Protein AF-A0AAD7UHH5-F1 (afdb_monomer_lite)

pLDDT: mean 80.46, std 16.99, range [34.72, 98.5]

Foldseek 3Di:
DPQLQWDQDPNDTDRKDWAWQWLQQAHADAQDDFRWTDICIPPNVCLVFWWKWKDKPPDPVQIDTDSDTDGGDHDDDFAKIWMDIWTAGPVRDTSDNVPSFQRIRIHGYDDDDVVVVVVVVVCVVVADQEAEEEEDACVLLLLLLQALVLCCVAPVRHAYEYEYPHHDPVSLVVQCPRRRDVHHHHDDLVVFPAPLSVPVLLVLCVLVRLLVCCVVPVGKYKYAYSQKHFQHHCPVVSVLCVVQQKAWEFQPFFPDDQLEADPLQLVLLVQPDPHRNATQTDPRIMIGHRPHCCNPQQSVSSSVLSSPCCNQPNPPHDRSRRYVRSSSNNVSSCRSVVHHHSHSDPLAYEDPVPPVDDDDPDSNDRSSRGMYGPPDPPDRDDDD

InterPro domains:
  IPR029044 Nucleotide-diphospho-sugar transferases [SSF53448] (130-337)

Organism: NCBI:txid2483200

Radius of gyration: 21.92 Å; chains: 1; bounding box: 59×40×62 Å

Sequence (384 aa):
MLAPCVVEVAGLLISTQVDIVSPAHGSRWDGTPPLVLEALVMPPWLVSVAVVCVAVDDDASTIRCTPDPLALPEGLAAGVHRLEAYAAFPNGTRLDCHLREHDAVRFRIGPRNDDDEEKKKKRRRRGPPATIVTAADAPYFPRLSNLVGSLQTWEPELPVVVFDLGLDAAEAETASRWRNVRRVTPFFFEWTTTTTTTDVGLVGWKAWVILQILREEERSVLWLDANTEVRSPLDEVLAAIDETGYFLTVAGHRFPTAKTVRPATLAFFGCEAPFASLPECTSAFVGVKPKSRFHLDVLPKVAACSANRTCLYPPDSVGNTNQRRDQSALNAALCQFAIECTTADRRFWMWHGQKSFLPTEDPFSQNGMVLFSRRGNAQVYTPS

Structure (mmCIF, N/CA/C/O backbone):
data_AF-A0AAD7UHH5-F1
#
_entry.id   AF-A0AAD7UHH5-F1
#
loop_
_atom_site.group_PDB
_atom_site.id
_atom_site.type_symbol
_atom_site.label_atom_id
_atom_site.label_alt_id
_atom_site.label_comp_id
_atom_site.label_asym_id
_atom_site.label_entity_id
_atom_site.label_seq_id
_atom_site.pdbx_PDB_ins_code
_atom_site.Cartn_x
_atom_site.Cartn_y
_atom_site.Cartn_z
_atom_site.occupancy
_atom_site.B_iso_or_equiv
_atom_site.auth_seq_id
_atom_site.auth_comp_id
_atom_site.auth_asym_id
_atom_site.auth_atom_id
_atom_site.pdbx_PDB_model_num
ATOM 1 N N . MET A 1 1 ? 3.557 -6.259 -32.015 1.00 37.66 1 MET A N 1
ATOM 2 C CA . MET A 1 1 ? 2.262 -5.709 -31.566 1.00 37.66 1 MET A CA 1
ATOM 3 C C . MET A 1 1 ? 2.559 -4.572 -30.609 1.00 37.66 1 MET A C 1
ATOM 5 O O . MET A 1 1 ? 3.336 -4.786 -29.687 1.00 37.66 1 MET A O 1
ATOM 9 N N . LEU A 1 2 ? 2.042 -3.370 -30.876 1.00 36.66 2 LEU A N 1
ATOM 10 C CA . LEU A 1 2 ? 2.120 -2.251 -29.931 1.00 36.66 2 LEU A CA 1
ATOM 11 C C . LEU A 1 2 ? 1.349 -2.626 -28.657 1.00 36.66 2 LEU A C 1
ATOM 13 O O . LEU A 1 2 ? 0.381 -3.383 -28.727 1.00 36.66 2 LEU A O 1
ATOM 17 N N . ALA A 1 3 ? 1.792 -2.132 -27.500 1.00 42.28 3 ALA A N 1
ATOM 18 C CA . ALA A 1 3 ? 1.018 -2.280 -26.273 1.00 42.28 3 ALA A CA 1
ATOM 19 C C . ALA A 1 3 ? -0.375 -1.646 -26.479 1.00 42.28 3 ALA A C 1
ATOM 21 O O . ALA A 1 3 ? -0.452 -0.586 -27.102 1.00 42.28 3 ALA A O 1
ATOM 22 N N . PRO A 1 4 ? -1.462 -2.237 -25.950 1.00 49.47 4 PRO A N 1
ATOM 23 C CA . PRO A 1 4 ? -2.842 -1.797 -26.203 1.00 49.47 4 PRO A CA 1
ATOM 24 C C . PRO A 1 4 ? -3.158 -0.363 -25.736 1.00 49.47 4 PRO A C 1
ATOM 26 O O . PRO A 1 4 ? -4.240 0.142 -26.003 1.00 49.47 4 PRO A O 1
ATOM 29 N N . CYS A 1 5 ? -2.222 0.305 -25.056 1.00 56.34 5 CYS A N 1
ATOM 30 C CA . CYS A 1 5 ? -2.371 1.675 -24.569 1.00 56.34 5 CYS A CA 1
ATOM 31 C C . CYS A 1 5 ? -1.664 2.722 -25.436 1.00 56.34 5 CYS A C 1
ATOM 33 O O . CYS A 1 5 ? -1.578 3.870 -25.019 1.00 56.34 5 CYS A O 1
ATOM 35 N N . VAL A 1 6 ? -1.114 2.337 -26.591 1.00 50.72 6 VAL A N 1
ATOM 36 C CA . VAL A 1 6 ? -0.398 3.249 -27.485 1.00 50.72 6 VAL A CA 1
ATOM 37 C C . VAL A 1 6 ? -1.161 3.357 -28.797 1.00 50.72 6 VAL A C 1
ATOM 39 O O . VAL A 1 6 ? -1.187 2.409 -29.580 1.00 50.72 6 VAL A O 1
ATOM 42 N N . VAL A 1 7 ? -1.768 4.516 -29.037 1.00 58.19 7 VAL A N 1
ATOM 43 C CA . VAL A 1 7 ? -2.425 4.840 -30.308 1.00 58.19 7 VAL A CA 1
ATOM 44 C C . VAL A 1 7 ? -1.559 5.758 -31.142 1.00 58.19 7 VAL A C 1
ATOM 46 O O . VAL A 1 7 ? -0.924 6.674 -30.626 1.00 58.19 7 VAL A O 1
ATOM 49 N N . GLU A 1 8 ? -1.554 5.517 -32.447 1.00 57.34 8 GLU A N 1
ATOM 50 C CA . GLU A 1 8 ? -0.950 6.427 -33.405 1.00 57.34 8 GLU A CA 1
ATOM 51 C C . GLU A 1 8 ? -1.981 7.480 -33.821 1.00 57.34 8 GLU A C 1
ATOM 53 O O . GLU A 1 8 ? -2.972 7.168 -34.481 1.00 57.34 8 GLU A O 1
ATOM 58 N N . VAL A 1 9 ? -1.760 8.733 -33.425 1.00 60.12 9 VAL A N 1
ATOM 59 C CA . VAL A 1 9 ? -2.579 9.874 -33.851 1.00 60.12 9 VAL A CA 1
ATOM 60 C C . VAL A 1 9 ? -1.694 10.786 -34.689 1.00 60.12 9 VAL A C 1
ATOM 62 O O . VAL A 1 9 ? -0.691 11.299 -34.199 1.00 60.12 9 VAL A O 1
ATOM 65 N N . ALA A 1 10 ? -2.045 10.958 -35.967 1.00 66.81 10 ALA A N 1
ATOM 66 C CA . ALA A 1 10 ? -1.291 11.775 -36.924 1.00 66.81 10 ALA A CA 1
ATOM 67 C C . ALA A 1 10 ? 0.215 11.425 -37.011 1.00 66.81 10 ALA A C 1
ATOM 69 O O . ALA A 1 10 ? 1.060 12.313 -37.106 1.00 66.81 10 ALA A O 1
ATOM 70 N N . GLY A 1 11 ? 0.563 10.134 -36.962 1.00 64.06 11 GLY A N 1
ATOM 71 C CA . GLY A 1 11 ? 1.955 9.672 -37.047 1.00 64.06 11 GLY A CA 1
ATOM 72 C C . GLY A 1 11 ? 2.712 9.625 -35.713 1.00 64.06 11 GLY A C 1
ATOM 73 O O . GLY A 1 11 ? 3.888 9.266 -35.694 1.00 64.06 11 GLY A O 1
ATOM 74 N N . LEU A 1 12 ? 2.076 9.992 -34.592 1.00 49.47 12 LEU A N 1
ATOM 75 C CA . LEU A 1 12 ? 2.683 9.976 -33.259 1.00 49.47 12 LEU A CA 1
ATOM 76 C C . LEU A 1 12 ? 2.078 8.877 -32.388 1.00 49.47 12 LEU A C 1
ATOM 78 O O . LEU A 1 12 ? 0.870 8.854 -32.166 1.00 49.47 12 LEU A O 1
ATOM 82 N N . LEU A 1 13 ? 2.934 8.014 -31.837 1.00 50.25 13 LEU A N 1
ATOM 83 C CA . LEU A 1 13 ? 2.567 7.028 -30.820 1.00 50.25 13 LEU A CA 1
ATOM 84 C C . LEU A 1 13 ? 2.354 7.721 -29.470 1.00 50.25 13 LEU A C 1
ATOM 86 O O . LEU A 1 13 ? 3.294 8.257 -28.882 1.00 50.25 13 LEU A O 1
ATOM 90 N N . ILE A 1 14 ? 1.124 7.699 -28.969 1.00 55.97 14 ILE A N 1
ATOM 91 C CA . ILE A 1 14 ? 0.724 8.389 -27.743 1.00 55.97 14 ILE A CA 1
ATOM 92 C C . ILE A 1 14 ? 0.143 7.373 -26.767 1.00 55.97 14 ILE A C 1
ATOM 94 O O . ILE A 1 14 ? -0.731 6.586 -27.125 1.00 55.97 14 ILE A O 1
ATOM 98 N N . SER A 1 15 ? 0.627 7.416 -25.523 1.00 48.75 15 SER A N 1
ATOM 99 C CA . SER A 1 15 ? -0.024 6.736 -24.406 1.00 48.75 15 SER A CA 1
ATOM 100 C C . SER A 1 15 ? -1.143 7.614 -23.880 1.00 48.75 15 SER A C 1
ATOM 102 O O . SER A 1 15 ? -0.902 8.761 -23.501 1.00 48.75 15 SER A O 1
ATOM 104 N N . THR A 1 16 ? -2.345 7.065 -23.838 1.00 53.75 16 THR A N 1
ATOM 105 C CA . THR A 1 16 ? -3.557 7.803 -23.489 1.00 53.75 16 THR A CA 1
ATOM 106 C C . THR A 1 16 ? -4.233 7.211 -22.263 1.00 53.75 16 THR A C 1
ATOM 108 O O . THR A 1 16 ? -4.143 6.006 -22.047 1.00 53.75 16 THR A O 1
ATOM 111 N N . GLN A 1 17 ? -4.906 8.036 -21.464 1.00 57.34 17 GLN A N 1
ATOM 112 C CA . GLN A 1 17 ? -5.683 7.593 -20.300 1.00 57.34 17 GLN A CA 1
ATOM 113 C C . GLN A 1 17 ? -6.985 8.396 -20.241 1.00 57.34 17 GLN A C 1
ATOM 115 O O . GLN A 1 17 ? -6.945 9.606 -20.467 1.00 57.34 17 GLN A O 1
ATOM 120 N N . VAL A 1 18 ? -8.114 7.728 -19.989 1.00 54.88 18 VAL A N 1
ATOM 121 C CA . VAL A 1 18 ? -9.425 8.355 -19.771 1.00 54.88 18 VAL A CA 1
ATOM 122 C C . VAL A 1 18 ? -9.851 8.011 -18.356 1.00 54.88 18 VAL A C 1
ATOM 124 O O . VAL A 1 18 ? -10.164 6.865 -18.064 1.00 54.88 18 VAL A O 1
ATOM 127 N N . ASP A 1 19 ? -9.827 9.004 -17.481 1.00 55.16 19 ASP A N 1
ATOM 128 C CA . ASP A 1 19 ? -10.173 8.828 -16.075 1.00 55.16 19 ASP A CA 1
ATOM 129 C C . ASP A 1 19 ? -11.612 9.246 -15.828 1.00 55.16 19 ASP A C 1
ATOM 131 O O . ASP A 1 19 ? -12.012 10.277 -16.353 1.00 55.16 19 ASP A O 1
ATOM 135 N N . ILE A 1 20 ? -12.340 8.551 -14.955 1.00 55.38 20 ILE A N 1
ATOM 136 C CA . ILE A 1 20 ? -13.592 9.061 -14.387 1.00 55.38 20 ILE A CA 1
ATOM 137 C C . ILE A 1 20 ? -13.344 9.429 -12.932 1.00 55.38 20 ILE A C 1
ATOM 139 O O . ILE A 1 20 ? -13.015 8.578 -12.105 1.00 55.38 20 ILE A O 1
ATOM 143 N N . VAL A 1 21 ? -13.547 10.696 -12.599 1.00 52.69 21 VAL A N 1
ATOM 144 C CA . VAL A 1 21 ? -13.593 11.163 -11.217 1.00 52.69 21 VAL A CA 1
ATOM 145 C C . VAL A 1 21 ? -15.061 11.307 -10.835 1.00 52.69 21 VAL A C 1
ATOM 147 O O . VAL A 1 21 ? -15.799 12.098 -11.422 1.00 52.69 21 VAL A O 1
ATOM 150 N N . SER A 1 22 ? -15.498 10.505 -9.863 1.00 54.09 22 SER A N 1
ATOM 151 C CA . SER A 1 22 ? -16.845 10.581 -9.303 1.00 54.09 22 SER A CA 1
ATOM 152 C C . SER A 1 22 ? -16.777 10.669 -7.780 1.00 54.09 22 SER A C 1
ATOM 154 O O . SER A 1 22 ? -16.177 9.786 -7.160 1.00 54.09 22 SER A O 1
ATOM 156 N N . PRO A 1 23 ? -17.450 11.646 -7.144 1.00 48.50 23 PRO A N 1
ATOM 157 C CA . PRO A 1 23 ? -17.626 11.653 -5.690 1.00 48.50 23 PRO A CA 1
ATOM 158 C C . PRO A 1 23 ? -18.461 10.457 -5.191 1.00 48.50 23 PRO A C 1
ATOM 160 O O . PRO A 1 23 ? -18.515 10.199 -3.988 1.00 48.50 23 PRO A O 1
ATOM 163 N N . ALA A 1 24 ? -19.103 9.707 -6.099 1.00 50.34 24 ALA A N 1
ATOM 164 C CA . ALA A 1 24 ? -19.885 8.522 -5.773 1.00 50.34 24 ALA A CA 1
ATOM 165 C C . ALA A 1 24 ? -19.134 7.187 -5.934 1.00 50.34 24 ALA A C 1
ATOM 167 O O . ALA A 1 24 ? -19.760 6.133 -5.813 1.00 50.34 24 ALA A O 1
ATOM 168 N N . HIS A 1 25 ? -17.826 7.183 -6.222 1.00 50.00 25 HIS A N 1
ATOM 169 C CA . HIS A 1 25 ? -17.098 5.920 -6.355 1.00 50.00 25 HIS A CA 1
ATOM 170 C C . HIS A 1 25 ? -17.095 5.146 -5.027 1.00 50.00 25 HIS A C 1
ATOM 172 O O . HIS A 1 25 ? -16.667 5.662 -3.999 1.00 50.00 25 HIS A O 1
ATOM 178 N N . GLY A 1 26 ? -17.651 3.932 -5.028 1.00 51.81 26 GLY A N 1
ATOM 179 C CA . GLY A 1 26 ? -17.905 3.144 -3.815 1.00 51.81 26 GLY A CA 1
ATOM 180 C C . GLY A 1 26 ? -18.995 3.713 -2.892 1.00 51.81 26 GLY A C 1
ATOM 181 O O . GLY A 1 26 ? -19.409 3.048 -1.942 1.00 51.81 26 GLY A O 1
ATOM 182 N N . SER A 1 27 ? -19.509 4.908 -3.181 1.00 54.84 27 SER A N 1
ATOM 183 C CA . SER A 1 27 ? -20.584 5.559 -2.441 1.00 54.84 27 SER A CA 1
ATOM 184 C C . SER A 1 27 ? -21.945 4.994 -2.848 1.00 54.84 27 SER A C 1
ATOM 186 O O . SER A 1 27 ? -22.162 4.506 -3.963 1.00 54.84 27 SER A O 1
ATOM 188 N N . ARG A 1 28 ? -22.906 5.088 -1.929 1.00 60.56 28 ARG A N 1
ATOM 189 C CA . ARG A 1 28 ? -24.315 4.833 -2.232 1.00 60.56 28 ARG A CA 1
ATOM 190 C C . ARG A 1 28 ? -24.904 6.098 -2.852 1.00 60.56 28 ARG A C 1
ATOM 192 O O . ARG A 1 28 ? -24.826 7.155 -2.233 1.00 60.56 28 ARG A O 1
ATOM 199 N N . TRP A 1 29 ? -25.473 5.987 -4.045 1.00 67.75 29 TRP A N 1
ATOM 200 C CA . TRP A 1 29 ? -26.207 7.071 -4.689 1.00 67.75 29 TRP A CA 1
ATOM 201 C C . TRP A 1 29 ? -27.701 6.874 -4.418 1.00 67.75 29 TRP A C 1
ATOM 203 O O . TRP A 1 29 ? -28.236 5.776 -4.580 1.00 67.75 29 TRP A O 1
ATOM 213 N N . ASP A 1 30 ? -28.365 7.923 -3.947 1.00 66.88 30 ASP A N 1
ATOM 214 C CA . ASP A 1 30 ? -29.790 7.912 -3.592 1.00 66.88 30 ASP A CA 1
ATOM 215 C C . ASP A 1 30 ? -30.714 8.119 -4.804 1.00 66.88 30 ASP A C 1
ATOM 217 O O . ASP A 1 30 ? -31.934 8.083 -4.664 1.00 66.88 30 ASP A O 1
ATOM 221 N N . GLY A 1 31 ? -30.131 8.281 -5.996 1.00 63.16 31 GLY A N 1
ATOM 222 C CA . GLY A 1 31 ? -30.857 8.503 -7.240 1.00 63.16 31 GLY A CA 1
ATOM 223 C C . GLY A 1 31 ? -31.189 9.970 -7.507 1.00 63.16 31 GLY A C 1
ATOM 224 O O . GLY A 1 31 ? -31.866 10.246 -8.495 1.00 63.16 31 GLY A O 1
ATOM 225 N N . THR A 1 32 ? -30.726 10.913 -6.675 1.00 60.31 32 THR A N 1
ATOM 226 C CA . THR A 1 32 ? -30.974 12.345 -6.896 1.00 60.31 32 THR A CA 1
ATOM 227 C C . THR A 1 32 ? -29.997 12.904 -7.945 1.00 60.31 32 THR A C 1
ATOM 229 O O . THR A 1 32 ? -28.780 12.830 -7.741 1.00 60.31 32 THR A O 1
ATOM 232 N N . PRO A 1 33 ? -30.474 13.448 -9.084 1.00 57.69 33 PRO A N 1
ATOM 233 C CA . PRO A 1 33 ? -29.605 14.019 -10.113 1.00 57.69 33 PRO A CA 1
ATOM 234 C C . PRO A 1 33 ? -28.949 15.350 -9.692 1.00 57.69 33 PRO A C 1
ATOM 236 O O . PRO A 1 33 ? -29.531 16.077 -8.884 1.00 57.69 33 PRO A O 1
ATOM 239 N N . PRO A 1 34 ? -27.820 15.742 -10.322 1.00 56.97 34 PRO A N 1
ATOM 240 C CA . PRO A 1 34 ? -26.984 14.944 -11.219 1.00 56.97 34 PRO A CA 1
ATOM 241 C C . PRO A 1 34 ? -25.758 14.360 -10.498 1.00 56.97 34 PRO A C 1
ATOM 243 O O . PRO A 1 34 ? -25.028 15.073 -9.806 1.00 56.97 34 PRO A O 1
ATOM 246 N N . LEU A 1 35 ? -25.465 13.076 -10.735 1.00 60.31 35 LEU A N 1
ATOM 247 C CA . LEU A 1 35 ? -24.112 12.576 -10.507 1.00 60.31 35 LEU A CA 1
ATOM 248 C C . LEU A 1 35 ? -23.222 13.119 -11.625 1.00 60.31 35 LEU A C 1
ATOM 250 O O . LEU A 1 35 ? -23.283 12.635 -12.753 1.00 60.31 35 LEU A O 1
ATOM 254 N N . VAL A 1 36 ? -22.432 14.143 -11.314 1.00 61.34 36 VAL A N 1
ATOM 255 C CA . VAL A 1 36 ? -21.488 14.728 -12.267 1.00 61.34 36 VAL A CA 1
ATOM 256 C C . VAL A 1 36 ? -20.246 13.846 -12.325 1.00 61.34 36 VAL A C 1
ATOM 258 O O . VAL A 1 36 ? -19.585 13.621 -11.309 1.00 61.34 36 VAL A O 1
ATOM 261 N N . LEU A 1 37 ? -19.951 13.335 -13.517 1.00 62.62 37 LEU A N 1
ATOM 262 C CA . LEU A 1 37 ? -18.730 12.593 -13.804 1.00 62.62 37 LEU A CA 1
ATOM 263 C C . LEU A 1 37 ? -17.762 13.522 -14.528 1.00 62.62 37 LEU A C 1
ATOM 265 O O . LEU A 1 37 ? -18.076 14.044 -15.601 1.00 62.62 37 LEU A O 1
ATOM 269 N N . GLU A 1 38 ? -16.586 13.728 -13.944 1.00 62.22 38 GLU A N 1
ATOM 270 C CA . GLU A 1 38 ? -15.509 14.447 -14.615 1.00 62.22 38 GLU A CA 1
ATOM 271 C C . GLU A 1 38 ? -14.616 13.434 -15.324 1.00 62.22 38 GLU A C 1
ATOM 273 O O . GLU A 1 38 ? -14.059 12.536 -14.687 1.00 62.22 38 GLU A O 1
ATOM 278 N N . ALA A 1 39 ? -14.502 13.570 -16.645 1.00 62.44 39 ALA A N 1
ATOM 279 C CA . ALA A 1 39 ? -13.638 12.721 -17.442 1.00 62.44 39 ALA A CA 1
ATOM 280 C C . ALA A 1 39 ? -12.340 13.443 -17.813 1.00 62.44 39 ALA A C 1
ATOM 282 O O . ALA A 1 39 ? -12.380 14.480 -18.475 1.00 62.44 39 ALA A O 1
ATOM 283 N N . LEU A 1 40 ? -11.185 12.899 -17.424 1.00 60.66 40 LEU A N 1
ATOM 284 C CA . LEU A 1 40 ? -9.884 13.484 -17.770 1.00 60.66 40 LEU A CA 1
ATOM 285 C C . LEU A 1 40 ? -9.225 12.654 -18.868 1.00 60.66 40 LEU A C 1
ATOM 287 O O . LEU A 1 40 ? -8.865 11.501 -18.641 1.00 60.66 40 LEU A O 1
ATOM 291 N N . VAL A 1 41 ? -9.040 13.250 -20.049 1.00 63.47 41 VAL A N 1
ATOM 292 C CA . VAL A 1 41 ? -8.283 12.632 -21.147 1.00 63.47 41 VAL A CA 1
ATOM 293 C C . VAL A 1 41 ? -6.846 13.135 -21.111 1.00 63.47 41 VAL A C 1
ATOM 295 O O . VAL A 1 41 ? -6.587 14.334 -21.213 1.00 63.47 41 VAL A O 1
ATOM 298 N N . MET A 1 42 ? -5.897 12.213 -20.993 1.00 58.09 42 MET A N 1
ATOM 299 C CA . MET A 1 42 ? -4.469 12.510 -21.034 1.00 58.09 42 MET A CA 1
ATOM 300 C C . MET A 1 42 ? -3.847 12.015 -22.347 1.00 58.09 42 MET A C 1
ATOM 302 O O . MET A 1 42 ? -4.106 10.874 -22.728 1.00 58.09 42 MET A O 1
ATOM 306 N N . PRO A 1 43 ? -2.977 12.811 -23.002 1.00 61.28 43 PRO A N 1
ATOM 307 C CA . PRO A 1 43 ? -2.679 14.219 -22.706 1.00 61.28 43 PRO A CA 1
ATOM 308 C C . PRO A 1 43 ? -3.867 15.176 -22.987 1.00 61.28 43 PRO A C 1
ATOM 310 O O . PRO A 1 43 ? -4.638 14.913 -23.907 1.00 61.28 43 PRO A O 1
ATOM 313 N N . PRO A 1 44 ? -3.980 16.327 -22.281 1.00 68.81 44 PRO A N 1
ATOM 314 C CA . PRO A 1 44 ? -5.165 17.204 -22.328 1.00 68.81 44 PRO A CA 1
ATOM 315 C C . PRO A 1 44 ? -5.538 17.751 -23.709 1.00 68.81 44 PRO A C 1
ATOM 317 O O . PRO A 1 44 ? -6.683 18.113 -23.952 1.00 68.81 44 PRO A O 1
ATOM 320 N N . TRP A 1 45 ? -4.584 17.819 -24.640 1.00 75.69 45 TRP A N 1
ATOM 321 C CA . TRP A 1 45 ? -4.871 18.274 -25.999 1.00 75.69 45 TRP A CA 1
ATOM 322 C C . TRP A 1 45 ? -5.749 17.281 -26.779 1.00 75.69 45 TRP A C 1
ATOM 324 O O . TRP A 1 45 ? -6.418 17.692 -27.725 1.00 75.69 45 TRP A O 1
ATOM 334 N N . LEU A 1 46 ? -5.818 16.005 -26.376 1.00 71.62 46 LEU A N 1
ATOM 335 C CA . LEU A 1 46 ? -6.675 15.005 -27.023 1.00 71.62 46 LEU A CA 1
ATOM 336 C C . LEU A 1 46 ? -8.168 15.290 -26.872 1.00 71.62 46 LEU A C 1
ATOM 338 O O . LEU A 1 46 ? -8.946 14.867 -27.722 1.00 71.62 46 LEU A O 1
ATOM 342 N N . VAL A 1 47 ? -8.566 16.051 -25.850 1.00 68.38 47 VAL A N 1
ATOM 343 C CA . VAL A 1 47 ? -9.964 16.460 -25.641 1.00 68.38 47 VAL A CA 1
ATOM 344 C C . VAL A 1 47 ? -10.481 17.300 -26.824 1.00 68.38 47 VAL A C 1
ATOM 346 O O . VAL A 1 47 ? -11.677 17.366 -27.069 1.00 68.38 47 VAL A O 1
ATOM 349 N N . SER A 1 48 ? -9.584 17.909 -27.613 1.00 76.88 48 SER A N 1
ATOM 350 C CA . SER A 1 48 ? -9.954 18.663 -28.822 1.00 76.88 48 SER A CA 1
ATOM 351 C C . SER A 1 48 ? -10.259 17.794 -30.049 1.00 76.88 48 SER A C 1
ATOM 353 O O . SER A 1 48 ? -10.808 18.295 -31.028 1.00 76.88 48 SER A O 1
ATOM 355 N N . VAL A 1 49 ? -9.896 16.507 -30.020 1.00 76.12 49 VAL A N 1
ATOM 356 C CA . VAL A 1 49 ? -9.993 15.592 -31.174 1.00 76.12 49 VAL A CA 1
ATOM 357 C C . VAL A 1 49 ? -10.746 14.294 -30.872 1.00 76.12 49 VAL A C 1
ATOM 359 O O . VAL A 1 49 ? -10.940 13.481 -31.776 1.00 76.12 49 VAL A O 1
ATOM 362 N N . ALA A 1 50 ? -11.191 14.100 -29.631 1.00 74.81 50 ALA A N 1
ATOM 363 C CA . ALA A 1 50 ? -11.987 12.957 -29.205 1.00 74.81 50 ALA A CA 1
ATOM 364 C C . ALA A 1 50 ? -13.159 13.408 -28.325 1.00 74.81 50 ALA A C 1
ATOM 366 O O . ALA A 1 50 ? -13.040 14.368 -27.568 1.00 74.81 50 ALA A O 1
ATOM 367 N N . VAL A 1 51 ? -14.279 12.689 -28.403 1.00 80.38 51 VAL A N 1
ATOM 368 C CA . VAL A 1 51 ? -15.397 12.827 -27.460 1.00 80.38 51 VAL A CA 1
ATOM 369 C C . VAL A 1 51 ? -15.266 11.779 -26.365 1.00 80.38 51 VAL A C 1
ATOM 371 O O . VAL A 1 51 ? -14.888 10.639 -26.639 1.00 80.38 51 VAL A O 1
ATOM 374 N N . VAL A 1 52 ? -15.584 12.146 -25.125 1.00 77.69 52 VAL A N 1
ATOM 375 C CA . VAL A 1 52 ? -15.677 11.161 -24.048 1.00 77.69 52 VAL A CA 1
ATOM 376 C C . VAL A 1 52 ? -17.043 10.503 -24.123 1.00 77.69 52 VAL A C 1
ATOM 378 O O . VAL A 1 52 ? -18.073 11.176 -24.156 1.00 77.69 52 VAL A O 1
ATOM 381 N N . CYS A 1 53 ? -17.035 9.180 -24.145 1.00 79.62 53 CYS A N 1
ATOM 382 C CA . CYS A 1 53 ? -18.214 8.348 -24.058 1.00 79.62 53 CYS A CA 1
ATOM 383 C C . CYS A 1 53 ? -18.227 7.609 -22.727 1.00 79.62 53 CYS A C 1
ATOM 385 O O . CYS A 1 53 ? -17.173 7.209 -22.240 1.00 79.62 53 CYS A O 1
ATOM 387 N N . VAL A 1 54 ? -19.417 7.386 -22.181 1.00 76.06 54 VAL A N 1
ATOM 388 C CA . VAL A 1 54 ? -19.636 6.555 -20.998 1.00 76.06 54 VAL A CA 1
ATOM 389 C C . VAL A 1 54 ? -20.629 5.455 -21.306 1.00 76.06 54 VAL A C 1
ATOM 391 O O . VAL A 1 54 ? -21.641 5.732 -21.944 1.00 76.06 54 VAL A O 1
ATOM 394 N N . ALA A 1 55 ? -20.364 4.246 -20.817 1.00 80.25 55 ALA A N 1
ATOM 395 C CA . ALA A 1 55 ? -21.293 3.121 -20.805 1.00 80.25 55 ALA A CA 1
ATOM 396 C C . ALA A 1 55 ? -21.520 2.636 -19.365 1.00 80.25 55 ALA A C 1
ATOM 398 O O . ALA A 1 55 ? -20.591 2.616 -18.557 1.00 80.25 55 ALA A O 1
ATOM 399 N N . VAL A 1 56 ? -22.749 2.235 -19.052 1.00 81.56 56 VAL A N 1
ATOM 400 C CA . VAL A 1 56 ? -23.122 1.600 -17.784 1.00 81.56 56 VAL A CA 1
ATOM 401 C C . VAL A 1 56 ? -23.294 0.101 -18.023 1.00 81.56 56 VAL A C 1
ATOM 403 O O . VAL A 1 56 ? -23.975 -0.296 -18.963 1.00 81.56 56 VAL A O 1
ATOM 406 N N . ASP A 1 57 ? -22.668 -0.722 -17.184 1.00 81.88 57 ASP A N 1
ATOM 407 C CA . ASP A 1 57 ? -22.749 -2.189 -17.183 1.00 81.88 57 ASP A CA 1
ATOM 408 C C . ASP A 1 57 ? -22.477 -2.841 -18.550 1.00 81.88 57 ASP A C 1
ATOM 410 O O . ASP A 1 57 ? -23.099 -3.839 -18.910 1.00 81.88 57 ASP A O 1
ATOM 414 N N . ASP A 1 58 ? -21.556 -2.263 -19.328 1.00 74.12 58 ASP A N 1
ATOM 415 C CA . ASP A 1 58 ? -21.237 -2.672 -20.703 1.00 74.12 58 ASP A CA 1
ATOM 416 C C . ASP A 1 58 ? -22.442 -2.647 -21.670 1.00 74.12 58 ASP A C 1
ATOM 418 O O . ASP A 1 58 ? -22.374 -3.178 -22.783 1.00 74.12 58 ASP A O 1
ATOM 422 N N . ASP A 1 59 ? -23.548 -2.001 -21.288 1.00 79.00 59 ASP A N 1
ATOM 423 C CA . ASP A 1 59 ? -24.747 -1.904 -22.108 1.00 79.00 59 ASP A CA 1
ATOM 424 C C . ASP A 1 59 ? -24.577 -0.806 -23.161 1.00 79.00 59 ASP A C 1
ATOM 426 O O . ASP A 1 59 ? -24.611 0.393 -22.874 1.00 79.00 59 ASP A O 1
ATOM 430 N N . ALA A 1 60 ? -24.448 -1.221 -24.421 1.00 78.81 60 ALA A N 1
ATOM 431 C CA . ALA A 1 60 ? -24.316 -0.317 -25.555 1.00 78.81 60 ALA A CA 1
ATOM 432 C C . ALA A 1 60 ? -25.480 0.689 -25.680 1.00 78.81 60 ALA A C 1
ATOM 434 O O . ALA A 1 60 ? -25.288 1.781 -26.214 1.00 78.81 60 ALA A O 1
ATOM 435 N N . SER A 1 61 ? -26.674 0.365 -25.173 1.00 79.00 61 SER A N 1
ATOM 436 C CA . SER A 1 61 ? -27.832 1.270 -25.188 1.00 79.00 61 SER A CA 1
ATOM 437 C C . SER A 1 61 ? -27.683 2.457 -24.222 1.00 79.00 61 SER A C 1
ATOM 439 O O . SER A 1 61 ? -28.272 3.530 -24.419 1.00 79.00 61 SER A O 1
ATOM 441 N N . THR A 1 62 ? -26.828 2.300 -23.210 1.00 77.81 62 THR A N 1
ATOM 442 C CA . THR A 1 62 ? -26.522 3.331 -22.212 1.00 77.81 62 THR A CA 1
ATOM 443 C C . THR A 1 62 ? -25.398 4.264 -22.650 1.00 77.81 62 THR A C 1
ATOM 445 O O . THR A 1 62 ? -25.140 5.245 -21.955 1.00 77.81 62 THR A O 1
ATOM 448 N N . ILE A 1 63 ? -24.767 4.014 -23.809 1.00 80.88 63 ILE A N 1
ATOM 449 C CA . ILE A 1 63 ? -23.663 4.841 -24.300 1.00 80.88 63 ILE A CA 1
ATOM 450 C C . ILE A 1 63 ? -24.124 6.290 -24.461 1.00 80.88 63 ILE A C 1
ATOM 452 O O . ILE A 1 63 ? -25.085 6.588 -25.180 1.00 80.88 63 ILE A O 1
ATOM 456 N N . ARG A 1 64 ? -23.419 7.210 -23.806 1.00 80.31 64 ARG A N 1
ATOM 457 C CA . ARG A 1 64 ? -23.586 8.657 -23.974 1.00 80.31 64 ARG A CA 1
ATOM 458 C C . ARG A 1 64 ? -22.227 9.272 -24.253 1.00 80.31 64 ARG A C 1
ATOM 460 O O . ARG A 1 64 ? -21.319 9.120 -23.447 1.00 80.31 64 ARG A O 1
ATOM 467 N N . CYS A 1 65 ? -22.099 9.946 -25.392 1.00 81.88 65 CYS A N 1
ATOM 468 C CA . CYS A 1 65 ? -20.893 10.676 -25.769 1.00 81.88 65 CYS A CA 1
ATOM 469 C C . CYS A 1 65 ? -21.195 12.170 -25.746 1.00 81.88 65 CYS A C 1
ATOM 471 O O . CYS A 1 65 ? -22.139 12.609 -26.403 1.00 81.88 65 CYS A O 1
ATOM 473 N N . THR A 1 66 ? -20.425 12.944 -24.991 1.00 74.31 66 THR A N 1
ATOM 474 C CA . THR A 1 66 ? -20.654 14.385 -24.842 1.00 74.31 66 THR A CA 1
ATOM 475 C C . THR A 1 66 ? -19.325 15.131 -24.677 1.00 74.31 66 THR A C 1
ATOM 477 O O . THR A 1 66 ? -18.382 14.572 -24.113 1.00 74.31 66 THR A O 1
ATOM 480 N N . PRO A 1 67 ? -19.213 16.367 -25.200 1.00 67.94 67 PRO A N 1
ATOM 481 C CA . PRO A 1 67 ? -18.091 17.257 -24.902 1.00 67.94 67 PRO A CA 1
ATOM 482 C C . PRO A 1 67 ? -18.185 17.904 -23.503 1.00 67.94 67 PRO A C 1
ATOM 484 O O . PRO A 1 67 ? -17.184 18.413 -23.010 1.00 67.94 67 PRO A O 1
ATOM 487 N N . ASP A 1 68 ? -19.366 17.878 -22.878 1.00 68.12 68 ASP A N 1
ATOM 488 C CA . ASP A 1 68 ? -19.677 18.472 -21.569 1.00 68.12 68 ASP A CA 1
ATOM 489 C C . ASP A 1 68 ? -19.635 17.438 -20.424 1.00 68.12 68 ASP A C 1
ATOM 491 O O . ASP A 1 68 ? -19.668 16.235 -20.701 1.00 68.12 68 ASP A O 1
ATOM 495 N N . PRO A 1 69 ? -19.595 17.864 -19.139 1.00 60.28 69 PRO A N 1
ATOM 496 C CA . PRO A 1 69 ? -19.674 16.956 -17.993 1.00 60.28 69 PRO A CA 1
ATOM 497 C C . PRO A 1 69 ? -20.806 15.932 -18.135 1.00 60.28 69 PRO A C 1
ATOM 499 O O . PRO A 1 69 ? -21.940 16.252 -18.497 1.00 60.28 69 PRO A O 1
ATOM 502 N N . LEU A 1 70 ? -20.471 14.677 -17.850 1.00 67.44 70 LEU A N 1
ATOM 503 C CA . LEU A 1 70 ? -21.329 13.532 -18.114 1.00 67.44 70 LEU A CA 1
ATOM 504 C C . LEU A 1 70 ? -22.413 13.404 -17.043 1.00 67.44 70 LEU A C 1
ATOM 506 O O . LEU A 1 70 ? -22.110 13.224 -15.863 1.00 67.44 70 LEU A O 1
ATOM 510 N N . ALA A 1 71 ? -23.674 13.456 -17.476 1.00 67.44 71 ALA A N 1
ATOM 511 C CA . ALA A 1 71 ? -24.821 13.057 -16.672 1.00 67.44 71 ALA A CA 1
ATOM 512 C C . ALA A 1 71 ? -25.095 11.558 -16.867 1.00 67.44 71 ALA A C 1
ATOM 514 O O . ALA A 1 71 ? -25.106 11.059 -17.996 1.00 67.44 71 ALA A O 1
ATOM 515 N N . LEU A 1 72 ? -25.325 10.841 -15.765 1.00 68.31 72 LEU A N 1
ATOM 516 C CA . LEU A 1 72 ? -25.767 9.447 -15.804 1.00 68.31 72 LEU A CA 1
ATOM 517 C C . LEU A 1 72 ? -27.111 9.292 -16.540 1.00 68.31 72 LEU A C 1
ATOM 519 O O . LEU A 1 72 ? -27.947 10.195 -16.465 1.00 68.31 72 LEU A O 1
ATOM 523 N N . PRO A 1 73 ? -27.370 8.131 -17.175 1.00 70.25 73 PRO A N 1
ATOM 524 C CA . PRO A 1 73 ? -28.713 7.773 -17.615 1.00 70.25 73 PRO A CA 1
ATOM 525 C C . PRO A 1 73 ? -29.706 7.830 -16.445 1.00 70.25 73 PRO A C 1
ATOM 527 O O . PRO A 1 73 ? -29.433 7.313 -15.359 1.00 70.25 73 PRO A O 1
ATOM 530 N N . GLU A 1 74 ? -30.869 8.439 -16.665 1.00 77.12 74 GLU A N 1
ATOM 531 C CA . GLU A 1 74 ? -31.978 8.375 -15.711 1.00 77.12 74 GLU A CA 1
ATOM 532 C C . GLU A 1 74 ? -32.524 6.941 -15.611 1.00 77.12 74 GLU A C 1
ATOM 534 O O . GLU A 1 74 ? -32.470 6.170 -16.571 1.00 77.12 74 GLU A O 1
ATOM 539 N N . GLY A 1 75 ? -33.087 6.584 -14.452 1.00 77.38 75 GLY A N 1
ATOM 540 C CA . GLY A 1 75 ? -33.830 5.329 -14.291 1.00 77.38 75 GLY A CA 1
ATOM 541 C C . GLY A 1 75 ? -32.981 4.066 -14.113 1.00 77.38 75 GLY A C 1
ATOM 542 O O . GLY A 1 75 ? -33.486 2.968 -14.341 1.00 77.38 75 GLY A O 1
ATOM 543 N N . LEU A 1 76 ? -31.718 4.189 -13.692 1.00 78.19 76 LEU A N 1
ATOM 544 C CA . LEU A 1 76 ? -30.919 3.032 -13.280 1.00 78.19 76 LEU A CA 1
ATOM 545 C C . LEU A 1 76 ? -31.606 2.281 -12.123 1.00 78.19 76 LEU A C 1
ATOM 547 O O . LEU A 1 76 ? -32.121 2.888 -11.180 1.00 78.19 76 LEU A O 1
ATOM 551 N N . ALA A 1 77 ? -31.634 0.950 -12.212 1.00 82.50 77 ALA A N 1
ATOM 552 C CA . ALA A 1 77 ? -32.278 0.097 -11.218 1.00 82.50 77 ALA A CA 1
ATOM 553 C C . ALA A 1 77 ? -31.554 0.146 -9.858 1.00 82.50 77 ALA A C 1
ATOM 555 O O . ALA A 1 77 ? -30.411 0.570 -9.750 1.00 82.50 77 ALA A O 1
ATOM 556 N N . ALA A 1 78 ? -32.200 -0.323 -8.788 1.00 77.44 78 ALA A N 1
ATOM 557 C CA . ALA A 1 78 ? -31.485 -0.548 -7.534 1.00 77.44 78 ALA A CA 1
ATOM 558 C C . ALA A 1 78 ? -30.486 -1.704 -7.713 1.00 77.44 78 ALA A C 1
ATOM 560 O O . ALA A 1 78 ? -30.864 -2.798 -8.134 1.00 77.44 78 ALA A O 1
ATOM 561 N N . GLY A 1 79 ? -29.217 -1.482 -7.383 1.00 78.81 79 GLY A N 1
ATOM 562 C CA . GLY A 1 79 ? -28.161 -2.446 -7.673 1.00 78.81 79 GLY A CA 1
ATOM 563 C C . GLY A 1 79 ? -26.764 -1.852 -7.601 1.00 78.81 79 GLY A C 1
ATOM 564 O O . GLY A 1 79 ? -26.584 -0.688 -7.251 1.00 78.81 79 GLY A O 1
ATOM 565 N N . VAL A 1 80 ? -25.761 -2.684 -7.880 1.00 74.12 80 VAL A N 1
ATOM 566 C CA . VAL A 1 80 ? -24.385 -2.232 -8.116 1.00 74.12 80 VAL A CA 1
ATOM 567 C C . VAL A 1 80 ? -24.242 -2.029 -9.614 1.00 74.12 80 VAL A C 1
ATOM 569 O O . VAL A 1 80 ? -24.458 -2.977 -10.360 1.00 74.12 80 VAL A O 1
ATOM 572 N N . HIS A 1 81 ? -23.864 -0.823 -10.015 1.00 77.94 81 HIS A N 1
ATOM 573 C CA . HIS A 1 81 ? -23.596 -0.477 -11.404 1.00 77.94 81 HIS A CA 1
ATOM 574 C C . HIS A 1 81 ? -22.109 -0.224 -11.594 1.00 77.94 81 HIS A C 1
ATOM 576 O O . HIS A 1 81 ? -21.432 0.285 -10.693 1.00 77.94 81 HIS A O 1
ATOM 582 N N . ARG A 1 82 ? -21.609 -0.582 -12.770 1.00 78.25 82 ARG A N 1
ATOM 583 C CA . ARG A 1 82 ? -20.261 -0.304 -13.248 1.00 78.25 82 ARG A CA 1
ATOM 584 C C . ARG A 1 82 ? -20.347 0.722 -14.361 1.00 78.25 82 ARG A C 1
ATOM 586 O O . ARG A 1 82 ? -21.154 0.580 -15.267 1.00 78.25 82 ARG A O 1
ATOM 593 N N . LEU A 1 83 ? -19.493 1.729 -14.315 1.00 73.88 83 LEU A N 1
ATOM 594 C CA . LEU A 1 83 ? -19.465 2.771 -15.322 1.00 73.88 83 LEU A CA 1
ATOM 595 C C . LEU A 1 83 ? -18.089 2.870 -15.950 1.00 73.88 83 LEU A C 1
ATOM 597 O O . LEU A 1 83 ? -17.111 3.063 -15.237 1.00 73.88 83 LEU A O 1
ATOM 601 N N . GLU A 1 84 ? -18.029 2.753 -17.269 1.00 73.25 84 GLU A N 1
ATOM 602 C CA . GLU A 1 84 ? -16.800 2.830 -18.053 1.00 73.25 84 GLU A CA 1
ATOM 603 C C . GLU A 1 84 ? -16.791 4.107 -18.884 1.00 73.25 84 GLU A C 1
ATOM 605 O O . GLU A 1 84 ? -17.799 4.414 -19.518 1.00 73.25 84 GLU A O 1
ATOM 610 N N . ALA A 1 85 ? -15.665 4.822 -18.930 1.00 73.00 85 ALA A N 1
ATOM 611 C CA . ALA A 1 85 ? -15.456 5.903 -19.887 1.00 73.00 85 ALA A CA 1
ATOM 612 C C . ALA A 1 85 ? -14.377 5.525 -20.890 1.00 73.00 85 ALA A C 1
ATOM 614 O O . ALA A 1 85 ? -13.387 4.878 -20.557 1.00 73.00 85 ALA A O 1
ATOM 615 N N . TYR A 1 86 ? -14.554 5.979 -22.121 1.00 74.94 86 TYR A N 1
ATOM 616 C CA . TYR A 1 86 ? -13.572 5.829 -23.182 1.00 74.94 86 TYR A CA 1
ATOM 617 C C . TYR A 1 86 ? -13.593 7.055 -24.087 1.00 74.94 86 TYR A C 1
ATOM 619 O O . TYR A 1 86 ? -14.596 7.762 -24.184 1.00 74.94 86 TYR A O 1
ATOM 627 N N . ALA A 1 87 ? -12.483 7.308 -24.776 1.00 76.19 87 ALA A N 1
ATOM 628 C CA . ALA A 1 87 ? -12.432 8.354 -25.786 1.00 76.19 87 ALA A CA 1
ATOM 629 C C . ALA A 1 87 ? -12.806 7.744 -27.140 1.00 76.19 87 ALA A C 1
ATOM 631 O O . ALA A 1 87 ? -12.271 6.706 -27.536 1.00 76.19 87 ALA A O 1
ATOM 632 N N . ALA A 1 88 ? -13.731 8.373 -27.855 1.00 80.00 88 ALA A N 1
ATOM 633 C CA . ALA A 1 88 ? -14.094 7.998 -29.212 1.00 80.00 88 ALA A CA 1
ATOM 634 C C . ALA A 1 88 ? -13.656 9.090 -30.188 1.00 80.00 88 ALA A C 1
ATOM 636 O O . ALA A 1 88 ? -13.925 10.276 -29.991 1.00 80.00 88 ALA A O 1
ATOM 637 N N . PHE A 1 89 ? -12.979 8.679 -31.254 1.00 79.69 89 PHE A N 1
ATOM 638 C CA . PHE A 1 89 ? -12.540 9.572 -32.320 1.00 79.69 89 PHE A CA 1
ATOM 639 C C . PHE A 1 89 ? -13.575 9.620 -33.460 1.00 79.69 89 PHE A C 1
ATOM 641 O O . PHE A 1 89 ? -14.307 8.646 -33.662 1.00 79.69 89 PHE A O 1
ATOM 648 N N . PRO A 1 90 ? -13.618 10.702 -34.268 1.00 78.25 90 PRO A N 1
ATOM 649 C CA . PRO A 1 90 ? -14.566 10.839 -35.383 1.00 78.25 90 PRO A CA 1
ATOM 650 C C . PRO A 1 90 ? -14.507 9.714 -36.427 1.00 78.25 90 PRO A C 1
ATOM 652 O O . PRO A 1 90 ? -15.478 9.466 -37.133 1.00 78.25 90 PRO A O 1
ATOM 655 N N . ASN A 1 91 ? -13.371 9.022 -36.527 1.00 76.94 91 ASN A N 1
ATOM 656 C CA . ASN A 1 91 ? -13.173 7.880 -37.421 1.00 76.94 91 ASN A CA 1
ATOM 657 C C . ASN A 1 91 ? -13.721 6.551 -36.859 1.00 76.94 91 ASN A C 1
ATOM 659 O O . ASN A 1 91 ? -13.484 5.501 -37.452 1.00 76.94 91 ASN A O 1
ATOM 663 N N . GLY A 1 92 ? -14.413 6.576 -35.716 1.00 75.44 92 GLY A N 1
ATOM 664 C CA . GLY A 1 92 ? -14.945 5.386 -35.052 1.00 75.44 92 GLY A CA 1
ATOM 665 C C . GLY A 1 92 ? -13.913 4.617 -34.226 1.00 75.44 92 GLY A C 1
ATOM 666 O O . GLY A 1 92 ? -14.258 3.597 -33.629 1.00 75.44 92 GLY A O 1
ATOM 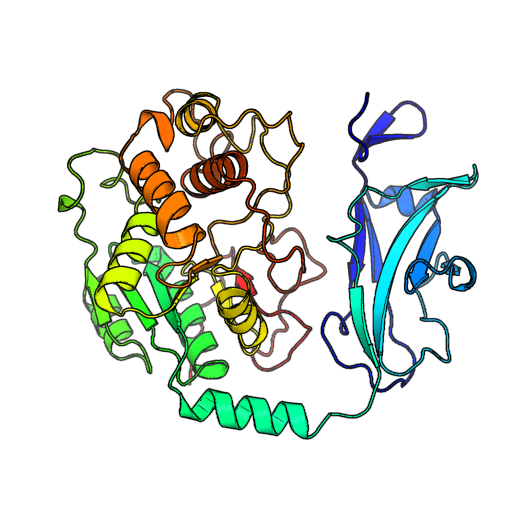667 N N . THR A 1 93 ? -12.663 5.089 -34.144 1.00 74.12 93 THR A N 1
ATOM 668 C CA . THR A 1 93 ? -11.667 4.489 -33.257 1.00 74.12 93 THR A CA 1
ATOM 669 C C . THR A 1 93 ? -12.103 4.694 -31.811 1.00 74.12 93 THR A C 1
ATOM 671 O O . THR A 1 93 ? -12.136 5.817 -31.305 1.00 74.12 93 THR A O 1
ATOM 674 N N . ARG A 1 94 ? -12.429 3.584 -31.145 1.00 71.00 94 ARG A N 1
ATOM 675 C CA . ARG A 1 94 ? -12.616 3.521 -29.697 1.00 71.00 94 ARG A CA 1
ATOM 676 C C . ARG A 1 94 ? -11.250 3.363 -29.051 1.00 71.00 94 ARG A C 1
ATOM 678 O O . ARG A 1 94 ? -10.554 2.377 -29.286 1.00 71.00 94 ARG A O 1
ATOM 685 N N . LEU A 1 95 ? -10.894 4.327 -28.222 1.00 67.75 95 LEU A N 1
ATOM 686 C CA . LEU A 1 95 ? -9.742 4.241 -27.354 1.00 67.75 95 LEU A CA 1
ATOM 687 C C . LEU A 1 95 ? -10.201 3.767 -25.979 1.00 67.75 95 LEU A C 1
ATOM 689 O O . LEU A 1 95 ? -10.555 4.554 -25.104 1.00 67.75 95 LEU A O 1
ATOM 693 N N . ASP A 1 96 ? -10.189 2.453 -25.838 1.00 59.50 96 ASP A N 1
ATOM 694 C CA . ASP A 1 96 ? -10.404 1.742 -24.591 1.00 59.50 96 ASP A CA 1
ATOM 695 C C . ASP A 1 96 ? -9.066 1.110 -24.231 1.00 59.50 96 ASP A C 1
ATOM 697 O O . ASP A 1 96 ? -8.718 0.013 -24.677 1.00 59.50 96 ASP A O 1
ATOM 701 N N . CYS A 1 97 ? -8.231 1.872 -23.527 1.00 54.19 97 CYS A N 1
ATOM 702 C CA . CYS A 1 97 ? -7.081 1.268 -22.879 1.00 54.19 97 CYS A CA 1
ATOM 703 C C . CYS A 1 97 ? -7.672 0.230 -21.935 1.00 54.19 97 CYS A C 1
ATOM 705 O O . CYS A 1 97 ? -8.347 0.655 -21.014 1.00 54.19 97 CYS A O 1
ATOM 707 N N . HIS A 1 98 ? -7.464 -1.068 -22.205 1.00 42.78 98 HIS A N 1
ATOM 708 C CA . HIS A 1 98 ? -7.966 -2.254 -21.487 1.00 42.78 98 HIS A CA 1
ATOM 709 C C . HIS A 1 98 ? -7.735 -2.192 -19.957 1.00 42.78 98 HIS A C 1
ATOM 711 O O . HIS A 1 98 ? -6.992 -2.964 -19.357 1.00 42.78 98 HIS A O 1
ATOM 717 N N . LEU A 1 99 ? -8.411 -1.251 -19.323 1.00 48.28 99 LEU A N 1
ATOM 718 C CA . LEU A 1 99 ? -8.437 -0.891 -17.920 1.00 48.28 99 LEU A CA 1
ATOM 719 C C . LEU A 1 99 ? -9.869 -1.079 -17.426 1.00 48.28 99 LEU A C 1
ATOM 721 O O . LEU A 1 99 ? -10.309 -0.391 -16.512 1.00 48.28 99 LEU A O 1
ATOM 725 N N . ARG A 1 100 ? -10.570 -2.056 -18.020 1.00 46.91 100 ARG A N 1
ATOM 726 C CA . ARG A 1 100 ? -11.893 -2.553 -17.630 1.00 46.91 100 ARG A CA 1
ATOM 727 C C . ARG A 1 100 ? -12.054 -2.603 -16.101 1.00 46.91 100 ARG A C 1
ATOM 729 O O . ARG A 1 100 ? -13.106 -2.286 -15.569 1.00 46.91 100 ARG A O 1
ATOM 736 N N . GLU A 1 101 ? -10.992 -2.913 -15.365 1.00 48.84 101 GLU A N 1
ATOM 737 C CA . GLU A 1 101 ? -11.028 -2.937 -13.900 1.00 48.84 101 GLU A CA 1
ATOM 738 C C . GLU A 1 101 ? -10.463 -1.694 -13.194 1.00 48.84 101 GLU A C 1
ATOM 740 O O . GLU A 1 101 ? -10.760 -1.504 -12.018 1.00 48.84 101 GLU A O 1
ATOM 745 N N . HIS A 1 102 ? -9.671 -0.851 -13.867 1.00 46.69 102 HIS A N 1
ATOM 746 C CA . HIS A 1 102 ? -8.914 0.231 -13.225 1.00 46.69 102 HIS A CA 1
ATOM 747 C C . HIS A 1 102 ? -9.594 1.605 -13.249 1.00 46.69 102 HIS A C 1
ATOM 749 O O . HIS A 1 102 ? -9.378 2.373 -12.316 1.00 46.69 102 HIS A O 1
ATOM 755 N N . ASP A 1 103 ? -10.436 1.892 -14.246 1.00 52.59 103 ASP A N 1
ATOM 756 C CA . ASP A 1 103 ? -11.110 3.198 -14.380 1.00 52.59 103 ASP A CA 1
ATOM 757 C C . ASP A 1 103 ? -12.642 3.090 -14.327 1.00 52.59 103 ASP A C 1
ATOM 759 O O . ASP A 1 103 ? -13.358 4.068 -14.546 1.00 52.59 103 ASP A O 1
ATOM 763 N N . ALA A 1 104 ? -13.164 1.900 -14.007 1.00 56.72 104 ALA A N 1
ATOM 764 C CA . ALA A 1 104 ? -14.595 1.700 -13.895 1.00 56.72 104 ALA A CA 1
ATOM 765 C C . ALA A 1 104 ? -15.123 2.187 -12.536 1.00 56.72 104 ALA A C 1
ATOM 767 O O . ALA A 1 104 ? -14.800 1.630 -11.481 1.00 56.72 104 ALA A O 1
ATOM 768 N N . VAL A 1 105 ? -15.994 3.197 -12.547 1.00 62.31 105 VAL A N 1
ATOM 769 C CA . VAL A 1 105 ? -16.648 3.664 -11.323 1.00 62.31 105 VAL A CA 1
ATOM 770 C C . VAL A 1 105 ? -17.752 2.686 -10.956 1.00 62.31 105 VAL A C 1
ATOM 772 O O . VAL A 1 105 ? -18.753 2.565 -11.658 1.00 62.31 105 VAL A O 1
ATOM 775 N N . ARG A 1 106 ? -17.583 1.992 -9.829 1.00 68.12 106 ARG A N 1
ATOM 776 C CA . ARG A 1 106 ? -18.666 1.236 -9.197 1.00 68.12 106 ARG A CA 1
ATOM 777 C C . ARG A 1 106 ? -19.426 2.130 -8.229 1.00 68.12 106 ARG A C 1
ATOM 779 O O . ARG A 1 106 ? -18.801 2.792 -7.401 1.00 68.12 106 ARG A O 1
ATOM 786 N N . PHE A 1 107 ? -20.748 2.114 -8.308 1.00 67.44 107 PHE A N 1
ATOM 787 C CA . PHE A 1 107 ? -21.636 2.779 -7.354 1.00 67.44 107 PHE A CA 1
ATOM 788 C C . PHE A 1 107 ? -22.855 1.897 -7.083 1.00 67.44 107 PHE A C 1
ATOM 790 O O . PHE A 1 107 ? -23.187 1.013 -7.875 1.00 67.44 107 PHE A O 1
ATOM 797 N N . ARG A 1 108 ? -23.507 2.098 -5.933 1.00 73.06 108 ARG A N 1
ATOM 798 C CA . ARG A 1 108 ? -24.712 1.344 -5.561 1.00 73.06 108 ARG A CA 1
ATOM 799 C C . ARG A 1 108 ? -25.924 2.263 -5.485 1.00 73.06 108 ARG A C 1
ATOM 801 O O . ARG A 1 108 ? -25.886 3.241 -4.746 1.00 73.06 108 ARG A O 1
ATOM 808 N N . ILE A 1 109 ? -27.007 1.891 -6.161 1.00 77.12 109 ILE A N 1
ATOM 809 C CA . ILE A 1 109 ? -28.324 2.531 -6.061 1.00 77.12 109 ILE A CA 1
ATOM 810 C C . ILE A 1 109 ? -29.213 1.716 -5.120 1.00 77.12 109 ILE A C 1
ATOM 812 O O . ILE A 1 109 ? -29.314 0.496 -5.255 1.00 77.12 109 ILE A O 1
ATOM 816 N N . GLY A 1 110 ? -29.870 2.378 -4.166 1.00 72.19 110 GLY A N 1
ATOM 817 C CA . GLY A 1 110 ? -30.920 1.776 -3.334 1.00 72.19 110 GLY A CA 1
ATOM 818 C C . GLY A 1 110 ? -30.890 2.207 -1.861 1.00 72.19 110 GLY A C 1
ATOM 819 O O . GLY A 1 110 ? -29.887 2.763 -1.409 1.00 72.19 110 GLY A O 1
ATOM 820 N N . PRO A 1 111 ? -31.956 1.930 -1.082 1.00 65.19 111 PRO A N 1
ATOM 821 C CA . PRO A 1 111 ? -32.073 2.324 0.328 1.00 65.19 111 PRO A CA 1
ATOM 822 C C . PRO A 1 111 ? -31.011 1.645 1.194 1.00 65.19 111 PRO A C 1
ATOM 824 O O . PRO A 1 111 ? -30.566 0.548 0.862 1.00 65.19 111 PRO A O 1
ATOM 827 N N . ARG A 1 112 ? -30.596 2.281 2.300 1.00 61.03 112 ARG A N 1
ATOM 828 C CA . ARG A 1 112 ? -29.632 1.709 3.257 1.00 61.03 112 ARG A CA 1
ATOM 829 C C . ARG A 1 112 ? -30.207 0.421 3.860 1.00 61.03 112 ARG A C 1
ATOM 831 O O . ARG A 1 112 ? -31.281 0.468 4.437 1.00 61.03 112 ARG A O 1
ATOM 838 N N . ASN A 1 113 ? -29.525 -0.716 3.688 1.00 62.97 113 ASN A N 1
ATOM 839 C CA . ASN A 1 113 ? -30.003 -1.997 4.219 1.00 62.97 113 ASN A CA 1
ATOM 840 C C . ASN A 1 113 ? -29.699 -2.071 5.717 1.00 62.97 113 ASN A C 1
ATOM 842 O O . ASN A 1 113 ? -28.536 -1.955 6.110 1.00 62.97 113 ASN A O 1
ATOM 846 N N . ASP A 1 114 ? -30.715 -2.338 6.536 1.00 66.56 114 ASP A N 1
ATOM 847 C CA . ASP A 1 114 ? -30.555 -2.565 7.980 1.00 66.56 114 ASP A CA 1
ATOM 848 C C . ASP A 1 114 ? -29.619 -3.756 8.285 1.00 66.56 114 ASP A C 1
ATOM 850 O O . ASP A 1 114 ? -28.914 -3.773 9.298 1.00 66.56 114 ASP A O 1
ATOM 854 N N . ASP A 1 115 ? -29.503 -4.703 7.349 1.00 67.00 115 ASP A N 1
ATOM 855 C CA . ASP A 1 115 ? -28.565 -5.829 7.421 1.00 67.00 115 ASP A CA 1
ATOM 856 C C . ASP A 1 115 ? -27.086 -5.400 7.454 1.00 67.00 115 ASP A C 1
ATOM 858 O O . ASP A 1 115 ? -26.252 -6.087 8.056 1.00 67.00 115 ASP A O 1
ATOM 862 N N . ASP A 1 116 ? -26.731 -4.274 6.821 1.00 65.38 116 ASP A N 1
ATOM 863 C CA . ASP A 1 116 ? -25.352 -3.764 6.810 1.00 65.38 116 ASP A CA 1
ATOM 864 C C . ASP A 1 116 ? -24.959 -3.250 8.209 1.00 65.38 116 ASP A C 1
ATOM 866 O O . ASP A 1 116 ? -23.857 -3.521 8.699 1.00 65.38 116 ASP A O 1
ATOM 870 N N . GLU A 1 117 ? -25.888 -2.579 8.896 1.00 67.81 117 GLU A N 1
ATOM 871 C CA . GLU A 1 117 ? -25.746 -2.144 10.292 1.00 67.81 117 GLU A CA 1
ATOM 872 C C . GLU A 1 117 ? -25.610 -3.344 11.240 1.00 67.81 117 GLU A C 1
ATOM 874 O O . GLU A 1 117 ? -24.751 -3.356 12.130 1.00 67.81 117 GLU A O 1
ATOM 879 N N . GLU A 1 118 ? -26.411 -4.394 11.042 1.00 70.44 118 GLU A N 1
ATOM 880 C CA . GLU A 1 118 ? -26.346 -5.591 11.882 1.00 70.44 118 GLU A CA 1
ATOM 881 C C . GLU A 1 118 ? -25.035 -6.372 11.681 1.00 70.44 118 GLU A C 1
ATOM 883 O O . GLU A 1 118 ? -24.410 -6.812 12.655 1.00 70.44 118 GLU A O 1
ATOM 888 N N . LYS A 1 119 ? -24.549 -6.489 10.437 1.00 67.38 119 LYS A N 1
ATOM 889 C CA . LYS A 1 119 ? -23.225 -7.063 10.136 1.00 67.38 119 LYS A CA 1
ATOM 890 C C . LYS A 1 119 ? -22.098 -6.243 10.766 1.00 67.38 119 LYS A C 1
ATOM 892 O O . LYS A 1 119 ? -21.182 -6.830 11.350 1.00 67.38 119 LYS A O 1
ATOM 897 N N . LYS A 1 120 ? -22.184 -4.907 10.730 1.00 64.00 120 LYS A N 1
ATOM 898 C CA . LYS A 1 120 ? -21.214 -4.007 11.378 1.00 64.00 120 LYS A CA 1
ATOM 899 C C . LYS A 1 120 ? -21.205 -4.191 12.901 1.00 64.00 120 LYS A C 1
ATOM 901 O O . LYS A 1 120 ? -20.138 -4.316 13.506 1.00 64.00 120 LYS A O 1
ATOM 906 N N . LYS A 1 121 ? -22.382 -4.341 13.525 1.00 64.50 121 LYS A N 1
ATOM 907 C CA . LYS A 1 121 ? -22.521 -4.682 14.956 1.00 64.50 121 LYS A CA 1
ATOM 908 C C . LYS A 1 121 ? -21.949 -6.063 15.295 1.00 64.50 121 LYS A C 1
ATOM 910 O O . LYS A 1 121 ? -21.290 -6.207 16.324 1.00 64.50 121 LYS A O 1
ATOM 915 N N . LYS A 1 122 ? -22.156 -7.078 14.446 1.00 62.28 122 LYS A N 1
ATOM 916 C CA . LYS A 1 122 ? -21.575 -8.424 14.636 1.00 62.28 122 LYS A CA 1
ATOM 917 C C . LYS A 1 122 ? -20.047 -8.413 14.527 1.00 62.28 122 LYS A C 1
ATOM 919 O O . LYS A 1 122 ? -19.397 -9.053 15.351 1.00 62.28 122 LYS A O 1
ATOM 924 N N . ARG A 1 123 ? -19.471 -7.656 13.582 1.00 61.22 123 ARG A N 1
ATOM 925 C CA . ARG A 1 123 ? -18.011 -7.477 13.449 1.00 61.22 123 ARG A CA 1
ATOM 926 C C . ARG A 1 123 ? -17.383 -6.873 14.707 1.00 61.22 123 ARG A C 1
ATOM 928 O O . ARG A 1 123 ? -16.419 -7.436 15.216 1.00 61.22 123 ARG A O 1
ATOM 935 N N . ARG A 1 124 ? -17.992 -5.829 15.282 1.00 59.97 124 ARG A N 1
ATOM 936 C CA . ARG A 1 124 ? -17.526 -5.200 16.537 1.00 59.97 124 ARG A CA 1
ATOM 937 C C . ARG A 1 124 ? -17.402 -6.170 17.722 1.00 59.97 124 ARG A C 1
ATOM 939 O O . ARG A 1 124 ? -16.577 -5.962 18.600 1.00 59.97 124 ARG A O 1
ATOM 946 N N . ARG A 1 125 ? -18.175 -7.265 17.752 1.00 53.69 125 ARG A N 1
ATOM 947 C CA . ARG A 1 125 ? -18.149 -8.245 18.857 1.00 53.69 125 ARG A CA 1
ATOM 948 C C . ARG A 1 125 ? -16.969 -9.225 18.826 1.00 53.69 125 ARG A C 1
ATOM 950 O O . ARG A 1 125 ? -16.722 -9.868 19.840 1.00 53.69 125 ARG A O 1
ATOM 957 N N . ARG A 1 126 ? -16.252 -9.374 17.703 1.00 57.97 126 ARG A N 1
ATOM 958 C CA . ARG A 1 126 ? -15.144 -10.348 17.559 1.00 57.97 126 ARG A CA 1
ATOM 959 C C . ARG A 1 126 ? -13.750 -9.770 17.855 1.00 57.97 126 ARG A C 1
ATOM 961 O O . ARG A 1 126 ? -12.762 -10.484 17.720 1.00 57.97 126 ARG A O 1
ATOM 968 N N . GLY A 1 127 ? -13.674 -8.520 18.317 1.00 55.47 127 GLY A N 1
ATOM 969 C CA . GLY A 1 127 ? -12.418 -7.780 18.431 1.00 55.47 127 GLY A CA 1
ATOM 970 C C . GLY A 1 127 ? -11.904 -7.307 17.063 1.00 55.47 127 GLY A C 1
ATOM 971 O O . GLY A 1 127 ? -12.390 -7.769 16.027 1.00 55.47 127 GLY A O 1
ATOM 972 N N . PRO A 1 128 ? -10.950 -6.358 17.037 1.00 62.31 128 PRO A N 1
ATOM 973 C CA . PRO A 1 128 ? -10.467 -5.783 15.790 1.00 62.31 128 PRO A CA 1
ATOM 974 C C . PRO A 1 128 ? -9.739 -6.853 14.955 1.00 62.31 128 PRO A C 1
ATOM 976 O O . PRO A 1 128 ? -8.864 -7.546 15.487 1.00 62.31 128 PRO A O 1
ATOM 979 N N . PRO A 1 129 ? -10.089 -7.007 13.663 1.00 82.19 129 PRO A N 1
ATOM 980 C CA . PRO A 1 129 ? -9.641 -8.125 12.831 1.00 82.19 129 PRO A CA 1
ATOM 981 C C . PRO A 1 129 ? -8.176 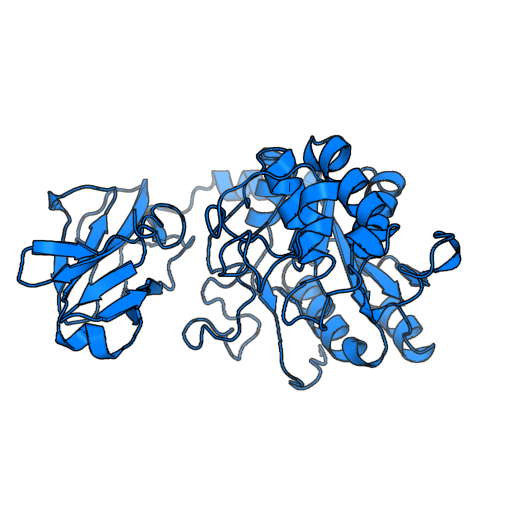-8.014 12.389 1.00 82.19 129 PRO A C 1
ATOM 983 O O . PRO A 1 129 ? -7.626 -8.988 11.874 1.00 82.19 129 PRO A O 1
ATOM 986 N N . ALA A 1 130 ? -7.548 -6.849 12.575 1.00 94.62 130 ALA A N 1
ATOM 987 C CA . ALA A 1 130 ? -6.183 -6.587 12.151 1.00 94.62 130 ALA A CA 1
ATOM 988 C C . ALA A 1 130 ? -5.426 -5.671 13.123 1.00 94.62 130 ALA A C 1
ATOM 990 O O . ALA A 1 130 ? -6.035 -4.919 13.886 1.00 94.62 130 ALA A O 1
ATOM 991 N N . THR A 1 131 ? -4.100 -5.722 13.039 1.00 97.44 131 THR A N 1
ATOM 992 C CA . THR A 1 131 ? -3.166 -4.790 13.670 1.00 97.44 131 THR A CA 1
ATOM 993 C C . THR A 1 131 ? -2.543 -3.905 12.600 1.00 97.44 131 THR A C 1
ATOM 995 O O . THR A 1 131 ? -2.025 -4.399 11.595 1.00 97.44 131 THR A O 1
ATOM 998 N N . ILE A 1 132 ? -2.610 -2.591 12.806 1.00 98.12 132 ILE A N 1
ATOM 999 C CA . ILE A 1 132 ? -1.937 -1.619 11.950 1.00 98.12 132 ILE A CA 1
ATOM 1000 C C . ILE A 1 132 ? -0.461 -1.602 12.315 1.00 98.12 132 ILE A C 1
ATOM 1002 O O . ILE A 1 132 ? -0.104 -1.528 13.493 1.00 98.12 132 ILE A O 1
ATOM 1006 N N . VAL A 1 133 ? 0.399 -1.650 11.306 1.00 98.00 133 VAL A N 1
ATOM 1007 C CA . VAL A 1 133 ? 1.848 -1.618 11.492 1.00 98.00 133 VAL A CA 1
ATOM 1008 C C . VAL A 1 133 ? 2.433 -0.506 10.637 1.00 98.00 133 VAL A C 1
ATOM 1010 O O . VAL A 1 133 ? 2.075 -0.349 9.472 1.00 98.00 133 VAL A O 1
ATOM 1013 N N . THR A 1 134 ? 3.326 0.280 11.223 1.00 97.94 134 THR A N 1
ATOM 1014 C CA . THR A 1 134 ? 4.021 1.372 10.539 1.00 97.94 134 THR A CA 1
ATOM 1015 C C . THR A 1 134 ? 5.434 1.520 11.091 1.00 97.94 134 THR A C 1
ATOM 1017 O O . THR A 1 134 ? 5.792 0.871 12.075 1.00 97.94 134 THR A O 1
ATOM 1020 N N . ALA A 1 135 ? 6.251 2.360 10.462 1.00 96.25 135 ALA A N 1
ATOM 1021 C CA . ALA A 1 135 ? 7.577 2.695 10.959 1.00 96.25 135 ALA A CA 1
ATOM 1022 C C . ALA A 1 135 ? 7.999 4.099 10.531 1.00 96.25 135 ALA A C 1
ATOM 1024 O O . ALA A 1 135 ? 7.622 4.555 9.448 1.00 96.25 135 ALA A O 1
ATOM 1025 N N . ALA A 1 136 ? 8.798 4.758 11.365 1.00 95.69 136 ALA A N 1
ATOM 1026 C CA . ALA A 1 136 ? 9.312 6.095 11.100 1.00 95.69 136 ALA A CA 1
ATOM 1027 C C . ALA A 1 136 ? 10.681 6.309 11.754 1.00 95.69 136 ALA A C 1
ATOM 1029 O O . ALA A 1 136 ? 11.002 5.685 12.763 1.00 95.69 136 ALA A O 1
ATOM 1030 N N . ASP A 1 137 ? 11.458 7.211 11.169 1.00 93.88 137 ASP A N 1
ATOM 1031 C CA . ASP A 1 137 ? 12.595 7.894 11.782 1.00 93.88 137 ASP A CA 1
ATOM 1032 C C . ASP A 1 137 ? 12.196 9.346 12.121 1.00 93.88 137 ASP A C 1
ATOM 1034 O O . ASP A 1 137 ? 11.086 9.785 11.787 1.00 93.88 137 ASP A O 1
ATOM 1038 N N . ALA A 1 138 ? 13.077 10.103 12.781 1.00 94.44 138 ALA A N 1
ATOM 1039 C CA . ALA A 1 138 ? 12.778 11.474 13.213 1.00 94.44 138 ALA A CA 1
ATOM 1040 C C . ALA A 1 138 ? 12.248 12.391 12.078 1.00 94.44 138 ALA A C 1
ATOM 1042 O O . ALA A 1 138 ? 11.210 13.036 12.248 1.00 94.44 138 ALA A O 1
ATOM 1043 N N . PRO A 1 139 ? 12.829 12.409 10.854 1.00 91.62 139 PRO A N 1
ATOM 1044 C CA . PRO A 1 139 ? 12.271 13.185 9.738 1.00 91.62 139 PRO A CA 1
ATOM 1045 C C . PRO A 1 139 ? 10.832 12.817 9.341 1.00 91.62 139 PRO A C 1
ATOM 1047 O O . PRO A 1 139 ? 10.119 13.646 8.765 1.00 91.62 139 PRO A O 1
ATOM 1050 N N . TYR A 1 140 ? 10.400 11.581 9.600 1.00 93.62 140 TYR A N 1
ATOM 1051 C CA . TYR A 1 140 ? 9.043 11.111 9.321 1.00 93.62 140 TYR A CA 1
ATOM 1052 C C . TYR A 1 140 ? 8.106 11.195 10.531 1.00 93.62 140 TYR A C 1
ATOM 1054 O O . TYR A 1 140 ? 6.906 10.979 10.346 1.00 93.62 140 TYR A O 1
ATOM 1062 N N . PHE A 1 141 ? 8.580 11.564 11.724 1.00 95.81 141 PHE A N 1
ATOM 1063 C CA . PHE A 1 141 ? 7.753 11.643 12.931 1.00 95.81 141 PHE A CA 1
ATOM 1064 C C . PHE A 1 141 ? 6.497 12.527 12.775 1.00 95.81 141 PHE A C 1
ATOM 1066 O O . PHE A 1 141 ? 5.404 12.067 13.118 1.00 95.81 141 PHE A O 1
ATOM 1073 N N . PRO A 1 142 ? 6.553 13.724 12.151 1.00 94.25 142 PRO A N 1
ATOM 1074 C CA . PRO A 1 142 ? 5.341 14.499 11.877 1.00 94.25 142 PRO A CA 1
ATOM 1075 C C . PRO A 1 142 ? 4.310 13.767 11.017 1.00 94.25 142 PRO A C 1
ATOM 1077 O O . PRO A 1 142 ? 3.104 13.910 11.204 1.00 94.25 142 PRO A O 1
ATOM 1080 N N . ARG A 1 143 ? 4.781 12.970 10.057 1.00 93.31 143 ARG A N 1
ATOM 1081 C CA . ARG A 1 143 ? 3.912 12.214 9.154 1.00 93.31 143 ARG A CA 1
ATOM 1082 C C . ARG A 1 143 ? 3.293 11.028 9.885 1.00 93.31 143 ARG A C 1
ATOM 1084 O O . ARG A 1 143 ? 2.090 10.814 9.770 1.00 93.31 143 ARG A O 1
ATOM 1091 N N . LEU A 1 144 ? 4.088 10.344 10.707 1.00 96.06 144 LEU A N 1
ATOM 1092 C CA . LEU A 1 144 ? 3.609 9.309 11.613 1.00 96.06 144 LEU A CA 1
ATOM 1093 C C . LEU A 1 144 ? 2.498 9.845 12.532 1.00 96.06 144 L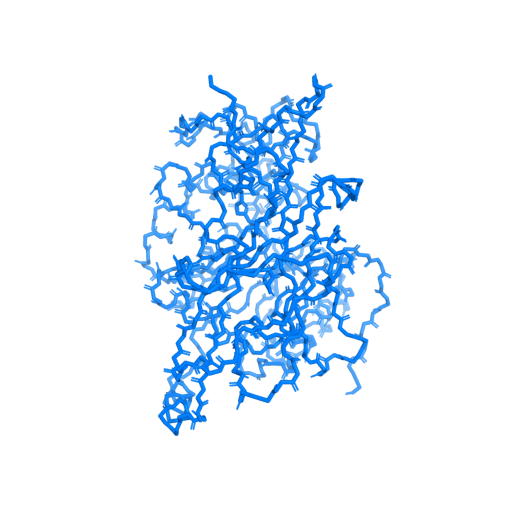EU A C 1
ATOM 1095 O O . LEU A 1 144 ? 1.467 9.192 12.671 1.00 96.06 144 LEU A O 1
ATOM 1099 N N . SER A 1 145 ? 2.671 11.042 13.104 1.00 96.06 145 SER A N 1
ATOM 1100 C CA . SER A 1 145 ? 1.634 11.707 13.908 1.00 96.06 145 SER A CA 1
ATOM 1101 C C . SER A 1 145 ? 0.338 11.903 13.111 1.00 96.06 145 SER A C 1
ATOM 1103 O O . SER A 1 145 ? -0.741 11.567 13.597 1.00 96.06 145 SER A O 1
ATOM 1105 N N . ASN A 1 146 ? 0.427 12.364 11.856 1.00 93.62 146 ASN A N 1
ATOM 1106 C CA . ASN A 1 146 ? -0.743 12.517 10.982 1.00 93.62 146 ASN A CA 1
ATOM 1107 C C . ASN A 1 146 ? -1.443 11.173 10.719 1.00 93.62 146 ASN A C 1
ATOM 1109 O O . ASN A 1 146 ? -2.670 11.092 10.813 1.00 93.62 146 ASN A O 1
ATOM 1113 N N . LEU A 1 147 ? -0.676 10.115 10.426 1.00 96.06 147 LEU A N 1
ATOM 1114 C CA . LEU A 1 147 ? -1.214 8.768 10.240 1.00 96.06 147 LEU A CA 1
ATOM 1115 C C . LEU A 1 147 ? -1.978 8.316 11.486 1.00 96.06 147 LEU A C 1
ATOM 1117 O O . LEU A 1 147 ? -3.157 7.972 11.396 1.00 96.06 147 LEU A O 1
ATOM 1121 N N . VAL A 1 148 ? -1.334 8.351 12.654 1.00 97.06 148 VAL A N 1
ATOM 1122 C CA . VAL A 1 148 ? -1.933 7.880 13.908 1.00 97.06 148 VAL A CA 1
ATOM 1123 C C . VAL A 1 148 ? -3.147 8.725 14.296 1.00 97.06 148 VAL A C 1
ATOM 1125 O O . VAL A 1 148 ? -4.169 8.159 14.677 1.00 97.06 148 VAL A O 1
ATOM 1128 N N . GLY A 1 149 ? -3.091 10.048 14.130 1.00 95.56 149 GLY A N 1
ATOM 1129 C CA . GLY A 1 149 ? -4.239 10.930 14.352 1.00 95.56 149 GLY A CA 1
ATOM 1130 C C . GLY A 1 149 ? -5.430 10.563 13.462 1.00 95.56 149 GLY A C 1
ATOM 1131 O O . GLY A 1 149 ? -6.545 10.399 13.951 1.00 95.56 149 GLY A O 1
ATOM 1132 N N . SER A 1 150 ? -5.194 10.334 12.167 1.00 95.44 150 SER A N 1
ATOM 1133 C CA . SER A 1 150 ? -6.253 9.923 11.238 1.00 95.44 150 SER A CA 1
ATOM 1134 C C . SER A 1 150 ? -6.837 8.536 11.560 1.00 95.44 150 SER A C 1
ATOM 1136 O O . SER A 1 150 ? -8.049 8.334 11.473 1.00 95.44 150 SER A O 1
ATOM 1138 N N . LEU A 1 151 ? -6.005 7.598 12.028 1.00 96.25 151 LEU A N 1
ATOM 1139 C CA . LEU A 1 151 ? -6.452 6.295 12.527 1.00 96.25 151 LEU A CA 1
ATOM 1140 C C . LEU A 1 151 ? -7.288 6.431 13.801 1.00 96.25 151 LEU A C 1
ATOM 1142 O O . LEU A 1 151 ? -8.290 5.747 13.937 1.00 96.25 151 LEU A O 1
ATOM 1146 N N . GLN A 1 152 ? -6.936 7.320 14.727 1.00 95.38 152 GLN A N 1
ATOM 1147 C CA . GLN A 1 152 ? -7.744 7.553 15.929 1.00 95.38 152 GLN A CA 1
ATOM 1148 C C . GLN A 1 152 ? -9.122 8.136 15.601 1.00 95.38 152 GLN A C 1
ATOM 1150 O O . GLN A 1 152 ? -10.077 7.868 16.329 1.00 95.38 152 GLN A O 1
ATOM 1155 N N . THR A 1 153 ? -9.234 8.893 14.508 1.00 93.81 153 THR A N 1
ATOM 1156 C CA . THR A 1 153 ? -10.512 9.409 14.008 1.00 93.81 153 THR A CA 1
ATOM 1157 C C . THR A 1 153 ? -11.370 8.309 13.385 1.00 93.81 153 THR A C 1
ATOM 1159 O O . THR A 1 153 ? -12.530 8.144 13.764 1.00 93.81 153 THR A O 1
ATOM 1162 N N . TRP A 1 154 ? -10.821 7.556 12.430 1.00 94.25 154 TRP A N 1
ATOM 1163 C CA . TRP A 1 154 ? -11.609 6.628 11.608 1.00 94.25 154 TRP A CA 1
ATOM 1164 C C . TRP A 1 154 ? -11.651 5.197 12.147 1.00 94.25 154 TRP A C 1
ATOM 1166 O O . TRP A 1 154 ? -12.621 4.481 11.916 1.00 94.25 154 TRP A O 1
ATOM 1176 N N . GLU A 1 155 ? -10.627 4.799 12.896 1.00 95.00 155 GLU A N 1
ATOM 1177 C CA . GLU A 1 155 ? -10.387 3.447 13.403 1.00 95.00 155 GLU A CA 1
ATOM 1178 C C . GLU A 1 155 ? -9.971 3.451 14.893 1.00 95.00 155 GLU A C 1
ATOM 1180 O O . GLU A 1 155 ? -8.931 2.899 15.272 1.00 95.00 155 GLU A O 1
ATOM 1185 N N . PRO A 1 156 ? -10.786 4.040 15.795 1.00 94.19 156 PRO A N 1
ATOM 1186 C CA . PRO A 1 156 ? -10.437 4.275 17.201 1.00 94.19 156 PRO A CA 1
ATOM 1187 C C . PRO A 1 156 ? -10.274 3.009 18.054 1.00 94.19 156 PRO A C 1
ATOM 1189 O O . PRO A 1 156 ? -10.021 3.129 19.255 1.00 94.19 156 PRO A O 1
ATOM 1192 N N . GLU A 1 157 ? -10.431 1.822 17.477 1.00 93.75 157 GLU A N 1
ATOM 1193 C CA . GLU A 1 157 ? -10.275 0.528 18.148 1.00 93.75 157 GLU A CA 1
ATOM 1194 C C . GLU A 1 157 ? -9.162 -0.331 17.526 1.00 93.75 157 GLU A C 1
ATOM 1196 O O . GLU A 1 157 ? -8.783 -1.350 18.113 1.00 93.75 157 GLU A O 1
ATOM 1201 N N . LEU A 1 158 ? -8.627 0.049 16.356 1.00 94.56 158 LEU A N 1
ATOM 1202 C CA . LEU A 1 158 ? -7.559 -0.718 15.724 1.00 94.56 158 LEU A CA 1
ATOM 1203 C C . LEU A 1 158 ? -6.237 -0.466 16.452 1.00 94.56 158 LEU A C 1
ATOM 1205 O O . LEU A 1 158 ? -5.834 0.684 16.631 1.00 94.56 158 LEU A O 1
ATOM 1209 N N . PRO A 1 159 ? -5.536 -1.528 16.870 1.00 96.88 159 PRO A N 1
ATOM 1210 C CA . PRO A 1 159 ? -4.248 -1.376 17.511 1.00 96.88 159 PRO A CA 1
ATOM 1211 C C . PRO A 1 159 ? -3.168 -0.996 16.506 1.00 96.88 159 PRO A C 1
ATOM 1213 O O . PRO A 1 159 ? -3.148 -1.502 15.383 1.00 96.88 159 PRO A O 1
ATOM 1216 N N . VAL A 1 160 ? -2.243 -0.154 16.952 1.00 98.06 160 VAL A N 1
ATOM 1217 C CA . VAL A 1 160 ? -1.116 0.327 16.158 1.00 98.06 160 VAL A CA 1
ATOM 1218 C C . VAL A 1 160 ? 0.193 -0.136 16.789 1.00 98.06 160 VAL A C 1
ATOM 1220 O O . VAL A 1 160 ? 0.406 0.006 17.997 1.00 98.06 160 VAL A O 1
ATOM 1223 N N . VAL A 1 161 ? 1.075 -0.681 15.959 1.00 98.00 161 VAL A N 1
ATOM 1224 C CA . VAL A 1 161 ? 2.470 -0.976 16.289 1.00 98.00 161 VAL A CA 1
ATOM 1225 C C . VAL A 1 161 ? 3.356 -0.069 15.449 1.00 98.00 161 VAL A C 1
ATOM 1227 O O . VAL A 1 161 ? 3.269 -0.072 14.220 1.00 98.00 161 VAL A O 1
ATOM 1230 N N . VAL A 1 162 ? 4.210 0.700 16.117 1.00 98.12 162 VAL A N 1
ATOM 1231 C CA . VAL A 1 162 ? 5.180 1.583 15.466 1.00 98.12 162 VAL A CA 1
ATOM 1232 C C . VAL A 1 162 ? 6.562 0.967 15.608 1.00 98.12 162 VAL A C 1
ATOM 1234 O O . VAL A 1 162 ? 6.997 0.690 16.723 1.00 98.12 162 VAL A O 1
ATOM 1237 N N . PHE A 1 163 ? 7.263 0.771 14.498 1.00 96.88 163 PHE A N 1
ATOM 1238 C CA . PHE A 1 163 ? 8.686 0.461 14.519 1.00 96.88 163 PHE A CA 1
ATOM 1239 C C . PHE A 1 163 ? 9.501 1.748 14.450 1.00 96.88 163 PHE A C 1
ATOM 1241 O O . PHE A 1 163 ? 9.333 2.573 13.553 1.00 96.88 163 PHE A O 1
ATOM 1248 N N . ASP A 1 164 ? 10.375 1.908 15.427 1.00 95.31 164 ASP A N 1
ATOM 1249 C CA . ASP A 1 164 ? 11.291 3.028 15.541 1.00 95.31 164 ASP A CA 1
ATOM 1250 C C . ASP A 1 164 ? 12.543 2.739 14.696 1.00 95.31 164 ASP A C 1
ATOM 1252 O O . ASP A 1 164 ? 13.296 1.805 14.978 1.00 95.31 164 ASP A O 1
ATOM 1256 N N . LEU A 1 165 ? 12.724 3.523 13.628 1.00 93.31 165 LEU A N 1
ATOM 1257 C CA . LEU A 1 165 ? 13.854 3.443 12.694 1.00 93.31 165 LEU A CA 1
ATOM 1258 C C . LEU A 1 165 ? 14.947 4.482 12.994 1.00 93.31 165 LEU A C 1
ATOM 1260 O O . LEU A 1 165 ? 15.858 4.650 12.182 1.00 93.31 165 LEU A O 1
ATOM 1264 N N . GLY A 1 166 ? 14.841 5.205 14.110 1.00 93.38 166 GLY A N 1
ATOM 1265 C CA . GLY A 1 166 ? 15.674 6.363 14.432 1.00 93.38 166 GLY A CA 1
ATOM 1266 C C . GLY A 1 166 ? 14.863 7.591 14.848 1.00 93.38 166 GLY A C 1
ATOM 1267 O O . GLY A 1 166 ? 15.203 8.704 14.447 1.00 93.38 166 GLY A O 1
ATOM 1268 N N . LEU A 1 167 ? 13.769 7.391 15.580 1.00 95.19 167 LEU A N 1
ATOM 1269 C CA . LEU A 1 167 ? 13.116 8.423 16.377 1.00 95.19 167 LEU A CA 1
ATOM 1270 C C . LEU A 1 167 ? 14.053 8.839 17.511 1.00 95.19 167 LEU A C 1
ATOM 1272 O O . LEU A 1 167 ? 14.825 8.029 18.033 1.00 95.19 167 LEU A O 1
ATOM 1276 N N . ASP A 1 168 ? 13.979 10.100 17.920 1.00 96.25 168 ASP A N 1
ATOM 1277 C CA . ASP A 1 168 ? 14.602 10.481 19.180 1.00 96.25 168 ASP A CA 1
ATOM 1278 C C . ASP A 1 168 ? 13.793 9.956 20.385 1.00 96.25 168 ASP A C 1
ATOM 1280 O O . ASP A 1 168 ? 12.652 9.493 20.272 1.00 96.25 168 ASP A O 1
ATOM 1284 N N . ALA A 1 169 ? 14.397 9.996 21.575 1.00 96.06 169 ALA A N 1
ATOM 1285 C CA . ALA A 1 169 ? 13.770 9.452 22.777 1.00 96.06 169 ALA A CA 1
ATOM 1286 C C . ALA A 1 169 ? 12.450 10.160 23.141 1.00 96.06 169 ALA A C 1
ATOM 1288 O O . ALA A 1 169 ? 11.528 9.507 23.631 1.00 96.06 169 ALA A O 1
ATOM 1289 N N . ALA A 1 170 ? 12.344 11.470 22.895 1.00 97.19 170 ALA A N 1
ATOM 1290 C CA . ALA A 1 170 ? 11.146 12.245 23.199 1.00 97.19 170 ALA A CA 1
ATOM 1291 C C . ALA A 1 170 ? 10.025 11.954 22.190 1.00 97.19 170 ALA A C 1
ATOM 1293 O O . ALA A 1 170 ? 8.858 11.848 22.573 1.00 97.19 170 ALA A O 1
ATOM 1294 N N . GLU A 1 171 ? 10.366 11.773 20.915 1.00 97.12 171 GLU A N 1
ATOM 1295 C CA . GLU A 1 171 ? 9.462 11.341 19.850 1.00 97.12 171 GLU A CA 1
ATOM 1296 C C . GLU A 1 171 ? 8.913 9.935 20.121 1.00 97.12 171 GLU A C 1
ATOM 1298 O O . GLU A 1 171 ? 7.697 9.732 20.104 1.00 97.12 171 GLU A O 1
ATOM 1303 N N . ALA A 1 172 ? 9.780 8.971 20.447 1.00 97.44 172 ALA A N 1
ATOM 1304 C CA . ALA A 1 172 ? 9.374 7.608 20.787 1.00 97.44 172 ALA A CA 1
ATOM 1305 C C . ALA A 1 172 ? 8.486 7.568 22.047 1.00 97.44 172 ALA A C 1
ATOM 1307 O O . ALA A 1 172 ? 7.444 6.902 22.056 1.00 97.44 172 ALA A O 1
ATOM 1308 N N . GLU A 1 173 ? 8.847 8.322 23.094 1.00 97.31 173 GLU A N 1
ATOM 1309 C CA . GLU A 1 173 ? 8.033 8.466 24.307 1.00 97.31 173 GLU A CA 1
ATOM 1310 C C . GLU A 1 173 ? 6.662 9.070 23.981 1.00 97.31 173 GLU A C 1
ATOM 1312 O O . GLU A 1 173 ? 5.634 8.550 24.420 1.00 97.31 173 GLU A O 1
ATOM 1317 N N . THR A 1 174 ? 6.629 10.121 23.161 1.00 97.94 174 THR A N 1
ATOM 1318 C CA . THR A 1 174 ? 5.387 10.759 22.711 1.00 97.94 174 THR A CA 1
ATOM 1319 C C . THR A 1 174 ? 4.508 9.775 21.942 1.00 97.94 174 THR A C 1
ATOM 1321 O O . THR A 1 174 ? 3.338 9.605 22.291 1.00 97.94 174 THR A O 1
ATOM 1324 N N . ALA A 1 175 ? 5.066 9.066 20.956 1.00 97.69 175 ALA A N 1
ATOM 1325 C CA . ALA A 1 175 ? 4.332 8.083 20.163 1.00 97.69 175 ALA A CA 1
ATOM 1326 C C . ALA A 1 175 ? 3.759 6.946 21.015 1.00 97.69 175 ALA A C 1
ATOM 1328 O O . ALA A 1 175 ? 2.630 6.511 20.790 1.00 97.69 175 ALA A O 1
ATOM 1329 N N . SER A 1 176 ? 4.501 6.494 22.031 1.00 97.56 176 SER A N 1
ATOM 1330 C CA . SER A 1 176 ? 4.064 5.416 22.926 1.00 97.56 176 SER A CA 1
ATOM 1331 C C . SER A 1 176 ? 2.825 5.767 23.757 1.00 97.56 176 SER A C 1
ATOM 1333 O O . SER A 1 176 ? 2.129 4.872 24.233 1.00 97.56 176 SER A O 1
ATOM 1335 N N . ARG A 1 177 ? 2.535 7.064 23.922 1.00 97.56 177 ARG A N 1
ATOM 1336 C CA . ARG A 1 177 ? 1.383 7.577 24.677 1.00 97.56 177 ARG A CA 1
ATOM 1337 C C . ARG A 1 177 ? 0.158 7.840 23.812 1.00 97.56 177 ARG A C 1
ATOM 1339 O O . ARG A 1 177 ? -0.911 8.120 24.354 1.00 97.56 177 ARG A O 1
ATOM 1346 N N . TRP A 1 178 ? 0.285 7.783 22.489 1.00 97.88 178 TRP A N 1
ATOM 1347 C CA . TRP A 1 178 ? -0.854 7.987 21.607 1.00 97.88 178 TRP A CA 1
ATOM 1348 C C . TRP A 1 178 ? -1.900 6.894 21.797 1.00 97.88 178 TRP A C 1
ATOM 1350 O O . TRP A 1 178 ? -1.598 5.710 21.960 1.00 97.88 178 TRP A O 1
ATOM 1360 N N . ARG A 1 179 ? -3.172 7.292 21.723 1.00 95.31 179 ARG A N 1
ATOM 1361 C CA . ARG A 1 179 ? -4.293 6.360 21.794 1.00 95.31 179 ARG A CA 1
ATOM 1362 C C . ARG A 1 179 ? -4.137 5.261 20.736 1.00 95.31 179 ARG A C 1
ATOM 1364 O O . ARG A 1 179 ? -3.848 5.540 19.573 1.00 95.31 179 ARG A O 1
ATOM 1371 N N . ASN A 1 180 ? -4.367 4.021 21.166 1.00 93.19 180 ASN A N 1
ATOM 1372 C CA . ASN A 1 180 ? -4.280 2.778 20.391 1.00 93.19 180 ASN A CA 1
ATOM 1373 C C . ASN A 1 180 ? -2.885 2.375 19.898 1.00 93.19 180 ASN A C 1
ATOM 1375 O O . ASN A 1 180 ? -2.753 1.273 19.359 1.00 93.19 180 ASN A O 1
ATOM 1379 N N . VAL A 1 181 ? -1.844 3.181 20.124 1.00 97.56 181 VAL A N 1
ATOM 1380 C CA . VAL A 1 181 ? -0.468 2.704 19.966 1.00 97.56 181 VAL A CA 1
ATOM 1381 C C . VAL A 1 181 ? -0.181 1.744 21.111 1.00 97.56 181 VAL A C 1
ATOM 1383 O O . VAL A 1 181 ? -0.131 2.128 22.274 1.00 97.56 181 VAL A O 1
ATOM 1386 N N . ARG A 1 182 ? -0.045 0.457 20.787 1.00 96.19 182 ARG A N 1
ATOM 1387 C CA . ARG A 1 182 ? 0.232 -0.584 21.786 1.00 96.19 182 ARG A CA 1
ATOM 1388 C C . ARG A 1 182 ? 1.697 -0.622 22.175 1.00 96.19 182 ARG A C 1
ATOM 1390 O O . ARG A 1 182 ? 2.020 -0.953 23.311 1.00 96.19 182 ARG A O 1
ATOM 1397 N N . ARG A 1 183 ? 2.573 -0.362 21.206 1.00 95.69 183 ARG A N 1
ATOM 1398 C CA . ARG A 1 183 ? 4.020 -0.358 21.400 1.00 95.69 183 ARG A CA 1
ATOM 1399 C C . ARG A 1 183 ? 4.715 0.465 20.326 1.00 95.69 183 ARG A C 1
ATOM 1401 O O . ARG A 1 183 ? 4.313 0.449 19.160 1.00 95.69 183 ARG A O 1
ATOM 1408 N N . VAL A 1 184 ? 5.796 1.105 20.754 1.00 96.06 184 VAL A N 1
ATOM 1409 C CA . VAL A 1 184 ? 6.869 1.601 19.897 1.00 96.06 184 VAL A CA 1
ATOM 1410 C C . VAL A 1 184 ? 8.029 0.630 20.081 1.00 96.06 184 VAL A C 1
ATOM 1412 O O . VAL A 1 184 ? 8.464 0.386 21.205 1.00 96.06 184 VAL A O 1
ATOM 1415 N N . THR A 1 185 ? 8.447 -0.029 19.009 1.00 92.00 185 THR A N 1
ATOM 1416 C CA . THR A 1 185 ? 9.453 -1.093 19.042 1.00 92.00 185 THR A CA 1
ATOM 1417 C C . THR A 1 185 ? 10.708 -0.613 18.328 1.00 92.00 185 THR A C 1
ATOM 1419 O O . THR A 1 185 ? 10.631 -0.365 17.125 1.00 92.00 185 THR A O 1
ATOM 1422 N N . PRO A 1 186 ? 11.854 -0.504 19.023 1.00 89.06 186 PRO A N 1
ATOM 1423 C CA . PRO A 1 186 ? 13.128 -0.242 18.370 1.00 89.06 186 PRO A CA 1
ATOM 1424 C C . PRO A 1 186 ? 13.382 -1.283 17.284 1.00 89.06 186 PRO A C 1
ATOM 1426 O O . PRO A 1 186 ? 13.263 -2.488 17.528 1.00 89.06 186 PRO A O 1
ATOM 1429 N N . PHE A 1 187 ? 13.708 -0.833 16.077 1.00 82.50 187 PHE A N 1
ATOM 1430 C CA . PHE A 1 187 ? 14.064 -1.743 15.005 1.00 82.50 187 PHE A CA 1
ATOM 1431 C C . PHE A 1 187 ? 15.527 -2.170 15.161 1.00 82.50 187 PHE A C 1
ATOM 1433 O O . PHE A 1 187 ? 16.458 -1.424 14.859 1.00 82.50 187 PHE A O 1
ATOM 1440 N N . PHE A 1 188 ? 15.743 -3.393 15.647 1.00 70.69 188 PHE A N 1
ATOM 1441 C CA . PHE A 1 188 ? 17.086 -3.947 15.789 1.00 70.69 188 PHE A CA 1
ATOM 1442 C C . PHE A 1 188 ? 17.563 -4.541 14.459 1.00 70.69 188 PHE A C 1
ATOM 1444 O O . PHE A 1 188 ? 17.194 -5.649 14.071 1.00 70.69 188 PHE A O 1
ATOM 1451 N N . PHE A 1 189 ? 18.445 -3.813 13.773 1.00 64.88 189 PHE A N 1
ATOM 1452 C CA . PHE A 1 189 ? 19.064 -4.243 12.513 1.00 64.88 189 PHE A CA 1
ATOM 1453 C C . PHE A 1 189 ? 19.956 -5.495 12.641 1.00 64.88 189 PHE A C 1
ATOM 1455 O O . PHE A 1 189 ? 20.313 -6.110 11.636 1.00 64.88 189 PHE A O 1
ATOM 1462 N N . GLU A 1 190 ? 20.280 -5.916 13.867 1.00 53.81 190 GLU A N 1
ATOM 1463 C CA . GLU A 1 190 ? 21.090 -7.108 14.152 1.00 53.81 190 GLU A CA 1
ATOM 1464 C C . GLU A 1 190 ? 20.417 -8.430 13.750 1.00 53.81 190 GLU A C 1
ATOM 1466 O O . GLU A 1 190 ? 21.093 -9.446 13.602 1.00 53.81 190 GLU A O 1
ATOM 1471 N N . TRP A 1 191 ? 19.105 -8.444 13.491 1.00 52.09 191 TRP A N 1
ATOM 1472 C CA . TRP A 1 191 ? 18.373 -9.650 13.065 1.00 52.09 191 TRP A CA 1
ATOM 1473 C C . TRP A 1 191 ? 18.669 -10.102 11.636 1.00 52.09 191 TRP A C 1
ATOM 1475 O O . TRP A 1 191 ? 18.079 -11.052 11.124 1.00 52.09 191 TRP A O 1
ATOM 1485 N N . THR A 1 192 ? 19.593 -9.417 10.979 1.00 52.78 192 THR A N 1
ATOM 1486 C CA . THR A 1 192 ? 19.899 -9.606 9.576 1.00 52.78 192 THR A CA 1
ATOM 1487 C C . THR A 1 192 ? 21.407 -9.509 9.410 1.00 52.78 192 THR A C 1
ATOM 1489 O O . THR A 1 192 ? 22.002 -8.449 9.560 1.00 52.78 192 THR A O 1
ATOM 1492 N N . THR A 1 193 ? 22.060 -10.630 9.122 1.00 49.12 193 THR A N 1
ATOM 1493 C CA . THR A 1 193 ? 23.527 -10.722 9.007 1.00 49.12 193 THR A CA 1
ATOM 1494 C C . THR A 1 193 ? 24.080 -10.065 7.731 1.00 49.12 193 THR A C 1
ATOM 1496 O O . THR A 1 193 ? 25.238 -10.270 7.369 1.00 49.12 193 THR A O 1
ATOM 1499 N N . THR A 1 194 ? 23.264 -9.284 7.018 1.00 54.34 194 THR A N 1
ATOM 1500 C CA . THR A 1 194 ? 23.534 -8.764 5.674 1.00 54.34 194 THR A CA 1
ATOM 1501 C C . THR A 1 194 ? 23.436 -7.241 5.637 1.00 54.34 194 THR A C 1
ATOM 1503 O O . THR A 1 194 ? 22.503 -6.656 6.163 1.00 54.34 194 THR A O 1
ATOM 1506 N N . THR A 1 195 ? 24.357 -6.578 4.940 1.00 57.06 195 THR A N 1
ATOM 1507 C CA . THR A 1 195 ? 24.486 -5.106 4.857 1.00 57.06 195 THR A CA 1
ATOM 1508 C C . THR A 1 195 ? 23.313 -4.352 4.202 1.00 57.06 195 THR A C 1
ATOM 1510 O O . THR A 1 195 ? 23.333 -3.127 4.122 1.00 57.06 195 THR A O 1
ATOM 1513 N N . THR A 1 196 ? 22.303 -5.042 3.668 1.00 56.84 196 THR A N 1
ATOM 1514 C CA . THR A 1 196 ? 21.126 -4.434 3.012 1.00 56.84 196 THR A CA 1
ATOM 1515 C C . THR A 1 196 ? 20.068 -3.936 3.961 1.00 56.84 196 THR A C 1
ATOM 1517 O O . THR A 1 196 ? 19.324 -3.017 3.644 1.00 56.84 196 THR A O 1
ATOM 1520 N N . THR A 1 197 ? 19.953 -4.599 5.090 1.00 52.72 197 THR A N 1
ATOM 1521 C CA . THR A 1 197 ? 18.887 -4.408 6.061 1.00 52.72 197 THR A CA 1
ATOM 1522 C C . THR A 1 197 ? 19.290 -3.348 7.067 1.00 52.72 197 THR A C 1
ATOM 1524 O O . THR A 1 197 ? 18.422 -2.605 7.491 1.00 52.72 197 THR A O 1
ATOM 1527 N N . THR A 1 198 ? 20.593 -3.191 7.332 1.00 55.38 198 THR A N 1
ATOM 1528 C CA . THR A 1 198 ? 21.194 -2.104 8.126 1.00 55.38 198 THR A CA 1
ATOM 1529 C C . THR A 1 198 ? 21.111 -0.727 7.457 1.00 55.38 198 THR A C 1
ATOM 1531 O O . THR A 1 198 ? 21.259 0.288 8.128 1.00 55.38 198 THR A O 1
ATOM 1534 N N . ASP A 1 199 ? 20.901 -0.668 6.138 1.00 67.12 199 ASP A N 1
ATOM 1535 C CA . ASP A 1 199 ? 20.643 0.584 5.423 1.00 67.12 199 ASP A CA 1
ATOM 1536 C C . ASP A 1 199 ? 19.130 0.835 5.397 1.00 67.12 199 ASP A C 1
ATOM 1538 O O . ASP A 1 199 ? 18.415 0.336 4.523 1.00 67.12 199 ASP A O 1
ATOM 1542 N N . VAL A 1 200 ? 18.639 1.611 6.373 1.00 59.78 200 VAL A N 1
ATOM 1543 C CA . VAL A 1 200 ? 17.219 2.001 6.502 1.00 59.78 200 VAL A CA 1
ATOM 1544 C C . VAL A 1 200 ? 16.672 2.527 5.176 1.00 59.78 200 VAL A C 1
ATOM 1546 O O . VAL A 1 200 ? 15.529 2.234 4.808 1.00 59.78 200 VAL A O 1
ATOM 1549 N N . GLY A 1 201 ? 17.515 3.246 4.427 1.00 64.06 201 GLY A N 1
ATOM 1550 C CA . GLY A 1 201 ? 17.183 3.832 3.140 1.00 64.06 201 GLY A CA 1
ATOM 1551 C C . GLY A 1 201 ? 16.820 2.791 2.087 1.00 64.06 201 GLY A C 1
ATOM 1552 O O . GLY A 1 201 ? 16.029 3.093 1.197 1.00 64.06 201 GLY A O 1
ATOM 1553 N N . LEU A 1 202 ? 17.308 1.554 2.180 1.00 69.62 202 LEU A N 1
ATOM 1554 C CA . LEU A 1 202 ? 16.946 0.489 1.242 1.00 69.62 202 LEU A CA 1
ATOM 1555 C C . LEU A 1 202 ? 15.563 -0.110 1.491 1.00 69.62 202 LEU A C 1
ATOM 1557 O O . LEU A 1 202 ? 15.091 -0.848 0.630 1.00 69.62 202 LEU A O 1
ATOM 1561 N N . VAL A 1 203 ? 14.910 0.216 2.614 1.00 79.06 203 VAL A N 1
ATOM 1562 C CA . VAL A 1 203 ? 13.534 -0.188 2.965 1.00 79.06 203 VAL A CA 1
ATOM 1563 C C . VAL A 1 203 ? 13.255 -1.700 2.909 1.00 79.06 203 VAL A C 1
ATOM 1565 O O . VAL A 1 203 ? 12.105 -2.131 2.908 1.00 79.06 203 VAL A O 1
ATOM 1568 N N . GLY A 1 204 ? 14.298 -2.540 2.933 1.00 80.94 204 GLY A N 1
ATOM 1569 C CA . GLY A 1 204 ? 14.165 -4.004 2.904 1.00 80.94 204 GLY A CA 1
ATOM 1570 C C . GLY A 1 204 ? 13.503 -4.599 4.155 1.00 80.94 204 GLY A C 1
ATOM 1571 O O . GLY A 1 204 ? 13.043 -5.740 4.153 1.00 80.94 204 GLY A O 1
ATOM 1572 N N . TRP A 1 205 ? 13.412 -3.830 5.232 1.00 87.38 205 TRP A N 1
ATOM 1573 C CA . TRP A 1 205 ? 12.941 -4.281 6.536 1.00 87.38 205 TRP A CA 1
ATOM 1574 C C . TRP A 1 205 ? 11.411 -4.478 6.627 1.00 87.38 205 TRP A C 1
ATOM 1576 O O . TRP A 1 205 ? 10.962 -5.248 7.475 1.00 87.38 205 TRP A O 1
ATOM 1586 N N . LYS A 1 206 ? 10.592 -3.879 5.744 1.00 92.38 206 LYS A N 1
ATOM 1587 C CA . LYS A 1 206 ? 9.112 -3.938 5.843 1.00 92.38 206 LYS A CA 1
ATOM 1588 C C . LYS A 1 206 ? 8.550 -5.361 5.858 1.00 92.38 206 LYS A C 1
ATOM 1590 O O . LYS A 1 206 ? 7.728 -5.699 6.705 1.00 92.38 206 LYS A O 1
ATOM 1595 N N . ALA A 1 207 ? 9.003 -6.216 4.940 1.00 94.25 207 ALA A N 1
ATOM 1596 C CA . ALA A 1 207 ? 8.512 -7.593 4.853 1.00 94.25 207 ALA A CA 1
ATOM 1597 C C . ALA A 1 207 ? 8.832 -8.402 6.123 1.00 94.25 207 ALA A C 1
ATOM 1599 O O . ALA A 1 207 ? 8.008 -9.195 6.575 1.00 94.25 207 ALA A O 1
ATOM 1600 N N . TRP A 1 208 ? 9.998 -8.157 6.728 1.00 91.50 208 TRP A N 1
ATOM 1601 C CA . TRP A 1 208 ? 10.402 -8.770 7.994 1.00 91.50 208 TRP A CA 1
ATOM 1602 C C . TRP A 1 208 ? 9.522 -8.321 9.153 1.00 91.50 208 TRP A C 1
ATOM 1604 O O . TRP A 1 208 ? 9.031 -9.165 9.900 1.00 91.50 208 TRP A O 1
ATOM 1614 N N . VAL A 1 209 ? 9.266 -7.016 9.250 1.00 93.69 209 VAL A N 1
ATOM 1615 C CA . VAL A 1 209 ? 8.354 -6.442 10.244 1.00 93.69 209 VAL A CA 1
ATOM 1616 C C . VAL A 1 209 ? 6.967 -7.080 10.150 1.00 93.69 209 VAL A C 1
ATOM 1618 O O . VAL A 1 209 ? 6.436 -7.556 11.151 1.00 93.69 209 VAL A O 1
ATOM 1621 N N . ILE A 1 210 ? 6.388 -7.158 8.949 1.00 96.56 210 ILE A N 1
ATOM 1622 C CA . ILE A 1 210 ? 5.057 -7.754 8.760 1.00 96.56 210 ILE A CA 1
ATOM 1623 C C . ILE A 1 210 ? 5.062 -9.231 9.191 1.00 96.56 210 ILE A C 1
ATOM 1625 O O . ILE A 1 210 ? 4.169 -9.653 9.925 1.00 96.56 210 ILE A O 1
ATOM 1629 N N . LEU A 1 211 ? 6.075 -10.012 8.792 1.00 95.69 211 LEU A N 1
ATOM 1630 C CA . LEU A 1 211 ? 6.210 -11.418 9.201 1.00 95.69 211 LEU A CA 1
ATOM 1631 C C . LEU A 1 211 ? 6.335 -11.581 10.716 1.00 95.69 211 LEU A C 1
ATOM 1633 O O . LEU A 1 211 ? 5.765 -12.517 11.274 1.00 95.69 211 LEU A O 1
ATOM 1637 N N . GLN A 1 212 ? 7.076 -10.696 11.378 1.00 93.75 212 GLN A N 1
ATOM 1638 C CA . GLN A 1 212 ? 7.225 -10.723 12.826 1.00 93.75 212 GLN A CA 1
ATOM 1639 C C . GLN A 1 212 ? 5.874 -10.515 13.517 1.00 93.75 212 GLN A C 1
ATOM 1641 O O . GLN A 1 212 ? 5.478 -11.341 14.336 1.00 93.75 212 GLN A O 1
ATOM 1646 N N . ILE A 1 213 ? 5.126 -9.472 13.145 1.00 96.19 213 ILE A N 1
ATOM 1647 C CA . ILE A 1 213 ? 3.829 -9.180 13.772 1.00 96.19 213 ILE A CA 1
ATOM 1648 C C . ILE A 1 213 ? 2.808 -10.290 13.496 1.00 96.19 213 ILE A C 1
ATOM 1650 O O . ILE A 1 213 ? 2.078 -10.686 14.404 1.00 96.19 213 ILE A O 1
ATOM 1654 N N . LEU A 1 214 ? 2.795 -10.859 12.284 1.00 96.00 214 LEU A N 1
ATOM 1655 C CA . LEU A 1 214 ? 1.936 -12.005 11.955 1.00 96.00 214 LEU A CA 1
ATOM 1656 C C . LEU A 1 214 ? 2.204 -13.219 12.860 1.00 96.00 214 LEU A C 1
ATOM 1658 O O . LEU A 1 214 ? 1.263 -13.939 13.198 1.00 96.00 214 LEU A O 1
ATOM 1662 N N . ARG A 1 215 ? 3.467 -13.453 13.244 1.00 94.56 215 ARG A N 1
ATOM 1663 C CA . ARG A 1 215 ? 3.859 -14.538 14.159 1.00 94.56 215 ARG A CA 1
ATOM 1664 C C . ARG A 1 215 ? 3.496 -14.238 15.609 1.00 94.56 215 ARG A C 1
ATOM 1666 O O . ARG A 1 215 ? 3.090 -15.148 16.319 1.00 94.56 215 ARG A O 1
ATOM 1673 N N . GLU A 1 216 ? 3.667 -12.993 16.044 1.00 93.81 216 GLU A N 1
ATOM 1674 C CA . GLU A 1 216 ? 3.450 -12.594 17.438 1.00 93.81 216 GLU A CA 1
ATOM 1675 C C . GLU A 1 216 ? 1.968 -12.454 17.800 1.00 93.81 216 GLU A C 1
ATOM 1677 O O . GLU A 1 216 ? 1.574 -12.818 18.906 1.00 93.81 216 GLU A O 1
ATOM 1682 N N . GLU A 1 217 ? 1.140 -11.919 16.897 1.00 92.44 217 GLU A N 1
ATOM 1683 C CA . GLU A 1 217 ? -0.246 -11.560 17.226 1.00 92.44 217 GLU A CA 1
ATOM 1684 C C . GLU A 1 217 ? -1.294 -12.550 16.699 1.00 92.44 217 GLU A C 1
ATOM 1686 O O . GLU A 1 217 ? -2.450 -12.463 17.112 1.00 92.44 217 GLU A O 1
ATOM 1691 N N . GLU A 1 218 ? -0.926 -13.465 15.789 1.00 89.50 218 GLU A N 1
ATOM 1692 C CA . GLU A 1 218 ? -1.845 -14.369 15.066 1.00 89.50 218 GLU A CA 1
ATOM 1693 C C . GLU A 1 218 ? -3.092 -13.659 14.483 1.00 89.50 218 GLU A C 1
ATOM 1695 O O . GLU A 1 218 ? -4.162 -14.248 14.313 1.00 89.50 218 GLU A O 1
ATOM 1700 N N . ARG A 1 219 ? -2.955 -12.373 14.142 1.00 94.44 219 ARG A N 1
ATOM 1701 C CA . ARG A 1 219 ? -3.995 -11.513 13.555 1.00 94.44 219 ARG A CA 1
ATOM 1702 C C . ARG A 1 219 ? -3.549 -10.989 12.205 1.00 94.44 219 ARG A C 1
ATOM 1704 O O . ARG A 1 219 ? -2.357 -10.975 11.908 1.00 94.44 219 ARG A O 1
ATOM 1711 N N . SER A 1 220 ? -4.502 -10.537 11.393 1.00 97.38 220 SER A N 1
ATOM 1712 C CA . SER A 1 220 ? -4.164 -9.836 10.157 1.00 97.38 220 SER A CA 1
ATOM 1713 C C . SER A 1 220 ? -3.314 -8.609 10.447 1.00 97.38 220 SER A C 1
ATOM 1715 O O . SER A 1 220 ? -3.483 -7.948 11.467 1.00 97.38 220 SER A O 1
ATOM 1717 N N . VAL A 1 221 ? -2.397 -8.307 9.543 1.00 98.19 221 VAL A N 1
ATOM 1718 C CA . VAL A 1 221 ? -1.554 -7.117 9.603 1.00 98.19 221 VAL A CA 1
ATOM 1719 C C . VAL A 1 221 ? -1.936 -6.214 8.449 1.00 98.19 221 VAL A C 1
ATOM 1721 O O . VAL A 1 221 ? -2.098 -6.696 7.332 1.00 98.19 221 VAL A O 1
ATOM 1724 N N . LEU A 1 222 ? -2.069 -4.917 8.706 1.00 98.00 222 LEU A N 1
ATOM 1725 C CA . LEU A 1 222 ? -2.145 -3.899 7.667 1.00 98.00 222 LEU A CA 1
ATOM 1726 C C . LEU A 1 222 ? -0.969 -2.942 7.841 1.00 98.00 222 LEU A C 1
ATOM 1728 O O . LEU A 1 222 ? -0.954 -2.107 8.743 1.00 98.00 222 LEU A O 1
ATOM 1732 N N . TRP A 1 223 ? 0.027 -3.098 6.977 1.00 98.06 223 TRP A N 1
ATOM 1733 C CA . TRP A 1 223 ? 1.132 -2.163 6.863 1.00 98.06 223 TRP A CA 1
ATOM 1734 C C . TRP A 1 223 ? 0.658 -0.866 6.209 1.00 98.06 223 TRP A C 1
ATOM 1736 O O . TRP A 1 223 ? 0.071 -0.925 5.127 1.00 98.06 223 TRP A O 1
ATOM 1746 N N . LEU A 1 224 ? 0.964 0.274 6.828 1.00 97.19 224 LEU A N 1
ATOM 1747 C CA . LEU A 1 224 ? 0.781 1.614 6.267 1.00 97.19 224 LEU A CA 1
ATOM 1748 C C . LEU A 1 224 ? 2.083 2.409 6.433 1.00 97.19 224 LEU A C 1
ATOM 1750 O O . LEU A 1 224 ? 2.581 2.56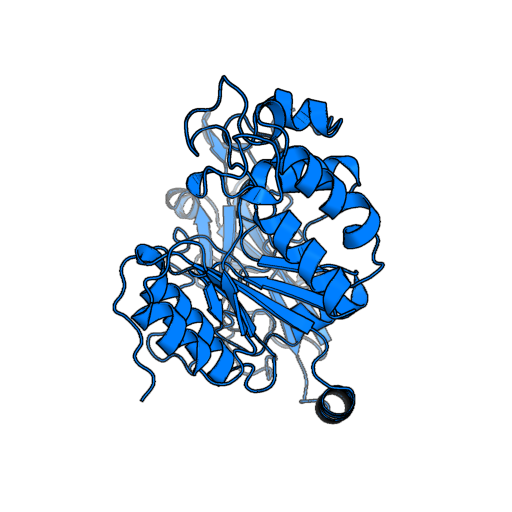4 7.551 1.00 97.19 224 LEU A O 1
ATOM 1754 N N . ASP A 1 225 ? 2.633 2.949 5.344 1.00 95.81 225 ASP A N 1
ATOM 1755 C CA . ASP A 1 225 ? 3.792 3.851 5.417 1.00 95.81 225 ASP A CA 1
ATOM 1756 C C . ASP A 1 225 ? 3.481 5.069 6.303 1.00 95.81 225 ASP A C 1
ATOM 1758 O O . ASP A 1 225 ? 2.366 5.585 6.281 1.00 95.81 225 ASP A O 1
ATOM 1762 N N . ALA A 1 226 ? 4.463 5.597 7.040 1.00 95.25 226 ALA A N 1
ATOM 1763 C CA . ALA A 1 226 ? 4.241 6.735 7.943 1.00 95.25 226 ALA A CA 1
ATOM 1764 C C . ALA A 1 226 ? 3.751 8.013 7.240 1.00 95.25 226 ALA A C 1
ATOM 1766 O O . ALA A 1 226 ? 3.259 8.918 7.894 1.00 95.25 226 ALA A O 1
ATOM 1767 N N . ASN A 1 227 ? 3.868 8.120 5.913 1.00 92.44 227 ASN A N 1
ATOM 1768 C CA . ASN A 1 227 ? 3.311 9.236 5.143 1.00 92.44 227 ASN A CA 1
ATOM 1769 C C . ASN A 1 227 ? 1.847 9.038 4.719 1.00 92.44 227 ASN A C 1
ATOM 1771 O O . ASN A 1 227 ? 1.346 9.820 3.910 1.00 92.44 227 ASN A O 1
ATOM 1775 N N . THR A 1 228 ? 1.183 8.010 5.237 1.00 93.50 228 THR A N 1
ATOM 1776 C CA . THR A 1 228 ? -0.220 7.707 4.957 1.00 93.50 228 THR A CA 1
ATOM 1777 C C . THR A 1 228 ? -1.153 8.568 5.804 1.00 93.50 228 THR A C 1
ATOM 1779 O O . THR A 1 228 ? -0.855 8.893 6.946 1.00 93.50 228 THR A O 1
ATOM 1782 N N . GLU A 1 229 ? -2.315 8.898 5.265 1.00 93.19 229 GLU A N 1
ATOM 1783 C CA . GLU A 1 229 ? -3.447 9.475 5.978 1.00 93.19 229 GLU A CA 1
ATOM 1784 C C . GLU A 1 229 ? -4.697 8.660 5.647 1.00 93.19 229 GLU A C 1
ATOM 1786 O O . GLU A 1 229 ? -4.975 8.373 4.478 1.00 93.19 229 GLU A O 1
ATOM 1791 N N . VAL A 1 230 ? -5.445 8.288 6.683 1.00 93.88 230 VAL A N 1
ATOM 1792 C CA . VAL A 1 230 ? -6.728 7.595 6.564 1.00 93.88 230 VAL A CA 1
ATOM 1793 C C . VAL A 1 230 ? -7.845 8.633 6.488 1.00 93.88 230 VAL A C 1
ATOM 1795 O O . VAL A 1 230 ? -7.929 9.534 7.318 1.00 93.88 230 VAL A O 1
ATOM 1798 N N . ARG A 1 231 ? -8.704 8.532 5.475 1.00 92.62 231 ARG A N 1
ATOM 1799 C CA . ARG A 1 231 ? -9.747 9.529 5.168 1.00 92.62 231 ARG A CA 1
ATOM 1800 C C . ARG A 1 231 ? -11.172 8.986 5.297 1.00 92.62 231 ARG A C 1
ATOM 1802 O O . ARG A 1 231 ? -12.133 9.738 5.154 1.00 92.62 231 ARG A O 1
ATOM 1809 N N . SER A 1 232 ? -11.308 7.702 5.609 1.00 91.62 232 SER A N 1
ATOM 1810 C CA . SER A 1 232 ? -12.579 7.039 5.886 1.00 91.62 232 SER A CA 1
ATOM 1811 C C . SER A 1 232 ? -12.336 5.753 6.689 1.00 91.62 232 SER A C 1
ATOM 1813 O O . SER A 1 232 ? -11.187 5.318 6.800 1.00 91.62 232 SER A O 1
ATOM 1815 N N . PRO A 1 233 ? -13.388 5.082 7.196 1.00 93.00 233 PRO A N 1
ATOM 1816 C CA . PRO A 1 233 ? -13.238 3.751 7.780 1.00 93.00 233 PRO A CA 1
ATOM 1817 C C . PRO A 1 233 ? -12.597 2.767 6.788 1.00 93.00 233 PRO A C 1
ATOM 1819 O O . PRO A 1 233 ? -12.889 2.796 5.590 1.00 93.00 233 PRO A O 1
ATOM 1822 N N . LEU A 1 234 ? -11.768 1.862 7.300 1.00 94.44 234 LEU A N 1
ATOM 1823 C CA . LEU A 1 234 ? -11.031 0.821 6.582 1.00 94.44 234 LEU A CA 1
ATOM 1824 C C . LEU A 1 234 ? -11.848 -0.471 6.411 1.00 94.44 234 LEU A C 1
ATOM 1826 O O . LEU A 1 234 ? -11.287 -1.520 6.098 1.00 94.44 234 LEU A O 1
ATOM 1830 N N . ASP A 1 235 ? -13.172 -0.412 6.589 1.00 89.88 235 ASP A N 1
ATOM 1831 C CA . ASP A 1 235 ? -14.094 -1.554 6.496 1.00 89.88 235 ASP A CA 1
ATOM 1832 C C . ASP A 1 235 ? -13.877 -2.388 5.215 1.00 89.88 235 ASP A C 1
ATOM 1834 O O . ASP A 1 235 ? -13.875 -3.623 5.276 1.00 89.88 235 ASP A O 1
ATOM 1838 N N . GLU A 1 236 ? -13.678 -1.714 4.075 1.00 89.50 236 GLU A N 1
ATOM 1839 C CA . GLU A 1 236 ? -13.432 -2.326 2.761 1.00 89.50 236 GLU A CA 1
ATOM 1840 C C . GLU A 1 236 ? -12.049 -2.985 2.677 1.00 89.50 236 GLU A C 1
ATOM 1842 O O . GLU A 1 236 ? -11.932 -4.125 2.230 1.00 89.50 236 GLU A O 1
ATOM 1847 N N . VAL A 1 237 ? -11.009 -2.307 3.176 1.00 93.88 237 VAL A N 1
ATOM 1848 C CA . VAL A 1 237 ? -9.635 -2.833 3.222 1.00 93.88 237 VAL A CA 1
ATOM 1849 C C . VAL A 1 237 ? -9.592 -4.104 4.066 1.00 93.88 237 VAL A C 1
ATOM 1851 O O . VAL A 1 237 ? -9.088 -5.138 3.635 1.00 93.88 237 VAL A O 1
ATOM 1854 N N . LEU A 1 238 ? -10.178 -4.050 5.264 1.00 94.62 238 LEU A N 1
ATOM 1855 C CA . LEU A 1 238 ? -10.216 -5.173 6.196 1.00 94.62 238 LEU A CA 1
ATOM 1856 C C . LEU A 1 238 ? -11.055 -6.340 5.661 1.00 94.62 238 LEU A C 1
ATOM 1858 O O . LEU A 1 238 ? -10.690 -7.497 5.868 1.00 94.62 238 LEU A O 1
ATOM 1862 N N . ALA A 1 239 ? -12.162 -6.056 4.967 1.00 90.06 239 ALA A N 1
ATOM 1863 C CA . ALA A 1 239 ? -12.949 -7.086 4.295 1.00 90.06 239 ALA A CA 1
ATOM 1864 C C . ALA A 1 239 ? -12.141 -7.790 3.201 1.00 90.06 239 ALA A C 1
ATOM 1866 O O . ALA A 1 239 ? -12.142 -9.017 3.153 1.00 90.06 239 ALA A O 1
ATOM 1867 N N . ALA A 1 240 ? -11.398 -7.036 2.394 1.00 92.38 240 ALA A N 1
ATOM 1868 C CA . ALA A 1 240 ? -10.594 -7.603 1.324 1.00 92.38 240 ALA A CA 1
ATOM 1869 C C . ALA A 1 240 ? -9.459 -8.501 1.854 1.00 92.38 240 ALA A C 1
ATOM 1871 O O . ALA A 1 240 ? -9.229 -9.580 1.304 1.00 92.38 240 ALA A O 1
ATOM 1872 N N . ILE A 1 241 ? -8.821 -8.123 2.973 1.00 95.69 241 ILE A N 1
ATOM 1873 C CA . ILE A 1 241 ? -7.844 -8.984 3.668 1.00 95.69 241 ILE A CA 1
ATOM 1874 C C . ILE A 1 241 ? -8.502 -10.280 4.148 1.00 95.69 241 ILE A C 1
ATOM 1876 O O . ILE A 1 241 ? -7.912 -11.354 4.029 1.00 95.69 241 ILE A O 1
ATOM 1880 N N . ASP A 1 242 ? -9.707 -10.196 4.714 1.00 93.31 242 ASP A N 1
ATOM 1881 C CA . ASP A 1 242 ? -10.410 -11.371 5.228 1.00 93.31 242 ASP A CA 1
ATOM 1882 C C . ASP A 1 242 ? -10.805 -12.347 4.109 1.00 93.31 242 ASP A C 1
ATOM 1884 O O . ASP A 1 242 ? -10.618 -13.558 4.255 1.00 93.31 242 ASP A O 1
ATOM 1888 N N . GLU A 1 243 ? -11.292 -11.812 2.990 1.00 91.06 243 GLU A N 1
ATOM 1889 C CA . GLU A 1 243 ? -11.783 -12.568 1.838 1.00 91.06 243 GLU A CA 1
ATOM 1890 C C . GLU A 1 243 ? -10.650 -13.186 1.012 1.00 91.06 243 GLU A C 1
ATOM 1892 O O . GLU A 1 243 ? -10.638 -14.392 0.769 1.00 91.06 243 GLU A O 1
ATOM 1897 N N . THR A 1 244 ? -9.672 -12.375 0.608 1.00 94.25 244 THR A N 1
ATOM 1898 C CA . THR A 1 244 ? -8.619 -12.794 -0.337 1.00 94.25 244 THR A CA 1
ATOM 1899 C C . THR A 1 244 ? -7.338 -13.253 0.360 1.00 94.25 244 THR A C 1
ATOM 1901 O O . THR A 1 244 ? -6.459 -13.867 -0.245 1.00 94.25 244 THR A O 1
ATOM 1904 N N . GLY A 1 245 ? -7.218 -12.973 1.658 1.00 96.44 245 GLY A N 1
ATOM 1905 C CA . GLY A 1 245 ? -6.021 -13.229 2.446 1.00 96.44 245 GLY A CA 1
ATOM 1906 C C . GLY A 1 245 ? -4.975 -12.112 2.386 1.00 96.44 245 GLY A C 1
ATOM 1907 O O . GLY A 1 245 ? -3.967 -12.209 3.090 1.00 96.44 245 GLY A O 1
ATOM 1908 N N . TYR A 1 246 ? -5.186 -11.062 1.589 1.00 97.44 246 TYR A N 1
ATOM 1909 C CA . TYR A 1 246 ? -4.280 -9.920 1.488 1.00 97.44 246 TYR A CA 1
ATOM 1910 C C . TYR A 1 246 ? -5.006 -8.633 1.062 1.00 97.44 246 TYR A C 1
ATOM 1912 O O . TYR A 1 246 ? -6.172 -8.649 0.685 1.00 97.44 246 TYR A O 1
ATOM 1920 N N . PHE A 1 247 ? -4.317 -7.497 1.134 1.00 97.06 247 PHE A N 1
ATOM 1921 C CA . PHE A 1 247 ? -4.753 -6.259 0.495 1.00 97.06 247 PHE A CA 1
ATOM 1922 C C . PHE A 1 247 ? -3.566 -5.562 -0.157 1.00 97.06 247 PHE A C 1
ATOM 1924 O O . PHE A 1 247 ? -2.564 -5.285 0.502 1.00 97.06 247 PHE A O 1
ATOM 1931 N N . LEU A 1 248 ? -3.701 -5.276 -1.445 1.00 96.19 248 LEU A N 1
ATOM 1932 C CA . LEU A 1 248 ? -2.749 -4.535 -2.260 1.00 96.19 248 LEU A CA 1
ATOM 1933 C C . LEU A 1 248 ? -3.509 -3.577 -3.175 1.00 96.19 248 LEU A C 1
ATOM 1935 O O . LEU A 1 248 ? -4.578 -3.911 -3.680 1.00 96.19 248 LEU A O 1
ATOM 1939 N N . THR A 1 249 ? -2.921 -2.422 -3.458 1.00 92.69 249 THR A N 1
ATOM 1940 C CA . THR A 1 249 ? -3.460 -1.475 -4.442 1.00 92.69 249 THR A CA 1
ATOM 1941 C C . THR A 1 249 ? -2.411 -1.102 -5.475 1.00 92.69 249 THR A C 1
ATOM 1943 O O . THR A 1 249 ? -1.215 -1.312 -5.263 1.00 92.69 249 THR A O 1
ATOM 1946 N N . VAL A 1 250 ? -2.846 -0.577 -6.614 1.00 90.62 250 VAL A N 1
ATOM 1947 C CA . VAL A 1 250 ? -1.958 -0.181 -7.708 1.00 90.62 250 VAL A CA 1
ATOM 1948 C C . VAL A 1 250 ? -1.180 1.102 -7.383 1.00 90.62 250 VAL A C 1
ATOM 1950 O O . VAL A 1 250 ? -1.660 2.023 -6.726 1.00 90.62 250 VAL A O 1
ATOM 1953 N N . ALA A 1 251 ? 0.050 1.183 -7.884 1.00 87.06 251 ALA A N 1
ATOM 1954 C CA . ALA A 1 251 ? 0.923 2.351 -7.791 1.00 87.06 251 ALA A CA 1
ATOM 1955 C C . ALA A 1 251 ? 0.744 3.336 -8.967 1.00 87.06 251 ALA A C 1
ATOM 1957 O O . ALA A 1 251 ? 1.439 4.351 -9.015 1.00 87.06 251 ALA A O 1
ATOM 1958 N N . GLY A 1 252 ? -0.136 3.030 -9.929 1.00 82.38 252 GLY A N 1
ATOM 1959 C CA . GLY A 1 252 ? -0.367 3.844 -11.131 1.00 82.38 252 GLY A CA 1
ATOM 1960 C C . GLY A 1 252 ? 0.683 3.667 -12.239 1.00 82.38 252 GLY A C 1
ATOM 1961 O O . GLY A 1 252 ? 0.810 4.513 -13.120 1.00 82.38 252 GLY A O 1
ATOM 1962 N N . HIS A 1 253 ? 1.468 2.587 -12.211 1.00 86.50 253 HIS A N 1
ATOM 1963 C CA . HIS A 1 253 ? 2.444 2.267 -13.256 1.00 86.50 253 HIS A CA 1
ATOM 1964 C C . HIS A 1 253 ? 2.325 0.812 -13.719 1.00 86.50 253 HIS A C 1
ATOM 1966 O O . HIS A 1 253 ? 1.600 0.006 -13.137 1.00 86.50 253 HIS A O 1
ATOM 1972 N N . ARG A 1 254 ? 3.070 0.475 -14.776 1.00 91.12 254 ARG A N 1
ATOM 1973 C CA . ARG A 1 254 ? 3.186 -0.883 -15.315 1.00 91.12 254 ARG A CA 1
ATOM 1974 C C . ARG A 1 254 ? 4.469 -1.567 -14.840 1.00 91.12 254 ARG A C 1
ATOM 1976 O O . ARG A 1 254 ? 5.472 -0.915 -14.543 1.00 91.12 254 ARG A O 1
ATOM 1983 N N . PHE A 1 255 ? 4.444 -2.892 -14.824 1.00 95.06 255 PHE A N 1
ATOM 1984 C CA . PHE A 1 255 ? 5.526 -3.770 -14.397 1.00 95.06 255 PHE A CA 1
ATOM 1985 C C . PHE A 1 255 ? 5.640 -4.986 -15.341 1.00 95.06 255 PHE A C 1
ATOM 1987 O O . PHE A 1 255 ? 4.634 -5.402 -15.908 1.00 95.06 255 PHE A O 1
ATOM 1994 N N . PRO A 1 256 ? 6.828 -5.583 -15.522 1.00 97.56 256 PRO A N 1
ATOM 1995 C CA . PRO A 1 256 ? 8.147 -5.020 -15.247 1.00 97.56 256 PRO A CA 1
ATOM 1996 C C . PRO A 1 256 ? 8.533 -3.952 -16.282 1.00 97.56 256 PRO A C 1
ATOM 1998 O O . PRO A 1 256 ? 8.206 -4.061 -17.460 1.00 97.56 256 PRO A O 1
ATOM 2001 N N . THR A 1 257 ? 9.259 -2.916 -15.864 1.00 94.69 257 THR A N 1
ATOM 2002 C CA . THR A 1 257 ? 9.879 -1.929 -16.766 1.00 94.69 257 THR A CA 1
ATOM 2003 C C . THR A 1 257 ? 11.291 -1.609 -16.293 1.00 94.69 257 THR A C 1
ATOM 2005 O O . THR A 1 257 ? 11.604 -1.784 -15.117 1.00 94.69 257 THR A O 1
ATOM 2008 N N . ALA A 1 258 ? 12.120 -1.035 -17.168 1.00 92.06 258 ALA A N 1
ATOM 2009 C CA . ALA A 1 258 ? 13.468 -0.592 -16.802 1.00 92.06 258 ALA A CA 1
ATOM 2010 C C . ALA A 1 258 ? 13.489 0.485 -15.695 1.00 92.06 258 ALA A C 1
ATOM 2012 O O . ALA A 1 258 ? 14.530 0.688 -15.077 1.00 92.06 258 ALA A O 1
ATOM 2013 N N . LYS A 1 259 ? 12.358 1.167 -15.447 1.00 90.94 259 LYS A N 1
ATOM 2014 C CA . LYS A 1 259 ? 12.183 2.144 -14.361 1.00 90.94 259 LYS A CA 1
ATOM 2015 C C . LYS A 1 259 ? 11.779 1.483 -13.039 1.00 90.94 259 LYS A C 1
ATOM 2017 O O . LYS A 1 259 ? 12.073 2.010 -11.970 1.00 90.94 259 LYS A O 1
ATOM 2022 N N . THR A 1 260 ? 11.041 0.377 -13.104 1.00 93.25 260 THR A N 1
ATOM 2023 C CA . THR A 1 260 ? 10.422 -0.239 -11.925 1.00 93.25 260 THR A CA 1
ATOM 2024 C C . THR A 1 260 ? 11.238 -1.382 -11.355 1.00 93.25 260 THR A C 1
ATOM 2026 O O . THR A 1 260 ? 11.121 -1.625 -10.160 1.00 93.25 260 THR A O 1
ATOM 2029 N N . VAL A 1 261 ? 12.062 -2.075 -12.145 1.00 97.25 261 VAL A N 1
ATOM 2030 C CA . VAL A 1 261 ? 12.812 -3.239 -11.660 1.00 97.25 261 VAL A CA 1
ATOM 2031 C C . VAL A 1 261 ? 14.037 -3.559 -12.514 1.00 97.25 261 VAL A C 1
ATOM 2033 O O . VAL A 1 261 ? 14.024 -3.422 -13.739 1.00 97.25 261 VAL A O 1
ATOM 2036 N N . ARG A 1 262 ? 15.101 -4.034 -11.863 1.00 97.38 262 ARG A N 1
ATOM 2037 C CA . ARG A 1 262 ? 16.296 -4.578 -12.527 1.00 97.38 262 ARG A CA 1
ATOM 2038 C C . ARG A 1 262 ? 16.196 -6.086 -12.801 1.00 97.38 262 ARG A C 1
ATOM 2040 O O . ARG A 1 262 ? 15.559 -6.802 -12.024 1.00 97.38 262 ARG A O 1
ATOM 2047 N N . PRO A 1 263 ? 16.906 -6.602 -13.827 1.00 97.69 263 PRO A N 1
ATOM 2048 C CA . PRO A 1 263 ? 16.883 -8.023 -14.184 1.00 97.69 263 PRO A CA 1
ATOM 2049 C C . PRO A 1 263 ? 17.260 -8.984 -13.050 1.00 97.69 263 PRO A C 1
ATOM 2051 O O . PRO A 1 263 ? 16.646 -10.037 -12.929 1.00 97.69 263 PRO A O 1
ATOM 2054 N N . ALA A 1 264 ? 18.221 -8.627 -12.189 1.00 97.94 264 ALA A N 1
ATOM 2055 C CA . ALA A 1 264 ? 18.642 -9.493 -11.084 1.00 97.94 264 ALA A CA 1
ATOM 2056 C C . ALA A 1 264 ? 17.511 -9.752 -10.069 1.00 97.94 264 ALA A C 1
ATOM 2058 O O . ALA A 1 264 ? 17.357 -10.878 -9.597 1.00 97.94 264 ALA A O 1
ATOM 2059 N N . THR A 1 265 ? 16.670 -8.747 -9.799 1.00 98.31 265 THR A N 1
ATOM 2060 C CA . THR A 1 265 ? 15.463 -8.904 -8.975 1.00 98.31 265 THR A CA 1
ATOM 2061 C C . THR A 1 265 ? 14.491 -9.886 -9.630 1.00 98.31 265 THR A C 1
ATOM 2063 O O . THR A 1 265 ? 14.025 -10.812 -8.980 1.00 98.31 265 THR A O 1
ATOM 2066 N N . LEU A 1 266 ? 14.205 -9.731 -10.931 1.00 98.44 266 LEU A N 1
ATOM 2067 C CA . LEU A 1 266 ? 13.290 -10.626 -11.656 1.00 98.44 266 LEU A CA 1
ATOM 2068 C C . LEU A 1 266 ? 13.796 -12.070 -11.665 1.00 98.44 266 LEU A C 1
ATOM 2070 O O . LEU A 1 266 ? 13.021 -12.987 -11.402 1.00 98.44 266 LEU A O 1
ATOM 2074 N N . ALA A 1 267 ? 15.097 -12.255 -11.903 1.00 98.31 267 ALA A N 1
ATOM 2075 C CA . ALA A 1 267 ? 15.746 -13.559 -11.901 1.00 98.31 267 ALA A CA 1
ATOM 2076 C C . ALA A 1 267 ? 15.662 -14.244 -10.529 1.00 98.31 267 ALA A C 1
ATOM 2078 O O . ALA A 1 267 ? 15.396 -15.440 -10.469 1.00 98.31 267 ALA A O 1
ATOM 2079 N N . PHE A 1 268 ? 15.813 -13.494 -9.430 1.00 98.38 268 PHE A N 1
ATOM 2080 C CA . PHE A 1 268 ? 15.665 -14.037 -8.075 1.00 98.38 268 PHE A CA 1
ATOM 2081 C C . PHE A 1 268 ? 14.277 -14.653 -7.840 1.00 98.38 268 PHE A C 1
ATOM 2083 O O . PHE A 1 268 ? 14.163 -15.703 -7.211 1.00 98.38 268 PHE A O 1
ATOM 2090 N N . PHE A 1 269 ? 13.224 -14.023 -8.366 1.00 98.44 269 PHE A N 1
ATOM 2091 C CA . PHE A 1 269 ? 11.854 -14.529 -8.252 1.00 98.44 269 PHE A CA 1
ATOM 2092 C C . PHE A 1 269 ? 11.448 -15.467 -9.399 1.00 98.44 269 PHE A C 1
ATOM 2094 O O . PHE A 1 269 ? 10.387 -16.074 -9.324 1.00 98.44 269 PHE A O 1
ATOM 2101 N N . GLY A 1 270 ? 12.249 -15.618 -10.457 1.00 98.00 270 GLY A N 1
ATOM 2102 C CA . GLY A 1 270 ? 11.827 -16.343 -11.661 1.00 98.00 270 GLY A CA 1
ATOM 2103 C C . GLY A 1 270 ? 10.603 -15.709 -12.333 1.00 98.00 270 GLY A C 1
ATOM 2104 O O . GLY A 1 270 ? 9.734 -16.416 -12.831 1.00 98.00 270 GLY A O 1
ATOM 2105 N N . CYS A 1 271 ? 10.488 -14.378 -12.287 1.00 98.12 271 CYS A N 1
ATOM 2106 C CA . CYS A 1 271 ? 9.414 -13.659 -12.966 1.00 98.12 271 CYS A CA 1
ATOM 2107 C C . CYS A 1 271 ? 9.751 -13.483 -14.453 1.00 98.12 271 CYS A C 1
ATOM 2109 O O . CYS A 1 271 ? 10.694 -12.768 -14.794 1.00 98.12 271 CYS A O 1
ATOM 2111 N N . GLU A 1 272 ? 8.942 -14.082 -15.328 1.00 97.44 272 GLU A N 1
ATOM 2112 C CA . GLU A 1 272 ? 9.105 -14.044 -16.793 1.00 97.44 272 GLU A CA 1
ATOM 2113 C C . GLU A 1 272 ? 8.075 -13.137 -17.493 1.00 97.44 272 GLU A C 1
ATOM 2115 O O . GLU A 1 272 ? 7.882 -13.211 -18.707 1.00 97.44 272 GLU A O 1
ATOM 2120 N N . ALA A 1 273 ? 7.385 -12.275 -16.737 1.00 96.19 273 ALA A N 1
ATOM 2121 C CA . ALA A 1 273 ? 6.357 -11.400 -17.289 1.00 96.19 273 ALA A CA 1
ATOM 2122 C C . ALA A 1 273 ? 6.916 -10.496 -18.411 1.00 96.19 273 ALA A C 1
ATOM 2124 O O . ALA A 1 273 ? 7.965 -9.866 -18.229 1.00 96.19 273 ALA A O 1
ATOM 2125 N N . PRO A 1 274 ? 6.210 -10.361 -19.552 1.00 96.00 274 PRO A N 1
ATOM 2126 C CA . PRO A 1 274 ? 6.618 -9.450 -20.618 1.00 96.00 274 PRO A CA 1
ATOM 2127 C C . PRO A 1 274 ? 6.702 -7.994 -20.145 1.00 96.00 274 PRO A C 1
ATOM 2129 O O . PRO A 1 274 ? 6.012 -7.593 -19.206 1.00 96.00 274 PRO A O 1
ATOM 2132 N N . PHE A 1 275 ? 7.496 -7.170 -20.834 1.00 94.06 275 PHE A N 1
ATOM 2133 C CA . PHE A 1 275 ? 7.646 -5.745 -20.519 1.00 94.06 275 PHE A CA 1
ATOM 2134 C C . PHE A 1 275 ? 6.286 -5.035 -20.389 1.00 94.06 275 PHE A C 1
ATOM 2136 O O . PHE A 1 275 ? 5.455 -5.099 -21.293 1.00 94.06 275 PHE A O 1
ATOM 2143 N N . ALA A 1 276 ? 6.081 -4.338 -19.269 1.00 91.50 276 ALA A N 1
ATOM 2144 C CA . ALA A 1 276 ? 4.883 -3.562 -18.939 1.00 91.50 276 ALA A CA 1
ATOM 2145 C C . ALA A 1 276 ? 3.546 -4.344 -18.989 1.00 91.50 276 ALA A C 1
ATOM 2147 O O . ALA A 1 276 ? 2.475 -3.739 -19.123 1.00 91.50 276 ALA A O 1
ATOM 2148 N N . SER A 1 277 ? 3.578 -5.673 -18.873 1.00 92.06 277 SER A N 1
ATOM 2149 C CA . SER A 1 277 ? 2.391 -6.535 -19.000 1.00 92.06 277 SER A CA 1
ATOM 2150 C C . SER A 1 277 ? 1.513 -6.617 -17.750 1.00 92.06 277 SER A C 1
ATOM 2152 O O . SER A 1 277 ? 0.331 -6.931 -17.872 1.00 92.06 277 SER A O 1
ATOM 2154 N N . LEU A 1 278 ? 2.035 -6.259 -16.578 1.00 93.31 278 LEU A N 1
ATOM 2155 C CA . LEU A 1 278 ? 1.333 -6.318 -15.297 1.00 93.31 278 LEU A CA 1
ATOM 2156 C C . LEU A 1 278 ? 1.099 -4.911 -14.721 1.00 93.31 278 LEU A C 1
ATOM 2158 O O . LEU A 1 278 ? 1.888 -3.996 -14.990 1.00 93.31 278 LEU A O 1
ATOM 2162 N N . PRO A 1 279 ? 0.039 -4.701 -13.924 1.00 91.94 279 PRO A N 1
ATOM 2163 C CA . PRO A 1 279 ? -0.049 -3.528 -13.065 1.00 91.94 279 PRO A CA 1
ATOM 2164 C C . PRO A 1 279 ? 1.022 -3.601 -11.968 1.00 91.94 279 PRO A C 1
ATOM 2166 O O . PRO A 1 279 ? 1.325 -4.670 -11.447 1.00 91.94 279 PRO A O 1
ATOM 2169 N N . GLU A 1 280 ? 1.608 -2.461 -11.612 1.00 94.06 280 GLU A N 1
ATOM 2170 C CA . GLU A 1 280 ? 2.493 -2.375 -10.451 1.00 94.06 280 GLU A CA 1
ATOM 2171 C C . GLU A 1 280 ? 1.657 -2.135 -9.187 1.00 94.06 280 GLU A C 1
ATOM 2173 O O . GLU A 1 280 ? 0.981 -1.110 -9.099 1.00 94.06 280 GLU A O 1
ATOM 2178 N N . CYS A 1 281 ? 1.724 -3.022 -8.195 1.00 95.56 281 CYS A N 1
ATOM 2179 C CA . CYS A 1 281 ? 1.163 -2.786 -6.865 1.00 95.56 281 CYS A CA 1
ATOM 2180 C C . CYS A 1 281 ? 2.114 -1.936 -6.009 1.00 95.56 281 CYS A C 1
ATOM 2182 O O . CYS A 1 281 ? 3.339 -2.027 -6.133 1.00 95.56 281 CYS A O 1
ATOM 2184 N N . THR A 1 282 ? 1.576 -1.115 -5.112 1.00 94.06 282 THR A N 1
ATOM 2185 C CA . THR A 1 282 ? 2.386 -0.355 -4.156 1.00 94.06 282 THR A CA 1
ATOM 2186 C C . THR A 1 282 ? 2.774 -1.188 -2.935 1.00 94.06 282 THR A C 1
ATOM 2188 O O . THR A 1 282 ? 1.994 -2.013 -2.469 1.00 94.06 282 THR A O 1
ATOM 2191 N N . SER A 1 283 ? 3.968 -0.942 -2.388 1.00 95.19 283 SER A N 1
ATOM 2192 C CA . SER A 1 283 ? 4.395 -1.465 -1.082 1.00 95.19 283 SER A CA 1
ATOM 2193 C C . SER A 1 283 ? 4.071 -0.527 0.091 1.00 95.19 283 SER A C 1
ATOM 2195 O O . SER A 1 283 ? 4.466 -0.808 1.222 1.00 95.19 283 SER A O 1
ATOM 2197 N N . ALA A 1 284 ? 3.380 0.593 -0.152 1.00 94.25 284 ALA A N 1
ATOM 2198 C CA . ALA A 1 284 ? 2.998 1.530 0.906 1.00 94.25 284 ALA A CA 1
ATOM 2199 C C . ALA A 1 284 ? 1.831 1.023 1.759 1.00 94.25 284 ALA A C 1
ATOM 2201 O O . ALA A 1 284 ? 1.757 1.351 2.942 1.00 94.25 284 ALA A O 1
ATOM 2202 N N . PHE A 1 285 ? 0.951 0.208 1.166 1.00 95.31 285 PHE A N 1
ATOM 2203 C CA . PHE A 1 285 ? -0.190 -0.411 1.837 1.00 95.31 285 PHE A CA 1
ATOM 2204 C C . PHE A 1 285 ? -0.159 -1.913 1.572 1.00 95.31 285 PHE A C 1
ATOM 2206 O O . PHE A 1 285 ? -0.314 -2.342 0.428 1.00 95.31 285 PHE A O 1
ATOM 2213 N N . VAL A 1 286 ? 0.063 -2.710 2.616 1.00 97.62 286 VAL A N 1
ATOM 2214 C CA . VAL A 1 286 ? 0.135 -4.171 2.491 1.00 97.62 286 VAL A CA 1
ATOM 2215 C C . VAL A 1 286 ? -0.673 -4.811 3.608 1.00 97.62 286 VAL A C 1
ATOM 2217 O O . VAL A 1 286 ? -0.257 -4.833 4.764 1.00 97.62 286 VAL A O 1
ATOM 2220 N N . GLY A 1 287 ? -1.842 -5.332 3.256 1.00 97.88 287 GLY A N 1
ATOM 2221 C CA . GLY A 1 287 ? -2.657 -6.153 4.140 1.00 97.88 287 GLY A CA 1
ATOM 2222 C C . GLY A 1 287 ? -2.308 -7.627 3.993 1.00 97.88 287 GLY A C 1
ATOM 2223 O O . GLY A 1 287 ? -2.148 -8.110 2.875 1.00 97.88 287 GLY A O 1
ATOM 2224 N N . VAL A 1 288 ? -2.210 -8.360 5.099 1.00 98.31 288 VAL A N 1
ATOM 2225 C CA . VAL A 1 288 ? -1.885 -9.789 5.100 1.00 98.31 288 VAL A CA 1
ATOM 2226 C C . VAL A 1 288 ? -2.682 -10.505 6.179 1.00 98.31 288 VAL A C 1
ATOM 2228 O O . VAL A 1 288 ? -2.624 -10.137 7.350 1.00 98.31 288 VAL A O 1
ATOM 2231 N N . LYS A 1 289 ? -3.390 -11.569 5.801 1.00 97.38 289 LYS A N 1
ATOM 2232 C CA . LYS A 1 289 ? -4.064 -12.482 6.729 1.00 97.38 289 LYS A CA 1
ATOM 2233 C C . LYS A 1 289 ? -3.113 -13.609 7.152 1.00 97.38 289 LYS A C 1
ATOM 2235 O O . LYS A 1 289 ? -2.423 -14.164 6.287 1.00 97.38 289 LYS A O 1
ATOM 2240 N N . PRO A 1 290 ? -3.076 -14.020 8.434 1.00 97.12 290 PRO A N 1
ATOM 2241 C CA . PRO A 1 290 ? -2.263 -15.145 8.875 1.00 97.12 290 PRO A CA 1
ATOM 2242 C C . PRO A 1 290 ? -2.646 -16.420 8.129 1.00 97.12 290 PRO A C 1
ATOM 2244 O O . PRO A 1 290 ? -3.811 -16.625 7.797 1.00 97.12 290 PRO A O 1
ATOM 2247 N N . LYS A 1 291 ? -1.660 -17.288 7.876 1.00 96.44 291 LYS A N 1
ATOM 2248 C CA . LYS A 1 291 ? -1.814 -18.567 7.171 1.00 96.44 291 LYS A CA 1
ATOM 2249 C C . LYS A 1 291 ? -2.427 -18.467 5.757 1.00 96.44 291 LYS A C 1
ATOM 2251 O O . LYS A 1 291 ? -2.747 -19.494 5.170 1.00 96.44 291 LYS A O 1
ATOM 2256 N N . SER A 1 292 ? -2.574 -17.264 5.192 1.00 97.38 292 SER A N 1
ATOM 2257 C CA . SER A 1 292 ? -2.943 -17.079 3.784 1.00 97.38 292 SER A CA 1
ATOM 2258 C C . SER A 1 292 ? -1.797 -17.476 2.854 1.00 97.38 292 SER A C 1
ATOM 2260 O O . SER A 1 292 ? -0.633 -17.492 3.259 1.00 97.38 292 SER A O 1
ATOM 2262 N N . ARG A 1 293 ? -2.106 -17.708 1.573 1.00 97.69 293 ARG A N 1
ATOM 2263 C CA . ARG A 1 293 ? -1.092 -17.925 0.529 1.00 97.69 293 ARG A CA 1
ATOM 2264 C C . ARG A 1 293 ? -0.086 -16.770 0.461 1.00 97.69 293 ARG A C 1
ATOM 2266 O O . ARG A 1 293 ? 1.112 -16.993 0.337 1.00 97.69 293 ARG A O 1
ATOM 2273 N N . PHE A 1 294 ? -0.561 -15.533 0.615 1.00 97.88 294 PHE A N 1
ATOM 2274 C CA . PHE A 1 294 ? 0.303 -14.355 0.635 1.00 97.88 294 PHE A CA 1
ATOM 2275 C C . PHE A 1 294 ? 1.314 -14.399 1.790 1.00 97.88 294 PHE A C 1
ATOM 2277 O O . PHE A 1 294 ? 2.499 -14.138 1.594 1.00 97.88 294 PHE A O 1
ATOM 2284 N N . HIS A 1 295 ? 0.859 -14.780 2.986 1.00 98.06 295 HIS A N 1
ATOM 2285 C CA . HIS A 1 295 ? 1.723 -14.937 4.154 1.00 98.06 295 HIS A CA 1
ATOM 2286 C C . HIS A 1 295 ? 2.699 -16.110 4.009 1.00 98.06 295 HIS A C 1
ATOM 2288 O O . HIS A 1 295 ? 3.864 -15.964 4.358 1.00 98.06 295 HIS A O 1
ATOM 2294 N N . LEU A 1 296 ? 2.248 -17.269 3.536 1.00 97.75 296 LEU A N 1
ATOM 2295 C CA . LEU A 1 296 ? 3.071 -18.480 3.554 1.00 97.75 296 LEU A CA 1
ATOM 2296 C C . LEU A 1 296 ? 4.050 -18.561 2.378 1.00 97.75 296 LEU A C 1
ATOM 2298 O O . LEU A 1 296 ? 5.167 -19.042 2.560 1.00 97.75 296 LEU A O 1
ATOM 2302 N N . ASP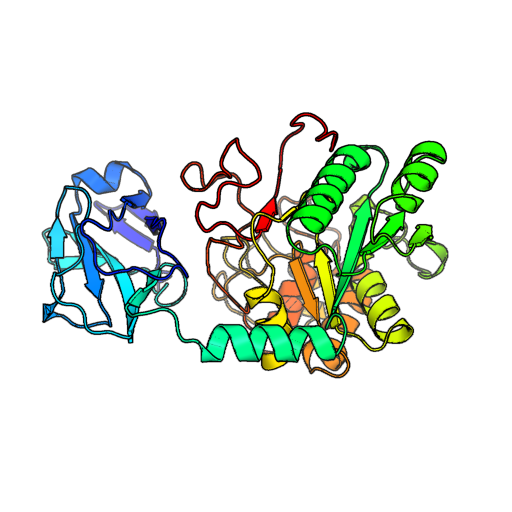 A 1 297 ? 3.672 -18.036 1.211 1.00 97.69 297 ASP A N 1
ATOM 2303 C CA . ASP A 1 297 ? 4.450 -18.222 -0.017 1.00 97.69 297 ASP A CA 1
ATOM 2304 C C . ASP A 1 297 ? 5.149 -16.934 -0.470 1.00 97.69 297 ASP A C 1
ATOM 2306 O O . ASP A 1 297 ? 6.326 -16.951 -0.836 1.00 97.69 297 ASP A O 1
ATOM 2310 N N . VAL A 1 298 ? 4.437 -15.802 -0.448 1.00 98.06 298 VAL A N 1
ATOM 2311 C CA . VAL A 1 298 ? 4.907 -14.555 -1.077 1.00 98.06 298 VAL A CA 1
ATOM 2312 C C . VAL A 1 298 ? 5.798 -13.760 -0.139 1.00 98.06 298 VAL A C 1
ATOM 2314 O O . VAL A 1 298 ? 6.963 -13.501 -0.450 1.00 98.06 298 VAL A O 1
ATOM 2317 N N . LEU A 1 299 ? 5.273 -13.388 1.026 1.00 97.38 299 LEU A N 1
ATOM 2318 C CA . LEU A 1 299 ? 5.959 -12.504 1.963 1.00 97.38 299 LEU A CA 1
ATOM 2319 C C . LEU A 1 299 ? 7.331 -13.045 2.431 1.00 97.38 299 LEU A C 1
ATOM 2321 O O . LEU A 1 299 ? 8.274 -12.251 2.484 1.00 97.38 299 LEU A O 1
ATOM 2325 N N . PRO A 1 300 ? 7.524 -14.359 2.682 1.00 97.00 300 PRO A N 1
ATOM 2326 C CA . PRO A 1 300 ? 8.830 -14.913 3.030 1.00 97.00 300 PRO A CA 1
ATOM 2327 C C . PRO A 1 300 ? 9.856 -14.777 1.903 1.00 97.00 300 PRO A C 1
ATOM 2329 O O . PRO A 1 300 ? 11.024 -14.509 2.178 1.00 97.00 300 PRO A O 1
ATOM 2332 N N . LYS A 1 301 ? 9.443 -14.891 0.632 1.00 97.25 301 LYS A N 1
ATOM 2333 C CA . LYS A 1 301 ? 10.351 -14.656 -0.502 1.00 97.25 301 LYS A CA 1
ATOM 2334 C C . LYS A 1 301 ? 10.712 -13.185 -0.657 1.00 97.25 301 LYS A C 1
ATOM 2336 O O . LYS A 1 301 ? 11.865 -12.879 -0.956 1.00 97.25 301 LYS A O 1
ATOM 2341 N N . VAL A 1 302 ? 9.766 -12.275 -0.411 1.00 97.19 302 VAL A N 1
ATOM 2342 C CA . VAL A 1 302 ? 10.061 -10.833 -0.373 1.00 97.19 302 VAL A CA 1
ATOM 2343 C C . VAL A 1 302 ? 11.074 -10.537 0.737 1.00 97.19 302 VAL A C 1
ATOM 2345 O O . VAL A 1 302 ? 12.082 -9.887 0.481 1.00 97.19 302 VAL A O 1
ATOM 2348 N N . ALA A 1 303 ? 10.878 -11.092 1.936 1.00 93.94 303 ALA A N 1
ATOM 2349 C CA . ALA A 1 303 ? 11.819 -10.954 3.048 1.00 93.94 303 ALA A CA 1
ATOM 2350 C C . ALA A 1 303 ? 13.210 -11.543 2.731 1.00 93.94 303 ALA A C 1
ATOM 2352 O O . ALA A 1 303 ? 14.230 -10.926 3.047 1.00 93.94 303 ALA A O 1
ATOM 2353 N N . ALA A 1 304 ? 13.271 -12.689 2.044 1.00 93.62 304 ALA A N 1
ATOM 2354 C CA . ALA A 1 304 ? 14.526 -13.279 1.582 1.00 93.62 304 ALA A CA 1
ATOM 2355 C C . ALA A 1 304 ? 15.250 -12.388 0.556 1.00 93.62 304 ALA A C 1
ATOM 2357 O O . ALA A 1 304 ? 16.462 -12.201 0.655 1.00 93.62 304 ALA A O 1
ATOM 2358 N N . CYS A 1 305 ? 14.520 -11.787 -0.390 1.00 94.56 305 CYS A N 1
ATOM 2359 C CA . CYS A 1 305 ? 15.084 -10.801 -1.313 1.00 94.56 305 CYS A CA 1
ATOM 2360 C C . CYS A 1 305 ? 15.625 -9.578 -0.565 1.00 94.56 305 CYS A C 1
ATOM 2362 O O . CYS A 1 305 ? 16.713 -9.106 -0.880 1.00 94.56 305 CYS A O 1
ATOM 2364 N N . SER A 1 306 ? 14.925 -9.101 0.468 1.00 89.88 306 SER A N 1
ATOM 2365 C CA . SER A 1 306 ? 15.385 -7.976 1.287 1.00 89.88 306 SER A CA 1
ATOM 2366 C C . SER A 1 306 ? 16.704 -8.234 2.023 1.00 89.88 306 SER A C 1
ATOM 2368 O O . SER A 1 306 ? 17.480 -7.306 2.257 1.00 89.88 306 SER A O 1
ATOM 2370 N N . ALA A 1 307 ? 16.982 -9.493 2.360 1.00 86.56 307 ALA A N 1
ATOM 2371 C CA . ALA A 1 307 ? 18.262 -9.921 2.922 1.00 86.56 307 ALA A CA 1
ATOM 2372 C C . ALA A 1 307 ? 19.347 -10.138 1.843 1.00 86.56 307 ALA A C 1
ATOM 2374 O O . ALA A 1 307 ? 20.499 -10.414 2.158 1.00 86.56 307 ALA A O 1
ATOM 2375 N N . ASN A 1 308 ? 19.017 -10.014 0.554 1.00 90.50 308 ASN A N 1
ATOM 2376 C CA . ASN A 1 308 ? 19.943 -10.224 -0.553 1.00 90.50 308 ASN A CA 1
ATOM 2377 C C . ASN A 1 308 ? 20.165 -8.919 -1.328 1.00 90.50 308 ASN A C 1
ATOM 2379 O O . ASN A 1 308 ? 19.293 -8.462 -2.066 1.00 90.50 308 ASN A O 1
ATOM 2383 N N . ARG A 1 309 ? 21.371 -8.340 -1.232 1.00 88.69 309 ARG A N 1
ATOM 2384 C CA . ARG A 1 309 ? 21.690 -7.059 -1.896 1.00 88.69 309 ARG A CA 1
ATOM 2385 C C . ARG A 1 309 ? 21.511 -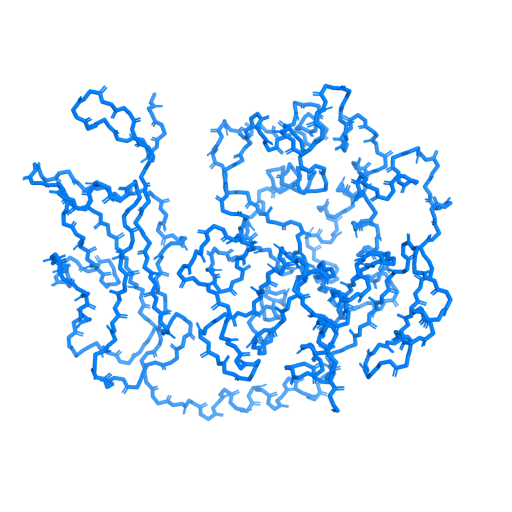7.112 -3.396 1.00 88.69 309 ARG A C 1
ATOM 2387 O O . ARG A 1 309 ? 20.926 -6.201 -3.966 1.00 88.69 309 ARG A O 1
ATOM 2394 N N . THR A 1 310 ? 21.956 -8.197 -4.010 1.00 92.81 310 THR A N 1
ATOM 2395 C CA . THR A 1 310 ? 21.834 -8.410 -5.449 1.00 92.81 310 THR A CA 1
ATOM 2396 C C . THR A 1 310 ? 20.383 -8.572 -5.886 1.00 92.81 310 THR A C 1
ATOM 2398 O O . THR A 1 310 ? 20.108 -8.372 -7.058 1.00 92.81 310 THR A O 1
ATOM 2401 N N . CYS A 1 311 ? 19.455 -8.904 -4.982 1.00 95.25 311 CYS A N 1
ATOM 2402 C CA . CYS A 1 311 ? 18.024 -8.905 -5.273 1.00 95.25 311 CYS A CA 1
ATOM 2403 C C . CYS A 1 311 ? 17.374 -7.545 -4.990 1.00 95.25 311 CYS A C 1
ATOM 2405 O O . CYS A 1 311 ? 16.777 -6.949 -5.881 1.00 95.25 311 CYS A O 1
ATOM 2407 N N . LEU A 1 312 ? 17.485 -7.031 -3.761 1.00 93.44 312 LEU A N 1
ATOM 2408 C CA . LEU A 1 312 ? 16.776 -5.819 -3.343 1.00 93.44 312 LEU A CA 1
ATOM 2409 C C . LEU A 1 312 ? 17.298 -4.563 -4.050 1.00 93.44 312 LEU A C 1
ATOM 2411 O O . LEU A 1 312 ? 16.519 -3.695 -4.454 1.00 93.44 312 LEU A O 1
ATOM 2415 N N . TYR A 1 313 ? 18.618 -4.456 -4.187 1.00 93.19 313 TYR A N 1
ATOM 2416 C CA . TYR A 1 313 ? 19.289 -3.298 -4.767 1.00 93.19 313 TYR A CA 1
ATOM 2417 C C . TYR A 1 313 ? 20.503 -3.733 -5.605 1.00 93.19 313 TYR A C 1
ATOM 2419 O O . TYR A 1 313 ? 21.652 -3.570 -5.176 1.00 93.19 313 TYR A O 1
ATOM 2427 N N . PRO A 1 314 ? 20.253 -4.328 -6.789 1.00 93.62 314 PRO A N 1
ATOM 2428 C CA . PRO A 1 314 ? 21.297 -4.841 -7.673 1.00 93.62 314 PRO A CA 1
ATOM 2429 C C . PRO A 1 314 ? 22.388 -3.799 -7.983 1.00 93.62 314 PRO A C 1
ATOM 2431 O O . PRO A 1 314 ? 22.078 -2.606 -7.988 1.00 93.62 314 PRO A O 1
ATOM 2434 N N . PRO A 1 315 ? 23.639 -4.201 -8.287 1.00 92.81 315 PRO A N 1
ATOM 2435 C CA . PRO A 1 315 ? 24.764 -3.271 -8.469 1.00 92.81 315 PRO A CA 1
ATOM 2436 C C . PRO A 1 315 ? 24.560 -2.186 -9.537 1.00 92.81 315 PRO A C 1
ATOM 2438 O O . PRO A 1 315 ? 25.167 -1.124 -9.456 1.00 92.81 315 PRO A O 1
ATOM 2441 N N . ASP A 1 316 ? 23.705 -2.441 -10.526 1.00 93.56 316 ASP A N 1
ATOM 2442 C CA . ASP A 1 316 ? 23.341 -1.513 -11.600 1.00 93.56 316 ASP A CA 1
ATOM 2443 C C . ASP A 1 316 ? 22.122 -0.623 -11.259 1.00 93.56 316 ASP A C 1
ATOM 2445 O O . ASP A 1 316 ? 21.559 0.051 -12.129 1.00 93.56 316 ASP A O 1
ATOM 2449 N N . SER A 1 317 ? 21.698 -0.608 -9.992 1.00 92.94 317 SER A N 1
ATOM 2450 C CA . SER A 1 317 ? 20.622 0.251 -9.488 1.00 92.94 317 SER A CA 1
ATOM 2451 C C . SER A 1 317 ? 21.106 1.681 -9.242 1.00 92.94 317 SER A C 1
ATOM 2453 O O . SER A 1 317 ? 22.137 1.917 -8.616 1.00 92.94 317 SER A O 1
ATOM 2455 N N . VAL A 1 318 ? 20.306 2.653 -9.676 1.00 89.31 318 VAL A N 1
ATOM 2456 C CA . VAL A 1 318 ? 20.555 4.094 -9.557 1.00 89.31 318 VAL A CA 1
ATOM 2457 C C . VAL A 1 318 ? 19.402 4.736 -8.783 1.00 89.31 318 VAL A C 1
ATOM 2459 O O . VAL A 1 318 ? 18.455 5.290 -9.351 1.00 89.31 318 VAL A O 1
ATOM 2462 N N . GLY A 1 319 ? 19.462 4.640 -7.455 1.00 84.19 319 GLY A N 1
ATOM 2463 C CA . GLY A 1 319 ? 18.418 5.123 -6.553 1.00 84.19 319 GLY A CA 1
ATOM 2464 C C . GLY A 1 319 ? 17.057 4.516 -6.893 1.00 84.19 319 GLY A C 1
ATOM 2465 O O . GLY A 1 319 ? 16.967 3.344 -7.240 1.00 84.19 319 GLY A O 1
ATOM 2466 N N . ASN A 1 320 ? 16.011 5.346 -6.857 1.00 82.56 320 ASN A N 1
ATOM 2467 C CA . ASN A 1 320 ? 14.651 4.964 -7.262 1.00 82.56 320 ASN A CA 1
ATOM 2468 C C . ASN A 1 320 ? 14.389 5.124 -8.775 1.00 82.56 320 ASN A C 1
ATOM 2470 O O . ASN A 1 320 ? 13.241 5.053 -9.218 1.00 82.56 320 ASN A O 1
ATOM 2474 N N . THR A 1 321 ? 15.428 5.386 -9.575 1.00 84.06 321 THR A N 1
ATOM 2475 C CA . THR A 1 321 ? 15.290 5.686 -11.011 1.00 84.06 321 THR A CA 1
ATOM 2476 C C . THR A 1 321 ? 14.995 4.435 -11.829 1.00 84.06 321 THR A C 1
ATOM 2478 O O . THR A 1 321 ? 14.229 4.496 -12.787 1.00 84.06 321 THR A O 1
ATOM 2481 N N . ASN A 1 322 ? 15.611 3.310 -11.468 1.00 87.12 322 ASN A N 1
ATOM 2482 C CA . ASN A 1 322 ? 15.521 2.046 -12.201 1.00 87.12 322 ASN A CA 1
ATOM 2483 C C . ASN A 1 322 ? 15.302 0.818 -11.293 1.00 87.12 322 ASN A C 1
ATOM 2485 O O . ASN A 1 322 ? 15.292 -0.310 -11.781 1.00 87.12 322 ASN A O 1
ATOM 2489 N N . GLN A 1 323 ? 15.131 1.035 -9.987 1.00 93.31 323 GLN A N 1
ATOM 2490 C CA . GLN A 1 323 ? 14.826 0.023 -8.979 1.00 93.31 323 GLN A CA 1
ATOM 2491 C C . GLN A 1 323 ? 14.055 0.692 -7.843 1.00 93.31 323 GLN A C 1
ATOM 2493 O O . GLN A 1 323 ? 14.554 1.607 -7.202 1.00 93.31 323 GLN A O 1
ATOM 2498 N N . ARG A 1 324 ? 12.849 0.223 -7.547 1.00 93.31 324 ARG A N 1
ATOM 2499 C CA . ARG A 1 324 ? 11.998 0.726 -6.457 1.00 93.31 324 ARG A CA 1
ATOM 2500 C C . ARG A 1 324 ? 12.065 -0.142 -5.202 1.00 93.31 324 ARG A C 1
ATOM 2502 O O . ARG A 1 324 ? 11.106 -0.197 -4.443 1.00 93.31 324 ARG A O 1
ATOM 2509 N N . ARG A 1 325 ? 13.205 -0.805 -4.991 1.00 92.88 325 ARG A N 1
ATOM 2510 C CA . ARG A 1 325 ? 13.564 -1.518 -3.755 1.00 92.88 325 ARG A CA 1
ATOM 2511 C C . ARG A 1 325 ? 12.492 -2.539 -3.339 1.00 92.88 325 ARG A C 1
ATOM 2513 O O . ARG A 1 325 ? 12.226 -3.475 -4.091 1.00 92.88 325 ARG A O 1
ATOM 2520 N N . ASP A 1 326 ? 11.881 -2.359 -2.169 1.00 94.56 326 ASP A N 1
ATOM 2521 C CA . ASP A 1 326 ? 10.823 -3.204 -1.607 1.00 94.56 326 ASP A CA 1
ATOM 2522 C C . ASP A 1 326 ? 9.629 -3.350 -2.560 1.00 94.56 326 ASP A C 1
ATOM 2524 O O . ASP A 1 326 ? 9.110 -4.453 -2.724 1.00 94.56 326 ASP A O 1
ATOM 2528 N N . GLN A 1 327 ? 9.244 -2.280 -3.260 1.00 95.94 327 GLN A N 1
ATOM 2529 C CA . GLN A 1 327 ? 8.167 -2.332 -4.246 1.00 95.94 327 GLN A CA 1
ATOM 2530 C C . GLN A 1 327 ? 8.542 -3.204 -5.455 1.00 95.94 327 GLN A C 1
ATOM 2532 O O . GLN A 1 327 ? 7.705 -3.964 -5.945 1.00 95.94 327 GLN A O 1
ATOM 2537 N N . SER A 1 328 ? 9.794 -3.149 -5.924 1.00 97.31 328 SER A N 1
ATOM 2538 C CA . SER A 1 328 ? 10.279 -4.022 -7.007 1.00 97.31 328 SER A CA 1
ATOM 2539 C C . SER A 1 328 ? 10.284 -5.488 -6.591 1.00 97.31 328 SER A C 1
ATOM 2541 O O . SER A 1 328 ? 9.837 -6.340 -7.358 1.00 97.31 328 SER A O 1
ATOM 2543 N N . ALA A 1 329 ? 10.770 -5.771 -5.379 1.00 97.75 329 ALA A N 1
ATOM 2544 C CA . ALA A 1 329 ? 10.804 -7.118 -4.820 1.00 97.75 329 ALA A CA 1
ATOM 2545 C C . ALA A 1 329 ? 9.390 -7.686 -4.634 1.00 97.75 329 ALA A C 1
ATOM 2547 O O . ALA A 1 329 ? 9.129 -8.816 -5.038 1.00 97.75 329 ALA A O 1
ATOM 2548 N N . LEU A 1 330 ? 8.463 -6.882 -4.097 1.00 98.06 330 LEU A N 1
ATOM 2549 C CA . LEU A 1 330 ? 7.055 -7.245 -3.969 1.00 98.06 330 LEU A CA 1
ATOM 2550 C C . LEU A 1 330 ? 6.473 -7.639 -5.330 1.00 98.06 330 LEU A C 1
ATOM 2552 O O . LEU A 1 330 ? 6.034 -8.770 -5.488 1.00 98.06 330 LEU A O 1
ATOM 2556 N N . ASN A 1 331 ? 6.523 -6.756 -6.330 1.00 98.38 331 ASN A N 1
ATOM 2557 C CA . ASN A 1 331 ? 5.909 -7.012 -7.638 1.00 98.38 331 ASN A CA 1
ATOM 2558 C C . ASN A 1 331 ? 6.539 -8.193 -8.392 1.00 98.38 331 ASN A C 1
ATOM 2560 O O . ASN A 1 331 ? 5.829 -8.946 -9.057 1.00 98.38 331 ASN A O 1
ATOM 2564 N N . ALA A 1 332 ? 7.853 -8.399 -8.261 1.00 98.50 332 ALA A N 1
ATOM 2565 C CA . ALA A 1 332 ? 8.509 -9.580 -8.814 1.00 98.50 332 ALA A CA 1
ATOM 2566 C C . ALA A 1 332 ? 8.008 -10.877 -8.147 1.00 98.50 332 ALA A C 1
ATOM 2568 O O . ALA A 1 332 ? 7.786 -11.872 -8.839 1.00 98.50 332 ALA A O 1
ATOM 2569 N N . ALA A 1 333 ? 7.748 -10.856 -6.835 1.00 98.50 333 ALA A N 1
ATOM 2570 C CA . ALA A 1 333 ? 7.120 -11.973 -6.134 1.00 98.50 333 ALA A CA 1
ATOM 2571 C C . ALA A 1 333 ? 5.667 -12.194 -6.589 1.00 98.50 333 ALA A C 1
ATOM 2573 O O . ALA A 1 333 ? 5.279 -13.325 -6.866 1.00 98.50 333 ALA A O 1
ATOM 2574 N N . LEU A 1 334 ? 4.868 -11.130 -6.720 1.00 98.31 334 LEU A N 1
ATOM 2575 C CA . LEU A 1 334 ? 3.481 -11.228 -7.196 1.00 98.31 334 LEU A CA 1
ATOM 2576 C C . LEU A 1 334 ? 3.400 -11.886 -8.576 1.00 98.31 334 LEU A C 1
ATOM 2578 O O . LEU A 1 334 ? 2.604 -12.801 -8.775 1.00 98.31 334 LEU A O 1
ATOM 2582 N N . CYS A 1 335 ? 4.292 -11.484 -9.484 1.00 98.19 335 CYS A N 1
ATOM 2583 C CA . CYS A 1 335 ? 4.463 -12.101 -10.794 1.00 98.19 335 CYS A CA 1
ATOM 2584 C C . CYS A 1 335 ? 4.735 -13.611 -10.693 1.00 98.19 335 CYS A C 1
ATOM 2586 O O . CYS A 1 335 ? 4.051 -14.398 -11.342 1.00 98.19 335 CYS A O 1
ATOM 2588 N N . GLN A 1 336 ? 5.681 -14.029 -9.843 1.00 97.94 336 GLN A N 1
ATOM 2589 C CA . GLN A 1 336 ? 6.005 -15.447 -9.649 1.00 97.94 336 GLN A CA 1
ATOM 2590 C C . GLN A 1 336 ? 4.798 -16.273 -9.183 1.00 97.94 336 GLN A C 1
ATOM 2592 O O . GLN A 1 336 ? 4.644 -17.428 -9.577 1.00 97.94 336 GLN A O 1
ATOM 2597 N N . PHE A 1 337 ? 3.969 -15.712 -8.305 1.00 97.75 337 PHE A N 1
ATOM 2598 C CA . PHE A 1 337 ? 2.862 -16.438 -7.685 1.00 97.75 337 PHE A CA 1
ATOM 2599 C C . PHE A 1 337 ? 1.507 -16.217 -8.365 1.00 97.75 337 PHE A C 1
ATOM 2601 O O . PHE A 1 337 ? 0.512 -16.770 -7.886 1.00 97.75 337 PHE A O 1
ATOM 2608 N N . ALA A 1 338 ? 1.475 -15.463 -9.469 1.00 96.69 338 ALA A N 1
ATOM 2609 C CA . ALA A 1 338 ? 0.254 -15.029 -10.144 1.00 96.69 338 ALA A CA 1
ATOM 2610 C C . ALA A 1 338 ? -0.742 -14.384 -9.160 1.00 96.69 338 ALA A C 1
ATOM 2612 O O . ALA A 1 338 ? -1.908 -14.768 -9.090 1.00 96.69 338 ALA A O 1
ATOM 2613 N N . ILE A 1 339 ? -0.245 -13.454 -8.338 1.00 95.75 339 ILE A N 1
ATOM 2614 C CA . ILE A 1 339 ? -1.067 -12.636 -7.441 1.00 95.75 339 ILE A CA 1
ATOM 2615 C C . ILE A 1 339 ? -1.293 -11.274 -8.086 1.00 95.75 339 ILE A C 1
ATOM 2617 O O . ILE A 1 339 ? -0.347 -10.610 -8.504 1.00 95.75 339 ILE A O 1
ATOM 2621 N N . GLU A 1 340 ? -2.547 -10.845 -8.122 1.00 93.81 340 GLU A N 1
ATOM 2622 C CA . GLU A 1 340 ? -2.950 -9.537 -8.632 1.00 93.81 340 GLU A CA 1
ATOM 2623 C C . GLU A 1 340 ? -3.134 -8.539 -7.483 1.00 93.81 340 GLU A C 1
ATOM 2625 O O . GLU A 1 340 ? -3.365 -8.931 -6.332 1.00 93.81 340 GLU A O 1
ATOM 2630 N N . CYS A 1 341 ? -3.040 -7.238 -7.779 1.00 92.44 341 CYS A N 1
ATOM 2631 C CA . CYS A 1 341 ? -3.412 -6.220 -6.798 1.00 92.44 341 CYS A CA 1
ATOM 2632 C C . CYS A 1 341 ? -4.898 -6.391 -6.449 1.00 92.44 341 CYS A C 1
ATOM 2634 O O . CYS A 1 341 ? -5.723 -6.574 -7.336 1.00 92.44 341 CYS A O 1
ATOM 2636 N N . THR A 1 342 ? -5.247 -6.303 -5.167 1.00 85.88 342 THR A N 1
ATOM 2637 C CA . THR A 1 342 ? -6.624 -6.496 -4.685 1.00 85.88 342 THR A CA 1
ATOM 2638 C C . THR A 1 342 ? -7.596 -5.495 -5.284 1.00 85.88 342 THR A C 1
ATOM 2640 O O . THR A 1 342 ? -8.746 -5.823 -5.558 1.00 85.88 342 THR A O 1
ATOM 2643 N N . THR A 1 343 ? -7.147 -4.253 -5.446 1.00 77.38 343 THR A N 1
ATOM 2644 C CA . THR A 1 343 ? -7.973 -3.208 -6.023 1.00 77.38 343 THR A CA 1
ATOM 2645 C C . THR A 1 343 ? -7.153 -2.250 -6.867 1.00 77.38 343 THR A C 1
ATOM 2647 O O . THR A 1 343 ? -6.002 -1.927 -6.570 1.00 77.38 343 THR A O 1
ATOM 2650 N N . ALA A 1 344 ? -7.781 -1.792 -7.938 1.00 72.25 344 ALA A N 1
ATOM 2651 C CA . ALA A 1 344 ? -7.315 -0.691 -8.753 1.00 72.25 344 ALA A CA 1
ATOM 2652 C C . ALA A 1 344 ? -8.020 0.626 -8.415 1.00 72.25 344 ALA A C 1
ATOM 2654 O O . ALA A 1 344 ? -7.792 1.631 -9.077 1.00 72.25 344 ALA A O 1
ATOM 2655 N N . ASP A 1 345 ? -8.864 0.627 -7.390 1.00 77.31 345 ASP A N 1
ATOM 2656 C CA . ASP A 1 345 ? -9.692 1.760 -7.020 1.00 77.31 345 ASP A CA 1
ATOM 2657 C C . ASP A 1 345 ? -8.837 2.938 -6.526 1.00 77.31 345 ASP A C 1
ATOM 2659 O O . ASP A 1 345 ? -8.022 2.824 -5.601 1.00 77.31 345 ASP A O 1
ATOM 2663 N N . ARG A 1 346 ? -9.044 4.093 -7.167 1.00 73.56 346 ARG A N 1
ATOM 2664 C CA . ARG A 1 346 ? -8.318 5.348 -6.929 1.00 73.56 346 ARG A CA 1
ATOM 2665 C C . ARG A 1 346 ? -8.469 5.889 -5.518 1.00 73.56 346 ARG A C 1
ATOM 2667 O O . ARG A 1 346 ? -7.585 6.608 -5.056 1.00 73.56 346 ARG A O 1
ATOM 2674 N N . ARG A 1 347 ? -9.511 5.478 -4.795 1.00 82.00 347 ARG A N 1
ATOM 2675 C CA . ARG A 1 347 ? -9.711 5.810 -3.380 1.00 82.00 347 ARG A CA 1
ATOM 2676 C C . ARG A 1 347 ? -8.576 5.309 -2.485 1.00 82.00 347 ARG A C 1
ATOM 2678 O O . ARG A 1 347 ? -8.431 5.800 -1.366 1.00 82.00 347 ARG A O 1
ATOM 2685 N N . PHE A 1 348 ? -7.763 4.376 -2.983 1.00 84.25 348 PHE A N 1
ATOM 2686 C CA . PHE A 1 348 ? -6.588 3.844 -2.300 1.00 84.25 348 PHE A CA 1
ATOM 2687 C C . PHE A 1 348 ? -5.257 4.237 -2.964 1.00 84.25 348 PHE A C 1
ATOM 2689 O O . PHE A 1 348 ? -4.225 3.676 -2.609 1.00 84.25 348 PHE A O 1
ATOM 2696 N N . TRP A 1 349 ? -5.232 5.123 -3.968 1.00 76.81 349 TRP A N 1
ATOM 2697 C CA . TRP A 1 349 ? -4.000 5.410 -4.715 1.00 76.81 349 TRP A CA 1
ATOM 2698 C C . TRP A 1 349 ? -3.047 6.359 -3.982 1.00 76.81 349 TRP A C 1
ATOM 2700 O O . TRP A 1 349 ? -3.426 7.258 -3.240 1.00 76.81 349 TRP A O 1
ATOM 2710 N N . MET A 1 350 ? -1.756 6.186 -4.269 1.00 67.19 350 MET A N 1
ATOM 2711 C CA . MET A 1 350 ? -0.646 6.888 -3.612 1.00 67.19 350 MET A CA 1
ATOM 2712 C C . MET A 1 350 ? -0.098 8.088 -4.425 1.00 67.19 350 MET A C 1
ATOM 2714 O O . MET A 1 350 ? 0.894 8.710 -4.034 1.00 67.19 350 MET A O 1
ATOM 2718 N N . TRP A 1 351 ? -0.648 8.399 -5.604 1.00 62.41 351 TRP A N 1
ATOM 2719 C CA . TRP A 1 351 ? 0.048 9.263 -6.567 1.00 62.41 351 TRP A CA 1
ATOM 2720 C C . TRP A 1 351 ? -0.374 10.741 -6.523 1.00 62.41 351 TRP A C 1
ATOM 2722 O O . TRP A 1 351 ? -1.441 11.118 -6.995 1.00 62.41 351 TRP A O 1
ATOM 2732 N N . HIS A 1 352 ? 0.552 11.602 -6.079 1.00 51.69 352 HIS A N 1
ATOM 2733 C CA . HIS A 1 352 ? 0.437 13.073 -6.057 1.00 51.69 352 HIS A CA 1
ATOM 2734 C C . HIS A 1 352 ? 0.136 13.702 -7.438 1.00 51.69 352 HIS A C 1
ATOM 2736 O O . HIS A 1 352 ? -0.317 14.842 -7.527 1.00 51.69 352 HIS A O 1
ATOM 2742 N N . GLY A 1 353 ? 0.395 12.997 -8.544 1.00 55.69 353 GLY A N 1
ATOM 2743 C CA . GLY A 1 353 ? 0.060 13.511 -9.876 1.00 55.69 353 GLY A CA 1
ATOM 2744 C C . GLY A 1 353 ? -1.444 13.599 -10.149 1.00 55.69 353 GLY A C 1
ATOM 2745 O O . GLY A 1 353 ? -1.843 14.295 -11.081 1.00 55.69 353 GLY A O 1
ATOM 2746 N N . GLN A 1 354 ? -2.282 12.980 -9.311 1.00 58.66 354 GLN A N 1
ATOM 2747 C CA . GLN A 1 354 ? -3.734 13.135 -9.359 1.00 58.66 354 GLN A CA 1
ATOM 2748 C C . GLN A 1 354 ? -4.153 14.439 -8.678 1.00 58.66 354 GLN A C 1
ATOM 2750 O O . GLN A 1 354 ? -4.680 14.445 -7.570 1.00 58.66 354 GLN A O 1
ATOM 2755 N N . LYS A 1 355 ? -3.932 15.572 -9.354 1.00 57.72 355 LYS A N 1
ATOM 2756 C CA . LYS A 1 355 ? -4.409 16.882 -8.874 1.00 57.72 355 LYS A CA 1
ATOM 2757 C C . LYS A 1 355 ? -5.926 16.913 -8.637 1.00 57.72 355 LYS A C 1
ATOM 2759 O O . LYS A 1 355 ? -6.384 17.710 -7.830 1.00 57.72 355 LYS A O 1
ATOM 2764 N N . SER A 1 356 ? -6.678 16.058 -9.329 1.00 57.03 356 SER A N 1
ATOM 2765 C CA . SER A 1 356 ? -8.136 15.946 -9.231 1.00 57.03 356 SER A CA 1
ATOM 2766 C C . SER A 1 356 ? -8.630 15.131 -8.033 1.00 57.03 356 SER A C 1
ATOM 2768 O O . SER A 1 356 ? -9.822 15.144 -7.751 1.00 57.03 356 SER A O 1
ATOM 2770 N N . PHE A 1 357 ? -7.748 14.430 -7.313 1.00 68.81 357 PHE A N 1
ATOM 2771 C CA . PHE A 1 357 ? -8.138 13.583 -6.187 1.00 68.81 357 PHE A CA 1
ATOM 2772 C C . PHE A 1 357 ? -7.236 13.866 -4.981 1.00 68.81 357 PHE A C 1
ATOM 2774 O O . PHE A 1 357 ? -6.368 13.077 -4.613 1.00 68.81 357 PHE A O 1
ATOM 2781 N N . LEU A 1 358 ? -7.413 15.056 -4.402 1.00 75.38 358 LEU A N 1
ATOM 2782 C CA . LEU A 1 358 ? -6.758 15.503 -3.171 1.00 75.38 358 LEU A CA 1
ATOM 2783 C C . LEU A 1 358 ? -7.736 15.405 -1.996 1.00 75.38 358 LEU A C 1
ATOM 2785 O O . LEU A 1 358 ? -8.933 15.589 -2.210 1.00 75.38 358 LEU A O 1
ATOM 2789 N N . PRO A 1 359 ? -7.273 15.128 -0.765 1.00 77.44 359 PRO A N 1
ATOM 2790 C CA . PRO A 1 359 ? -8.145 15.164 0.402 1.00 77.44 359 PRO A CA 1
ATOM 2791 C C . PRO A 1 359 ? -8.726 16.571 0.586 1.00 77.44 359 PRO A C 1
ATOM 2793 O O . PRO A 1 359 ? -8.067 17.571 0.290 1.00 77.44 359 PRO A O 1
ATOM 2796 N N . THR A 1 360 ? -9.951 16.649 1.099 1.00 81.69 360 THR A N 1
ATOM 2797 C CA . THR A 1 360 ? -10.551 17.921 1.519 1.00 81.69 360 THR A CA 1
ATOM 2798 C C . THR A 1 360 ? -9.749 18.539 2.664 1.00 81.69 360 THR A C 1
ATOM 2800 O O . THR A 1 360 ? -9.127 17.821 3.455 1.00 81.69 360 THR A O 1
ATOM 2803 N N . GLU A 1 361 ? -9.793 19.869 2.781 1.00 82.56 361 GLU A N 1
ATOM 2804 C CA . GLU A 1 361 ? -9.133 20.591 3.880 1.00 82.56 361 GLU A CA 1
ATOM 2805 C C . GLU A 1 361 ? -9.621 20.108 5.251 1.00 82.56 361 GLU A C 1
ATOM 2807 O O . GLU A 1 361 ? -8.813 19.849 6.139 1.00 82.56 361 GLU A O 1
ATOM 2812 N N . ASP A 1 362 ? -10.935 19.911 5.392 1.00 83.44 362 ASP A N 1
ATOM 2813 C CA . ASP A 1 362 ? -11.534 19.294 6.572 1.00 83.44 362 ASP A CA 1
ATOM 2814 C C . ASP A 1 362 ? -11.205 17.787 6.612 1.00 83.44 362 ASP A C 1
ATOM 2816 O O . ASP A 1 362 ? -11.588 17.077 5.672 1.00 83.44 362 ASP A O 1
ATOM 2820 N N . PRO A 1 363 ? -10.525 17.273 7.661 1.00 77.44 363 PRO A N 1
ATOM 2821 C CA . PRO A 1 363 ? -10.201 15.855 7.814 1.00 77.44 363 PRO A CA 1
ATOM 2822 C C . PRO A 1 363 ? -11.407 14.931 8.007 1.00 77.44 363 PRO A C 1
ATOM 2824 O O . PRO A 1 363 ? -11.281 13.726 7.788 1.00 77.44 363 PRO A O 1
ATOM 2827 N N . PHE A 1 364 ? -12.562 15.476 8.388 1.00 83.06 364 PHE A N 1
ATOM 2828 C CA . PHE A 1 364 ? -13.800 14.720 8.575 1.00 83.06 364 PHE A CA 1
ATOM 2829 C C . PHE A 1 364 ? -14.672 14.688 7.320 1.00 83.06 364 PHE A C 1
ATOM 2831 O O . PHE A 1 364 ? -15.531 13.813 7.187 1.00 83.06 364 PHE A O 1
ATOM 2838 N N . SER A 1 365 ? -14.442 15.611 6.386 1.00 81.75 365 SER A N 1
ATOM 2839 C CA . SER A 1 365 ? -15.132 15.614 5.104 1.00 81.75 365 SER A CA 1
ATOM 2840 C C . SER A 1 365 ? -14.598 14.492 4.211 1.00 81.75 365 SER A C 1
ATOM 2842 O O . SER A 1 365 ? -13.388 14.297 4.044 1.00 81.75 365 SER A O 1
ATOM 2844 N N . GLN A 1 366 ? -15.533 13.710 3.670 1.00 80.19 366 GLN A N 1
ATOM 2845 C CA . GLN A 1 366 ? -15.256 12.574 2.803 1.00 80.19 366 GLN A CA 1
ATOM 2846 C C . GLN A 1 366 ? -15.488 12.976 1.349 1.00 80.19 366 GLN A C 1
ATOM 2848 O O . GLN A 1 366 ? -16.561 13.451 0.988 1.00 80.19 366 GLN A O 1
ATOM 2853 N N . ASN A 1 367 ? -14.506 12.709 0.496 1.00 78.06 367 ASN A N 1
ATOM 2854 C CA . ASN A 1 367 ? -14.618 12.831 -0.959 1.00 78.06 367 ASN A CA 1
ATOM 2855 C C . ASN A 1 367 ? -14.394 11.479 -1.657 1.00 78.06 367 ASN A C 1
ATOM 2857 O O . ASN A 1 367 ? -13.866 11.412 -2.764 1.00 78.06 367 ASN A O 1
ATOM 2861 N N . GLY A 1 368 ? -14.742 10.393 -0.964 1.00 81.44 368 GLY A N 1
ATOM 2862 C CA . GLY A 1 368 ? -14.515 9.017 -1.403 1.00 81.44 368 GLY A CA 1
ATOM 2863 C C . GLY A 1 368 ? -13.103 8.498 -1.122 1.00 81.44 368 GLY A C 1
ATOM 2864 O O . GLY A 1 368 ? -12.907 7.293 -1.099 1.00 81.44 368 GLY A O 1
ATOM 2865 N N . MET A 1 369 ? -12.113 9.349 -0.860 1.00 85.38 369 MET A N 1
ATOM 2866 C CA . MET A 1 369 ? -10.759 8.896 -0.538 1.00 85.38 369 MET A CA 1
ATOM 2867 C C . MET A 1 369 ? -10.727 8.069 0.755 1.00 85.38 369 MET A C 1
ATOM 2869 O O . MET A 1 369 ? -11.302 8.478 1.761 1.00 85.38 369 MET A O 1
ATOM 2873 N N . VAL A 1 370 ? -10.024 6.933 0.734 1.00 89.31 370 VAL A N 1
ATOM 2874 C CA . VAL A 1 370 ? -9.832 6.068 1.910 1.00 89.31 370 VAL A CA 1
ATOM 2875 C C . VAL A 1 370 ? -8.399 6.163 2.421 1.00 89.31 370 VAL A C 1
ATOM 2877 O O . VAL A 1 370 ? -8.182 6.436 3.600 1.00 89.31 370 VAL A O 1
ATOM 2880 N N . LEU A 1 371 ? -7.419 5.965 1.534 1.00 90.38 371 LEU A N 1
ATOM 2881 C CA . LEU A 1 371 ? -5.993 6.040 1.851 1.00 90.38 371 LEU A CA 1
ATOM 2882 C C . LEU A 1 371 ? -5.329 7.092 0.970 1.00 90.38 371 LEU A C 1
ATOM 2884 O O . LEU A 1 371 ? -5.469 7.068 -0.250 1.00 90.38 371 LEU A O 1
ATOM 2888 N N . PHE A 1 372 ? -4.568 7.982 1.595 1.00 87.12 372 PHE A N 1
ATOM 2889 C CA . PHE A 1 372 ? -3.829 9.042 0.921 1.00 87.12 372 PHE A CA 1
ATOM 2890 C C . PHE A 1 372 ? -2.372 9.052 1.364 1.00 87.12 372 PHE A C 1
ATOM 2892 O O . PHE A 1 372 ? -2.085 8.791 2.524 1.00 87.12 372 PHE A O 1
ATOM 2899 N N . SER A 1 373 ? -1.438 9.395 0.475 1.00 84.25 373 SER A N 1
ATOM 2900 C CA . SER A 1 373 ? -0.029 9.579 0.846 1.00 84.25 373 SER A CA 1
ATOM 2901 C C . SER A 1 373 ? 0.362 11.050 0.757 1.00 84.25 373 SER A C 1
ATOM 2903 O O . SER A 1 373 ? 0.460 11.619 -0.334 1.00 84.25 373 SER A O 1
ATOM 2905 N N . ARG A 1 374 ? 0.649 11.673 1.905 1.00 76.56 374 ARG A N 1
ATOM 2906 C CA . ARG A 1 374 ? 1.169 13.044 1.981 1.00 76.56 374 ARG A CA 1
ATOM 2907 C C . ARG A 1 374 ? 2.639 13.066 1.576 1.00 76.56 374 ARG A C 1
ATOM 2909 O O . ARG A 1 374 ? 3.550 12.988 2.399 1.00 76.56 374 ARG A O 1
ATOM 2916 N N . ARG A 1 375 ? 2.891 13.207 0.275 1.00 61.62 375 ARG A N 1
ATOM 2917 C CA . ARG A 1 375 ? 4.230 13.464 -0.277 1.00 61.62 375 ARG A CA 1
ATOM 2918 C C . ARG A 1 375 ? 4.511 14.969 -0.312 1.00 61.62 375 ARG A C 1
ATOM 2920 O O . ARG A 1 375 ? 4.581 15.567 -1.375 1.00 61.62 375 ARG A O 1
ATOM 2927 N N . GLY A 1 376 ? 4.646 15.580 0.861 1.00 55.25 376 GLY A N 1
ATOM 2928 C CA . GLY A 1 376 ? 5.012 16.988 1.025 1.00 55.25 376 GLY A CA 1
ATOM 2929 C C . GLY A 1 376 ? 5.252 17.320 2.497 1.00 55.25 376 GLY A C 1
ATOM 2930 O O . GLY A 1 376 ? 4.683 16.669 3.369 1.00 55.25 376 GLY A O 1
ATOM 2931 N N . ASN A 1 377 ? 6.092 18.317 2.789 1.00 42.88 377 ASN A N 1
ATOM 2932 C CA . ASN A 1 377 ? 6.373 18.805 4.152 1.00 42.88 377 ASN A CA 1
ATOM 2933 C C . ASN A 1 377 ? 5.192 19.604 4.745 1.00 42.88 377 ASN A C 1
ATOM 2935 O O . ASN A 1 377 ? 5.397 20.624 5.397 1.00 42.88 377 ASN A O 1
ATOM 2939 N N . ALA A 1 378 ? 3.954 19.192 4.460 1.00 44.81 378 ALA A N 1
ATOM 2940 C CA . ALA A 1 378 ? 2.774 19.846 5.002 1.00 44.81 378 ALA A CA 1
ATOM 2941 C C . ALA A 1 378 ? 2.811 19.779 6.536 1.00 44.81 378 ALA A C 1
ATOM 2943 O O . ALA A 1 378 ? 3.269 18.784 7.100 1.00 44.81 378 ALA A O 1
ATOM 2944 N N . GLN A 1 379 ? 2.373 20.872 7.165 1.00 48.72 379 GLN A N 1
ATOM 2945 C CA . GLN A 1 379 ? 2.446 21.112 8.604 1.00 48.72 379 GLN A CA 1
ATOM 2946 C C . GLN A 1 379 ? 1.975 19.907 9.430 1.00 48.72 379 GLN A C 1
ATOM 2948 O O . GLN A 1 379 ? 1.069 19.173 9.032 1.00 48.72 379 GLN A O 1
ATOM 2953 N N . VAL A 1 380 ? 2.623 19.719 10.581 1.00 50.62 380 VAL A N 1
ATOM 2954 C CA . VAL A 1 380 ? 2.274 18.692 11.566 1.00 50.62 380 VAL A CA 1
ATOM 2955 C C . VAL A 1 380 ? 0.812 18.884 11.962 1.00 50.62 380 VAL A C 1
ATOM 2957 O O . VAL A 1 380 ? 0.442 19.965 12.418 1.00 50.62 380 VAL A O 1
ATOM 2960 N N . TYR A 1 381 ? -0.021 17.859 11.790 1.00 44.16 381 TYR A N 1
ATOM 2961 C CA . TYR A 1 381 ? -1.343 17.845 12.398 1.00 44.16 381 TYR A CA 1
ATOM 2962 C C . TYR A 1 381 ? -1.146 17.634 13.898 1.00 44.16 381 TYR A C 1
ATOM 2964 O O . TYR A 1 381 ? -0.617 16.606 14.325 1.00 44.16 381 TYR A O 1
ATOM 2972 N N . THR A 1 382 ? -1.541 18.623 14.692 1.00 38.84 382 THR A N 1
ATOM 2973 C CA . THR A 1 382 ? -1.673 18.504 16.144 1.00 38.84 382 THR A CA 1
ATOM 2974 C C . THR A 1 382 ? -3.148 18.256 16.450 1.00 38.84 382 THR A C 1
ATOM 2976 O O . THR A 1 382 ? -3.929 19.209 16.377 1.00 38.84 382 THR A O 1
ATOM 2979 N N . PRO A 1 383 ? -3.560 17.008 16.746 1.00 41.56 383 PRO A N 1
ATOM 2980 C CA . PRO A 1 383 ? -4.906 16.755 17.238 1.00 41.56 383 PRO A CA 1
ATOM 2981 C C . PRO A 1 383 ? -5.092 17.531 18.548 1.00 41.56 383 PRO A C 1
ATOM 2983 O O . PRO A 1 383 ? -4.244 17.434 19.437 1.00 41.56 383 PRO A O 1
ATOM 2986 N N . SER A 1 384 ? -6.157 18.328 18.632 1.00 34.72 384 SER A N 1
ATOM 2987 C CA . SER A 1 384 ? -6.584 19.021 19.856 1.00 34.72 384 SER A CA 1
ATOM 2988 C C . SER A 1 384 ? -7.167 18.065 20.884 1.00 34.72 384 SER A C 1
ATOM 2990 O O . SER A 1 384 ? -7.961 17.199 20.442 1.00 34.72 384 SER A O 1
#

Secondary structure (DSSP, 8-state):
---TTEEEETTEEEE-EEEEE-TTTTSEE-SPSP-EEEEEEESGGGGGT-EEEEEETTEEEEEEEESSPEEPPTTPPSEEEEEEEEEE-TTS-EE--S-TTTS-EEEEESPPPHHHHHHHHHHHTT--SEEEEEEE-GGGHHHHHHHHHHHHHH-TTS-EEEEESS--HHHHHHHHTSTTEEEEEE--GGG-SSTTTS-GGG-TTHHHHHHHHHHHH-SEEEEE-TTEEE-S--HHHHHHHHHHSEE-BEEEEEES-TTT--HHHHHHHT--PPTT-EEEEPSSEEEE-TTSHIIIIIHHHHHHHHT-HHHHS-TT--TTSS--THHHHHHHHHHHHTPPPSB--GGG---TT-TTSPPPSSTT--SS--EEE--S-PPPP---